Protein AF-0000000075741660 (afdb_homodimer)

Secondary structure (DSSP, 8-state):
--TTS-EE-HHHHHHHHTSTTS-HHHHHHHHHHHHHTT--HHHHHHTTPPEETHHHHHH-TT--HHHHHHHHHHHHTT--TTTTGGGHHHHHH--BHHHHHHGGGGGGGT-SSEEEEEEEETTEEEEEEEE-SS-HHHHHHHHHHHHHHHHHHHHHHBSS----EEE-SSPPPGGGTT---TTTTTTEE-S-SS-EEEEEHHHHTPBBTT--HHHHHHHHHHHHHHHHHHHHHS-HHHHHHHHHHH-TT---HHHHHHHTTS-HHHHHHHHHHTT--HHHHHHHHHHHHHHHHHT-TTS-HHHHHHHTT-S-HHHHHHHHHHHHSS-HHHHHHS--/--TTS-EE-HHHHHHHHTSTTS-HHHHHHHHHHHHHTT--HHHHHHTTPPEETHHHHHH-TT--HHHHHHHHHHHHTT--TTTTGGGHHHHHH--BHHHHHHGGGGGGGT-SSEEEEEEEETTEEEEEEEE-SS-HHHHHHHHHHHHHHHHHHHHHHBSS----EEE-SSPPPGGGTT---TTTTTTEE-S-SS-EEEEEHHHHTPBBTT--HHHHHHHHHHHHHHHHHHHHHS-HHHHHHHHHHH-TT---HHHHHHHTTS-HHHHHHHHHHTT--HHHHHHHHHHHHHHHHHT-TTS-HHHHHHHTT-S-HHHHHHHHHHHHSS-HHHHHHS--

Foldseek 3Di:
DDLPAFFFWLQLVVLLLPDPLDDPQLSVQLQVVQVVVPHHSVRCNVVRGGDHLVSVCRSPVPQDQQNLLSSLVSSLVRQDLPRQPLVSQLLQQPFALLSNVCSLVLVVVRGPQKHWDWDADPFGIKIFIFGDDPDPSSRSNVLSNVVLNSLVSCVVWFPDNFQKAWEAQADHRPVCPPDDDPSHVVRYYYNALGTIIDHGPVRGGGTTDNHDPVSNVVSVVVSVVVVVVVLVVDALLSVLLVVCVVPQQDDDCQVSCVVVVHHSVVSQVRQVVVVHGSVRSSLVSLLSQLLRVLLPPVDDLQNSCVSNNHPDSVVVQVSNCVVRVDGSVVNSPRDD/DDLPAFFFWLQLVVLLLPDPLDDPQLSVQLQVVQVVVPHHSVRCNVVRGGDHLVSVCRSCVPQDQQNLLSSLVSSLVRQDLPRQPLVSQLLQQPWALLSNVCSLVLVVVRGPQKHWDWDADPFGIKIFIFGDDPDPSSRSNVLSNVVLNSLVSCVVWFPDNFQKAWEAQADHRPVCPPDDDPSHVVRYYYNALGTIIDHGPVRGGGTTDNHDPVSNVVSVVVSVVVVVVVLVVDALLSVLLVVCVVPQQDDDCQVSCVVVPHGSVVSQVSQVVVVHGSVRSSLVSLLSQLLRVLLPPVDDLQNSCVSNNHPDSVVVQVSNCVVRVDGSVRNSPRDD

Radius of gyration: 29.92 Å; Cα contacts (8 Å, |Δi|>4): 1035; chains: 2; bounding box: 58×89×72 Å

InterPro domains:
  IPR009057 Homedomain-like superfamily [SSF46689] (288-332)
  IPR018060 AraC-like, DNA binding HTH domain [PF12833] (257-332)
  IPR018060 AraC-like, DNA binding HTH domain [PS01124] (238-334)
  IPR018060 AraC-like, DNA binding HTH domain [SM00342] (250-332)
  IPR020449 Transcription regulator HTH, AraC- type, HTH domain [PR00032] (301-316)
  IPR020449 Transcription regulator HTH, AraC- type, HTH domain [PR00032] (316-332)
  IPR032687 HTH-type transcriptional regulator AraC-type, N-terminal [PF12625] (69-205)

Sequence (672 aa):
MNPNDAGVPPLAFVQMLESPAFDPDAVARLRNIMAREGTDEATLIQRDIQAPLRWFREAYPGLDIDQATLLGFALAEQAQLTSFGPLSVPLVSAGSVAEIVELLTYLPLITTAVKAQFHPDDQGLTVGLWGHTSDRALDCLAVTYAGLALLRLLDMLVRAAPTLTLHLSWPAPAALKDREDDLTAGRLFFDAPMSFLHVPADTLNEVCRFSDPVAYRLAIVDLQRTLDQRSETTSFSEKVRRLLQKEPGRRSKHWFAHELSMSTSTLKRRLSEEETTFRELRQAFLRERAMLQLLDRSLSVSEIATDLGYSDLANFSHAFKRWTGRSPSEFRLSPHMNPNDAGVPPLAFVQMLESPAFDPDAVARLRNIMAREGTDEATLIQRDIQAPLRWFREAYPGLDIDQATLLGFALAEQAQLTSFGPLSVPLVSAGSVAEIVELLTYLPLITTAVKAQFHPDDQGLTVGLWGHTSDRALDCLAVTYAGLALLRLLDMLVRAAPTLTLHLSWPAPAALKDREDDLTAGRLFFDAPMSFLHVPADTLNEVCRFSDPVAYRLAIVDLQRTLDQRSETTSFSEKVRRLLQKEPGRRSKHWFAHELSMSTSTLKRRLSEEETTFRELRQAFLRERAMLQLLDRSLSVSEIATDLGYSDLANFSHAFKRWTGRSPSEFRLSPH

Solvent-accessible surface area (backbone atoms only — not comparable to full-atom values): 35593 Å² total; per-residue (Å²): 127,68,88,80,47,35,21,38,34,28,58,37,49,49,47,37,64,75,35,84,58,46,54,71,67,42,46,49,43,43,52,49,50,31,50,76,62,72,47,48,71,65,54,27,47,76,67,65,37,54,45,45,52,64,53,53,47,68,46,35,78,82,55,36,53,51,54,20,37,52,48,12,52,42,47,19,72,61,60,50,74,72,28,51,61,86,50,18,61,31,52,57,15,18,50,22,44,46,54,45,60,53,53,51,75,52,34,70,82,55,23,55,29,45,46,65,46,81,48,78,55,94,63,21,38,36,35,38,46,40,44,52,58,100,39,71,27,57,17,39,18,44,38,41,20,54,53,44,26,48,54,50,53,47,53,73,38,23,82,65,80,66,76,46,36,40,31,33,49,49,75,72,42,76,80,52,75,76,55,87,43,83,87,43,61,94,22,61,45,53,50,16,89,51,30,31,37,41,37,37,48,74,43,35,66,37,58,29,75,51,53,28,69,61,61,22,53,54,41,48,54,51,49,52,52,50,53,56,53,45,48,69,68,42,54,68,58,55,45,52,50,52,49,40,68,75,39,55,50,63,80,52,62,60,57,55,16,52,74,69,72,45,48,55,68,55,51,51,50,55,24,44,75,68,72,43,46,71,66,57,54,50,49,53,50,50,49,54,50,49,56,56,51,49,70,39,79,87,53,51,72,58,56,51,24,48,59,58,51,38,93,42,58,65,62,39,39,54,49,43,21,69,74,71,72,39,42,64,66,58,53,52,65,44,71,115,125,68,88,80,47,34,21,38,33,29,56,37,49,49,47,37,64,75,36,84,56,46,54,69,69,43,44,52,42,43,52,51,50,30,51,75,63,73,45,47,71,65,53,26,47,74,67,65,36,55,46,44,52,63,54,55,48,68,47,34,79,82,57,36,54,51,53,20,37,52,48,12,51,42,47,18,73,59,61,51,73,72,29,52,61,88,51,19,61,32,53,58,15,19,50,22,44,46,55,44,60,53,53,50,78,52,35,70,81,55,24,55,27,46,47,65,46,81,49,77,54,93,65,21,38,37,35,38,46,40,43,53,56,100,39,72,26,57,17,41,18,44,39,40,20,54,55,45,25,49,53,48,52,46,53,73,37,25,82,64,78,66,76,46,36,40,31,33,49,49,74,72,41,76,80,52,76,76,56,87,41,83,86,42,61,94,22,61,44,51,50,16,90,52,30,30,36,40,36,36,48,73,44,34,66,36,57,28,75,51,53,29,68,61,60,21,53,53,43,48,52,50,50,52,50,50,52,55,52,45,49,70,68,44,55,68,59,56,45,51,52,50,51,40,68,76,39,54,50,64,79,51,61,61,56,55,16,53,75,68,71,45,47,55,68,54,50,52,52,54,25,44,74,69,73,43,47,70,65,56,53,49,49,53,51,50,50,55,50,49,55,56,52,50,71,38,80,87,54,50,72,59,55,52,24,48,60,58,52,37,91,43,56,66,62,37,38,52,49,42,21,70,74,71,72,38,43,64,68,56,53,52,67,44,71,115

Structure (mmCIF, N/CA/C/O backbone):
data_AF-0000000075741660-model_v1
#
loop_
_entity.id
_entity.type
_entity.pdbx_description
1 polymer 'Transcriptional regulatory protein (Probably AraC/XylS-family)'
#
loop_
_atom_site.group_PDB
_atom_site.id
_atom_site.type_symbol
_atom_site.label_atom_id
_atom_site.label_alt_id
_atom_site.label_comp_id
_atom_site.label_asym_id
_atom_site.label_entity_id
_atom_site.label_seq_id
_atom_site.pdbx_PDB_ins_code
_atom_site.Cartn_x
_atom_site.Cartn_y
_atom_site.Cartn_z
_atom_site.occupancy
_atom_site.B_iso_or_equiv
_atom_site.auth_seq_id
_atom_site.auth_comp_id
_atom_site.auth_asym_id
_atom_site.auth_atom_id
_atom_site.pdbx_PDB_model_num
ATOM 1 N N . MET A 1 1 ? -14.375 22.422 -11.477 1 65.81 1 MET A N 1
ATOM 2 C CA . MET A 1 1 ? -13.641 22.125 -10.25 1 65.81 1 MET A CA 1
ATOM 3 C C . MET A 1 1 ? -12.219 22.672 -10.32 1 65.81 1 MET A C 1
ATOM 5 O O . MET A 1 1 ? -11.562 22.562 -11.359 1 65.81 1 MET A O 1
ATOM 9 N N . ASN A 1 2 ? -11.914 23.484 -9.305 1 67.25 2 ASN A N 1
ATOM 10 C CA . ASN A 1 2 ? -10.547 23.984 -9.172 1 67.25 2 ASN A CA 1
ATOM 11 C C . ASN A 1 2 ? -9.641 22.953 -8.516 1 67.25 2 ASN A C 1
ATOM 13 O O . ASN A 1 2 ? -9.836 22.594 -7.355 1 67.25 2 ASN A O 1
ATOM 17 N N . PRO A 1 3 ? -8.703 22.438 -9.242 1 58.12 3 PRO A N 1
ATOM 18 C CA . PRO A 1 3 ? -7.84 21.391 -8.711 1 58.12 3 PRO A CA 1
ATOM 19 C C . PRO A 1 3 ? -6.977 21.859 -7.543 1 58.12 3 PRO A C 1
ATOM 21 O O . PRO A 1 3 ? -6.441 21.047 -6.789 1 58.12 3 PRO A O 1
ATOM 24 N N . ASN A 1 4 ? -7.016 23.125 -7.293 1 64.56 4 ASN A N 1
ATOM 25 C CA . ASN A 1 4 ? -6.156 23.672 -6.25 1 64.56 4 ASN A CA 1
ATOM 26 C C . ASN A 1 4 ? -6.914 23.859 -4.938 1 64.56 4 ASN A C 1
ATOM 28 O O . ASN A 1 4 ? -6.332 24.266 -3.928 1 64.56 4 ASN A O 1
ATOM 32 N N . ASP A 1 5 ? -8.117 23.5 -5.004 1 76.94 5 ASP A N 1
ATOM 33 C CA . ASP A 1 5 ? -8.906 23.594 -3.779 1 76.94 5 ASP A CA 1
ATOM 34 C C . ASP A 1 5 ? -8.43 22.578 -2.74 1 76.94 5 ASP A C 1
ATOM 36 O O . ASP A 1 5 ? -8.102 21.438 -3.08 1 76.94 5 ASP A O 1
ATOM 40 N N . ALA A 1 6 ? -8.352 23.125 -1.538 1 81 6 ALA A N 1
ATOM 41 C CA . ALA A 1 6 ? -8.055 22.203 -0.439 1 81 6 ALA A CA 1
ATOM 42 C C . ALA A 1 6 ? -9.094 21.094 -0.348 1 81 6 ALA A C 1
ATOM 44 O O . ALA A 1 6 ? -10.297 21.359 -0.458 1 81 6 ALA A O 1
ATOM 45 N N . GLY A 1 7 ? -8.57 19.969 -0.335 1 90.25 7 GLY A N 1
ATOM 46 C CA . GLY A 1 7 ? -9.555 18.906 -0.363 1 90.25 7 GLY A CA 1
ATOM 47 C C . GLY A 1 7 ? -9.055 17.625 0.288 1 90.25 7 GLY A C 1
ATOM 48 O O . GLY A 1 7 ? -8.086 17.641 1.048 1 90.25 7 GLY A O 1
ATOM 49 N N . VAL A 1 8 ? -9.898 16.641 0.209 1 92.25 8 VAL A N 1
ATOM 50 C CA . VAL A 1 8 ? -9.688 15.289 0.734 1 92.25 8 VAL A CA 1
ATOM 51 C C . VAL A 1 8 ? -9.25 14.359 -0.394 1 92.25 8 VAL A C 1
ATOM 53 O O . VAL A 1 8 ? -9.781 14.438 -1.508 1 92.25 8 VAL A O 1
ATOM 56 N N . PRO A 1 9 ? -8.211 13.531 -0.088 1 94.31 9 PRO A N 1
ATOM 57 C CA . PRO A 1 9 ? -7.863 12.547 -1.114 1 94.31 9 PRO A CA 1
ATOM 58 C C . PRO A 1 9 ? -9.078 11.797 -1.652 1 94.31 9 PRO A C 1
ATOM 60 O O . PRO A 1 9 ? -9.984 11.453 -0.887 1 94.31 9 PRO A O 1
ATOM 63 N N . PRO A 1 10 ? -9.125 11.57 -2.984 1 94.75 10 PRO A N 1
ATOM 64 C CA . PRO A 1 10 ? -10.328 11.023 -3.615 1 94.75 10 PRO A CA 1
ATOM 65 C C . PRO A 1 10 ? -10.734 9.672 -3.043 1 94.75 10 PRO A C 1
ATOM 67 O O . PRO A 1 10 ? -11.922 9.438 -2.783 1 94.75 10 PRO A O 1
ATOM 70 N N . LEU A 1 11 ? -9.789 8.773 -2.836 1 95.19 11 LEU A N 1
ATOM 71 C CA . LEU A 1 11 ? -10.141 7.465 -2.307 1 95.19 11 LEU A CA 1
ATOM 72 C C . LEU A 1 11 ? -10.688 7.578 -0.889 1 95.19 11 LEU A C 1
ATOM 74 O O . LEU A 1 11 ? -11.672 6.918 -0.544 1 95.19 11 LEU A O 1
ATOM 78 N N . ALA A 1 12 ? -10.055 8.398 -0.034 1 95.88 12 ALA A N 1
ATOM 79 C CA . ALA A 1 12 ? -10.562 8.617 1.318 1 95.88 12 ALA A CA 1
ATOM 80 C C . ALA A 1 12 ? -11.992 9.148 1.29 1 95.88 12 ALA A C 1
ATOM 82 O O . ALA A 1 12 ? -12.836 8.719 2.082 1 95.88 12 ALA A O 1
ATOM 83 N N . PHE A 1 13 ? -12.242 10.102 0.397 1 96.81 13 PHE A N 1
ATOM 84 C CA . PHE A 1 13 ? -13.57 10.688 0.265 1 96.81 13 PHE A CA 1
ATOM 85 C C . PHE A 1 13 ? -14.602 9.625 -0.096 1 96.81 13 PHE A C 1
ATOM 87 O O . PHE A 1 13 ? -15.672 9.555 0.517 1 96.81 13 PHE A O 1
ATOM 94 N N . VAL A 1 14 ? -14.273 8.75 -1.055 1 96.12 14 VAL A N 1
ATOM 95 C CA . VAL A 1 14 ? -15.203 7.715 -1.504 1 96.12 14 VAL A CA 1
ATOM 96 C C . VAL A 1 14 ? -15.398 6.684 -0.395 1 96.12 14 VAL A C 1
ATOM 98 O O . VAL A 1 14 ? -16.516 6.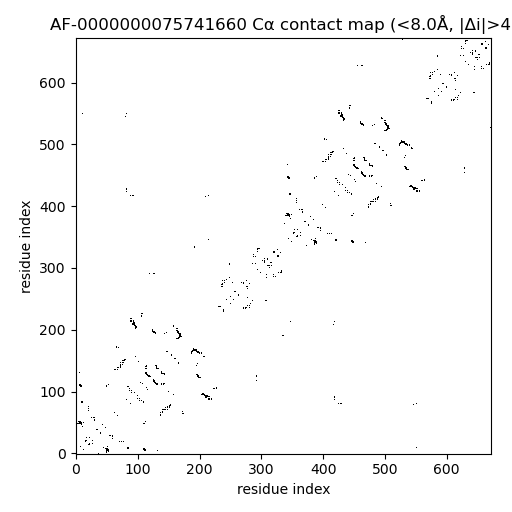184 -0.198 1 96.12 14 VAL A O 1
ATOM 101 N N . GLN A 1 15 ? -14.336 6.336 0.31 1 95.5 15 GLN A N 1
ATOM 102 C CA . GLN A 1 15 ? -14.438 5.445 1.461 1 95.5 15 GLN A CA 1
ATOM 103 C C . GLN A 1 15 ? -15.398 6 2.506 1 95.5 15 GLN A C 1
ATOM 105 O O . GLN A 1 15 ? -16.219 5.262 3.062 1 95.5 15 GLN A O 1
ATOM 110 N N . MET A 1 16 ? -15.305 7.309 2.75 1 95.19 16 MET A N 1
ATOM 111 C CA . MET A 1 16 ? -16.203 7.973 3.691 1 95.19 16 MET A CA 1
ATOM 112 C C . MET A 1 16 ? -17.641 7.93 3.191 1 95.19 16 MET A C 1
ATOM 114 O O . MET A 1 16 ? -18.562 7.688 3.969 1 95.19 16 MET A O 1
ATOM 118 N N . LEU A 1 17 ? -17.797 8.172 1.916 1 95.19 17 LEU A N 1
ATOM 119 C CA . LEU A 1 17 ? -19.125 8.18 1.315 1 95.19 17 LEU A CA 1
ATOM 120 C C . LEU A 1 17 ? -19.797 6.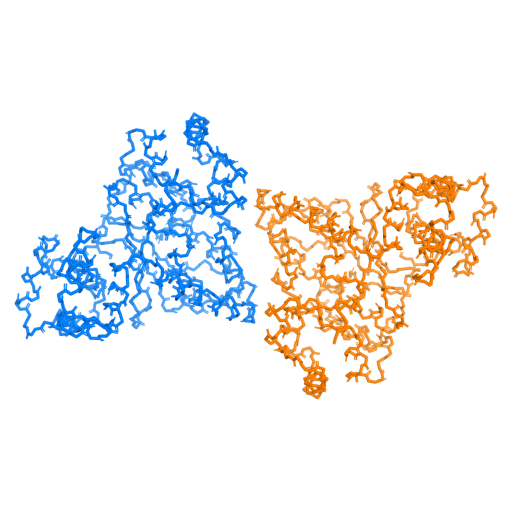824 1.473 1 95.19 17 LEU A C 1
ATOM 122 O O . LEU A 1 17 ? -21.031 6.75 1.621 1 95.19 17 LEU A O 1
ATOM 126 N N . GLU A 1 18 ? -19.047 5.789 1.413 1 93.38 18 GLU A N 1
ATOM 127 C CA . GLU A 1 18 ? -19.594 4.438 1.485 1 93.38 18 GLU A CA 1
ATOM 128 C C . GLU A 1 18 ? -19.641 3.932 2.924 1 93.38 18 GLU A C 1
ATOM 130 O O . GLU A 1 18 ? -19.969 2.771 3.172 1 93.38 18 GLU A O 1
ATOM 135 N N . SER A 1 19 ? -19.312 4.746 3.83 1 92.44 19 SER A N 1
ATOM 136 C CA . SER A 1 19 ? -19.297 4.379 5.242 1 92.44 19 SER A CA 1
ATOM 137 C C . SER A 1 19 ? -20.484 4.973 5.984 1 92.44 19 SER A C 1
ATOM 139 O O . SER A 1 19 ? -21.203 5.82 5.445 1 92.44 19 SER A O 1
ATOM 141 N N . PRO A 1 20 ? -20.672 4.555 7.234 1 91.06 20 PRO A N 1
ATOM 142 C CA . PRO A 1 20 ? -21.766 5.121 8.023 1 91.06 20 PRO A CA 1
ATOM 143 C C . PRO A 1 20 ? -21.422 6.48 8.625 1 91.06 20 PRO A C 1
ATOM 145 O O . PRO A 1 20 ? -22.188 7.02 9.422 1 91.06 20 PRO A O 1
ATOM 148 N N . ALA A 1 21 ? -20.297 7.02 8.266 1 91.12 21 ALA A N 1
ATOM 149 C CA . ALA A 1 21 ? -19.891 8.297 8.836 1 91.12 21 ALA A CA 1
ATOM 150 C C . ALA A 1 21 ? -20.812 9.422 8.383 1 91.12 21 ALA A C 1
ATOM 152 O O . ALA A 1 21 ? -21.031 10.391 9.117 1 91.12 21 ALA A O 1
ATOM 153 N N . PHE A 1 22 ? -21.312 9.312 7.145 1 93.38 22 PHE A N 1
ATOM 154 C CA . PHE A 1 22 ? -22.281 10.273 6.629 1 93.38 22 PHE A CA 1
ATOM 155 C C . PHE A 1 22 ? -23.703 9.734 6.762 1 93.38 22 PHE A C 1
ATOM 157 O O . PHE A 1 22 ? -23.938 8.539 6.555 1 93.38 22 PHE A O 1
ATOM 164 N N . ASP A 1 23 ? -24.594 10.562 7.199 1 92.06 23 ASP A N 1
ATOM 165 C CA . ASP A 1 23 ? -26 10.172 7.098 1 92.06 23 ASP A CA 1
ATOM 166 C C . ASP A 1 23 ? -26.453 10.117 5.637 1 92.06 23 ASP A C 1
ATOM 168 O O . ASP A 1 23 ? -25.875 10.781 4.777 1 92.06 23 ASP A O 1
ATOM 172 N N . PRO A 1 24 ? -27.469 9.375 5.371 1 94.12 24 PRO A N 1
ATOM 173 C CA . PRO A 1 24 ? -27.906 9.172 3.988 1 94.12 24 PRO A CA 1
ATOM 174 C C . PRO A 1 24 ? -28.25 10.484 3.279 1 94.12 24 PRO A C 1
ATOM 176 O O . PRO A 1 24 ? -28 10.625 2.08 1 94.12 24 PRO A O 1
ATOM 179 N N . ASP A 1 25 ? -28.812 11.375 3.979 1 95.31 25 ASP A N 1
ATOM 180 C CA . ASP A 1 25 ? -29.156 12.664 3.375 1 95.31 25 ASP A CA 1
ATOM 181 C C . ASP A 1 25 ? -27.906 13.43 2.959 1 95.31 25 ASP A C 1
ATOM 183 O O . ASP A 1 25 ? -27.875 14.055 1.898 1 95.31 25 ASP A O 1
ATOM 187 N N . ALA A 1 26 ? -26.922 13.422 3.783 1 95.62 26 ALA A N 1
ATOM 188 C CA . ALA A 1 26 ? -25.656 14.078 3.465 1 95.62 26 ALA A CA 1
ATOM 189 C C . ALA A 1 26 ? -25.016 13.445 2.238 1 95.62 26 ALA A C 1
ATOM 191 O O . ALA A 1 26 ? -24.453 14.148 1.396 1 95.62 26 ALA A O 1
ATOM 192 N N . VAL A 1 27 ? -25.078 12.109 2.137 1 96.62 27 VAL A N 1
ATOM 193 C CA . VAL A 1 27 ? -24.531 11.398 0.987 1 96.62 27 VAL A CA 1
ATOM 194 C C . VAL A 1 27 ? -25.234 11.859 -0.288 1 96.62 27 VAL A C 1
ATOM 196 O O . VAL A 1 27 ? -24.578 12.109 -1.306 1 96.62 27 VAL A O 1
ATOM 199 N N . ALA A 1 28 ? -26.516 11.969 -0.156 1 96.75 28 ALA A N 1
ATOM 200 C CA . ALA A 1 28 ? -27.312 12.422 -1.302 1 96.75 28 ALA A CA 1
ATOM 201 C C . ALA A 1 28 ? -26.922 13.844 -1.703 1 96.75 28 ALA A C 1
ATOM 203 O O . ALA A 1 28 ? -26.797 14.148 -2.891 1 96.75 28 ALA A O 1
ATOM 204 N N . ARG A 1 29 ? -26.734 14.742 -0.765 1 97.31 29 ARG A N 1
ATOM 205 C CA . ARG A 1 29 ? -26.344 16.125 -1.04 1 97.31 29 ARG A CA 1
ATOM 206 C C . ARG A 1 29 ? -24.969 16.172 -1.694 1 97.31 29 ARG A C 1
ATOM 208 O O . ARG A 1 29 ? -24.766 16.938 -2.645 1 97.31 29 ARG A O 1
ATOM 215 N N . LEU A 1 30 ? -24.047 15.391 -1.191 1 97.19 30 LEU A N 1
ATOM 216 C CA . LEU A 1 30 ? -22.703 15.367 -1.741 1 97.19 30 LEU A CA 1
ATOM 217 C C . LEU A 1 30 ? -22.703 14.859 -3.18 1 97.19 30 LEU A C 1
ATOM 219 O O . LEU A 1 30 ? -22.031 15.43 -4.047 1 97.19 30 LEU A O 1
ATOM 223 N N . ARG A 1 31 ? -23.453 13.82 -3.439 1 96.81 31 ARG A N 1
ATOM 224 C CA . ARG A 1 31 ? -23.547 13.281 -4.789 1 96.81 31 ARG A CA 1
ATOM 225 C C . ARG A 1 31 ? -24.203 14.273 -5.738 1 96.81 31 ARG A C 1
ATOM 227 O O . ARG A 1 31 ? -23.844 14.359 -6.914 1 96.81 31 ARG A O 1
ATOM 234 N N . ASN A 1 32 ? -25.203 15 -5.191 1 97.25 32 ASN A N 1
ATOM 235 C CA . ASN A 1 32 ? -25.812 16.062 -5.98 1 97.25 32 ASN A CA 1
ATOM 236 C C . ASN A 1 32 ? -24.812 17.156 -6.328 1 97.25 32 ASN A C 1
ATOM 238 O O . ASN A 1 32 ? -24.812 17.672 -7.445 1 97.25 32 ASN A O 1
ATOM 242 N N . ILE A 1 33 ? -24 17.531 -5.414 1 96.88 33 ILE A N 1
ATOM 243 C CA . ILE A 1 33 ? -22.953 18.531 -5.645 1 96.88 33 ILE A CA 1
ATOM 244 C C . ILE A 1 33 ? -21.984 18.031 -6.719 1 96.88 33 ILE A C 1
ATOM 246 O O . ILE A 1 33 ? -21.641 18.781 -7.637 1 96.88 33 ILE A O 1
ATOM 250 N N . MET A 1 34 ? -21.578 16.797 -6.621 1 96.06 34 MET A N 1
ATOM 251 C CA . MET A 1 34 ? -20.672 16.203 -7.602 1 96.06 34 MET A CA 1
ATOM 252 C C . MET A 1 34 ? -21.281 16.25 -9 1 96.06 34 MET A C 1
ATOM 254 O O . MET A 1 34 ? -20.609 16.641 -9.961 1 96.06 34 MET A O 1
ATOM 258 N N . ALA A 1 35 ? -22.531 15.914 -9.047 1 96 35 ALA A N 1
ATOM 259 C CA . ALA A 1 35 ? -23.234 15.922 -10.336 1 96 35 ALA A CA 1
ATOM 260 C C . ALA A 1 35 ? -23.25 17.328 -10.93 1 96 35 ALA A C 1
ATOM 262 O O . ALA A 1 35 ? -23.031 17.5 -12.133 1 96 35 ALA A O 1
ATOM 263 N N . ARG A 1 36 ? -23.547 18.25 -10.109 1 95.81 36 ARG A N 1
ATOM 264 C CA . ARG A 1 36 ? -23.609 19.641 -10.547 1 95.81 36 ARG A CA 1
ATOM 265 C C . ARG A 1 36 ? -22.25 20.109 -11.062 1 95.81 36 ARG A C 1
ATOM 267 O O . ARG A 1 36 ? -22.172 20.906 -12.008 1 95.81 36 ARG A O 1
ATOM 274 N N . GLU A 1 37 ? -21.234 19.625 -10.484 1 94.44 37 GLU A N 1
ATOM 275 C CA . GLU A 1 37 ? -19.891 20.031 -10.867 1 94.44 37 GLU A CA 1
ATOM 276 C C . GLU A 1 37 ? -19.328 19.141 -11.969 1 94.44 37 GLU A C 1
ATOM 278 O O . GLU A 1 37 ? -18.172 19.266 -12.344 1 94.44 37 GLU A O 1
ATOM 283 N N . GLY A 1 38 ? -20.109 18.141 -12.406 1 94 38 GLY A N 1
ATOM 284 C CA . GLY A 1 38 ? -19.766 17.312 -13.547 1 94 38 GLY A CA 1
ATOM 285 C C . GLY A 1 38 ? -18.781 16.203 -13.219 1 94 38 GLY A C 1
ATOM 286 O O . GLY A 1 38 ? -17.906 15.875 -14.023 1 94 38 GLY A O 1
ATOM 287 N N . THR A 1 39 ? -18.797 15.734 -12.016 1 94.69 39 THR A N 1
ATOM 288 C CA . THR A 1 39 ? -17.891 14.656 -11.609 1 94.69 39 THR A CA 1
ATOM 289 C C . THR A 1 39 ? -18.656 13.586 -10.828 1 94.69 39 THR A C 1
ATOM 291 O O . THR A 1 39 ? -19.859 13.703 -10.625 1 94.69 39 THR A O 1
ATOM 294 N N . ASP A 1 40 ? -18.078 12.492 -10.578 1 94.81 40 ASP A N 1
ATOM 295 C CA . ASP A 1 40 ? -18.578 11.414 -9.75 1 94.81 40 ASP A CA 1
ATOM 296 C C . ASP A 1 40 ? -17.453 10.688 -9.023 1 94.81 40 ASP A C 1
ATOM 298 O O . ASP A 1 40 ? -16.297 11.094 -9.117 1 94.81 40 ASP A O 1
ATOM 302 N N . GLU A 1 41 ? -17.797 9.711 -8.242 1 94.31 41 GLU A N 1
ATOM 303 C CA . GLU A 1 41 ? -16.812 9 -7.418 1 94.31 41 GLU A CA 1
ATOM 304 C C . GLU A 1 41 ? -15.734 8.359 -8.281 1 94.31 41 GLU A C 1
ATOM 306 O O . GLU A 1 41 ? -14.547 8.484 -7.988 1 94.31 41 GLU A O 1
ATOM 311 N N . ALA A 1 42 ? -16.109 7.77 -9.312 1 91.06 42 ALA A N 1
ATOM 312 C CA . ALA A 1 42 ? -15.188 7.07 -10.203 1 91.06 42 ALA A CA 1
ATOM 313 C C . ALA A 1 42 ? -14.219 8.047 -10.859 1 91.06 42 ALA A C 1
ATOM 315 O O . ALA A 1 42 ? -13.016 7.777 -10.961 1 91.06 42 ALA A O 1
ATOM 316 N N . THR A 1 43 ? -14.766 9.125 -11.312 1 92.5 43 THR A N 1
ATOM 317 C CA . THR A 1 43 ? -13.953 10.141 -11.977 1 92.5 43 THR A CA 1
ATOM 318 C C . THR A 1 43 ? -12.938 10.75 -11.016 1 92.5 43 THR A C 1
ATOM 320 O O . THR A 1 43 ? -11.789 10.984 -11.391 1 92.5 43 THR A O 1
ATOM 323 N N . LEU A 1 44 ? -13.367 11.023 -9.766 1 93 44 LEU A N 1
ATOM 324 C CA . LEU A 1 44 ? -12.469 11.57 -8.758 1 93 44 LEU A CA 1
ATOM 325 C C . LEU A 1 44 ? -11.258 10.664 -8.555 1 93 44 LEU A C 1
ATOM 327 O O . LEU A 1 44 ? -10.125 11.133 -8.508 1 93 44 LEU A O 1
ATOM 331 N N . ILE A 1 45 ? -11.492 9.422 -8.5 1 92.19 45 ILE A N 1
ATOM 332 C CA . ILE A 1 45 ? -10.445 8.438 -8.234 1 92.19 45 ILE A CA 1
ATOM 333 C C . ILE A 1 45 ? -9.555 8.289 -9.461 1 92.19 45 ILE A C 1
ATOM 335 O O . ILE A 1 45 ? -8.328 8.344 -9.359 1 92.19 45 ILE A O 1
ATOM 339 N N . GLN A 1 46 ? -10.188 8.125 -10.625 1 88.19 46 GLN A N 1
ATOM 340 C CA . GLN A 1 46 ? -9.453 7.898 -11.867 1 88.19 46 GLN A CA 1
ATOM 341 C C . GLN A 1 46 ? -8.523 9.062 -12.172 1 88.19 46 GLN A C 1
ATOM 343 O O . GLN A 1 46 ? -7.402 8.859 -12.648 1 88.19 46 GLN A O 1
ATOM 348 N N . ARG A 1 47 ? -8.977 10.227 -11.883 1 89.38 47 ARG A N 1
ATOM 349 C CA . ARG A 1 47 ? -8.195 11.414 -12.203 1 89.38 47 ARG A CA 1
ATOM 350 C C . ARG A 1 47 ? -7.387 11.883 -11 1 89.38 47 ARG A C 1
ATOM 352 O O . ARG A 1 47 ? -6.633 12.852 -11.094 1 89.38 47 ARG A O 1
ATOM 359 N N . ASP A 1 48 ? -7.559 11.195 -9.906 1 89.69 48 ASP A N 1
ATOM 360 C CA . ASP A 1 48 ? -6.863 11.531 -8.672 1 89.69 48 ASP A CA 1
ATOM 361 C C . ASP A 1 48 ? -7.082 12.992 -8.297 1 89.69 48 ASP A C 1
ATOM 363 O O . ASP A 1 48 ? -6.117 13.727 -8.055 1 89.69 48 ASP A O 1
ATOM 367 N N . ILE A 1 49 ? -8.297 13.414 -8.289 1 90.12 49 ILE A N 1
ATOM 368 C CA . ILE A 1 49 ? -8.68 14.773 -7.934 1 90.12 49 ILE A CA 1
ATOM 369 C C . ILE A 1 49 ? -9.234 14.797 -6.512 1 90.12 49 ILE A C 1
ATOM 371 O O . ILE A 1 49 ? -10.086 13.984 -6.152 1 90.12 49 ILE A O 1
ATOM 375 N N . GLN A 1 50 ? -8.758 15.742 -5.758 1 92.25 50 GLN A N 1
ATOM 376 C CA . GLN A 1 50 ? -9.227 15.867 -4.379 1 92.25 50 GLN A CA 1
ATOM 377 C C . GLN A 1 50 ? -10.68 16.344 -4.332 1 92.25 50 GLN A C 1
ATOM 379 O O . GLN A 1 50 ? -11.102 17.125 -5.184 1 92.25 50 GLN A O 1
ATOM 384 N N . ALA A 1 51 ? -11.43 15.852 -3.391 1 94.62 51 ALA A N 1
ATOM 385 C CA . ALA A 1 51 ? -12.75 16.406 -3.096 1 94.62 51 ALA A CA 1
ATOM 386 C C . ALA A 1 51 ? -12.641 17.688 -2.283 1 94.62 51 ALA A C 1
ATOM 388 O O . ALA A 1 51 ? -12.141 17.672 -1.156 1 94.62 51 ALA A O 1
ATOM 389 N N . PRO A 1 52 ? -13.102 18.766 -2.805 1 93.88 52 PRO A N 1
ATOM 390 C CA . PRO A 1 52 ? -12.945 20.047 -2.1 1 93.88 52 PRO A CA 1
ATOM 391 C C . PRO A 1 52 ? -13.672 20.062 -0.756 1 93.88 52 PRO A C 1
ATOM 393 O O . PRO A 1 52 ? -14.789 19.562 -0.648 1 93.88 52 PRO A O 1
ATOM 396 N N . LEU A 1 53 ? -13.07 20.656 0.254 1 94.06 53 LEU A N 1
ATOM 397 C CA . LEU A 1 53 ? -13.68 20.75 1.575 1 94.06 53 LEU A CA 1
ATOM 398 C C . LEU A 1 53 ? -14.945 21.609 1.527 1 94.06 53 LEU A C 1
ATOM 400 O O . LEU A 1 53 ? -15.844 21.438 2.355 1 94.06 53 LEU A O 1
ATOM 404 N N . ARG A 1 54 ? -15.008 22.5 0.591 1 92.94 54 ARG A N 1
ATOM 405 C CA . ARG A 1 54 ? -16.203 23.328 0.466 1 92.94 54 ARG A CA 1
ATOM 406 C C . ARG A 1 54 ? -17.438 22.484 0.243 1 92.94 54 ARG A C 1
ATOM 408 O O . ARG A 1 54 ? -18.562 22.906 0.547 1 92.94 54 ARG A O 1
ATOM 415 N N . TRP A 1 55 ? -17.312 21.25 -0.393 1 95.31 55 TRP A N 1
ATOM 416 C CA . TRP A 1 55 ? -18.453 20.344 -0.556 1 95.31 55 TRP A CA 1
ATOM 417 C C . TRP A 1 55 ? -19.078 20 0.793 1 95.31 55 TRP A C 1
ATOM 419 O O . TRP A 1 55 ? -20.297 19.844 0.895 1 95.31 55 TRP A O 1
ATOM 429 N N . PHE A 1 56 ? -18.219 19.922 1.799 1 95.12 56 PHE A N 1
ATOM 430 C CA . PHE A 1 56 ? -18.703 19.609 3.137 1 95.12 56 PHE A CA 1
ATOM 431 C C . PHE A 1 56 ? -19.484 20.781 3.705 1 95.12 56 PHE A C 1
ATOM 433 O O . PHE A 1 56 ? -20.516 20.594 4.359 1 95.12 56 PHE A O 1
ATOM 440 N N . ARG A 1 57 ? -19.016 21.922 3.463 1 94.12 57 ARG A N 1
ATOM 441 C CA . ARG A 1 57 ? -19.734 23.125 3.871 1 94.12 57 ARG A CA 1
ATOM 442 C C . ARG A 1 57 ? -21.109 23.188 3.219 1 94.12 57 ARG A C 1
ATOM 444 O O . ARG A 1 57 ? -22.109 23.5 3.881 1 94.12 57 ARG A O 1
ATOM 451 N N . GLU A 1 58 ? -21.109 22.906 1.95 1 94.44 58 GLU A N 1
ATOM 452 C CA . GLU A 1 58 ? -22.375 22.953 1.203 1 94.44 58 GLU A CA 1
ATOM 453 C C . GLU A 1 58 ? -23.312 21.828 1.637 1 94.44 58 GLU A C 1
ATOM 455 O O . GLU A 1 58 ? -24.531 22.016 1.682 1 94.44 58 GLU A O 1
ATOM 460 N N . ALA A 1 59 ? -22.812 20.672 1.919 1 96 59 ALA A N 1
ATOM 461 C CA . ALA A 1 59 ? -23.625 19.516 2.305 1 96 59 ALA A CA 1
ATOM 462 C C . ALA A 1 59 ? -24.141 19.672 3.73 1 96 59 ALA A C 1
ATOM 464 O O . ALA A 1 59 ? -25.141 19.047 4.098 1 96 59 ALA A O 1
ATOM 465 N N . TYR A 1 60 ? -23.438 20.484 4.566 1 95 60 TYR A N 1
ATOM 466 C CA . TYR A 1 60 ? -23.828 20.781 5.941 1 95 60 TYR A CA 1
ATOM 467 C C . TYR A 1 60 ? -23.953 22.281 6.164 1 95 60 TYR A C 1
ATOM 469 O O . TYR A 1 60 ? -23.094 22.891 6.824 1 95 60 TYR A O 1
ATOM 477 N N . PRO A 1 61 ? -25 22.891 5.797 1 89.44 61 PRO A N 1
ATOM 478 C CA . PRO A 1 61 ? -25.125 24.344 5.887 1 89.44 61 PRO A CA 1
ATOM 479 C C . PRO A 1 61 ? -25 24.859 7.316 1 89.44 61 PRO A C 1
ATOM 481 O O . PRO A 1 61 ? -24.547 25.984 7.531 1 89.44 61 PRO A O 1
ATOM 484 N N . GLY A 1 62 ? -25.328 24.125 8.312 1 91.19 62 GLY A N 1
ATOM 485 C CA . GLY A 1 62 ? -25.219 24.562 9.695 1 91.19 62 GLY A CA 1
ATOM 486 C C . GLY A 1 62 ? -23.969 24.062 10.375 1 91.19 62 GLY A C 1
ATOM 487 O O . GLY A 1 62 ? -23.906 23.969 11.609 1 91.19 62 GLY A O 1
ATOM 488 N N . LEU A 1 63 ? -22.953 23.828 9.539 1 94.88 63 LEU A N 1
ATOM 489 C CA . LEU A 1 63 ? -21.734 23.266 10.094 1 94.88 63 LEU A CA 1
ATOM 490 C C . LEU A 1 63 ? -21.016 24.281 10.984 1 94.88 63 LEU A C 1
ATOM 492 O O . LEU A 1 63 ? -20.438 25.234 10.484 1 94.88 63 LEU A O 1
ATOM 496 N N . ASP A 1 64 ? -21.094 24.078 12.219 1 96.25 64 ASP A N 1
ATOM 497 C CA . ASP A 1 64 ? -20.328 24.891 13.172 1 96.25 64 ASP A CA 1
ATOM 498 C C . ASP A 1 64 ? -19.141 24.094 13.719 1 96.25 64 ASP A C 1
ATOM 500 O O . ASP A 1 64 ? -18.828 23.016 13.234 1 96.25 64 ASP A O 1
ATOM 504 N N . ILE A 1 65 ? -18.5 24.609 14.617 1 96.25 65 ILE A N 1
ATOM 505 C CA . ILE A 1 65 ? -17.266 24.031 15.133 1 96.25 65 ILE A CA 1
ATOM 506 C C . ILE A 1 65 ? -17.562 22.688 15.789 1 96.25 65 ILE A C 1
ATOM 508 O O . ILE A 1 65 ? -16.828 21.703 15.57 1 96.25 65 ILE A O 1
ATOM 512 N N . ASP A 1 66 ? -18.625 22.656 16.547 1 95.5 66 ASP A N 1
ATOM 513 C CA . ASP A 1 66 ? -19 21.422 17.234 1 95.5 66 ASP A CA 1
ATOM 514 C C . ASP A 1 66 ? -19.312 20.312 16.234 1 95.5 66 ASP A C 1
ATOM 516 O O . ASP A 1 66 ? -18.766 19.219 16.328 1 95.5 66 ASP A O 1
ATOM 520 N N . GLN A 1 67 ? -20.156 20.672 15.312 1 95.12 67 GLN A N 1
ATOM 521 C CA . GLN A 1 67 ? -20.531 19.688 14.305 1 95.12 67 GLN A CA 1
ATOM 522 C C . GLN A 1 67 ? -19.344 19.281 13.453 1 95.12 67 GLN A C 1
ATOM 524 O O . GLN A 1 67 ? -19.219 18.125 13.055 1 95.12 67 GLN A O 1
ATOM 529 N N . ALA A 1 68 ? -18.531 20.234 13.109 1 96.81 68 ALA A N 1
ATOM 530 C CA . ALA A 1 68 ? -17.328 19.969 12.328 1 96.81 68 ALA A CA 1
ATOM 531 C C . ALA A 1 68 ? -16.406 19 13.062 1 96.81 68 ALA A C 1
ATOM 533 O O . ALA A 1 68 ? -15.836 18.078 12.453 1 96.81 68 ALA A O 1
ATOM 534 N N . THR A 1 69 ? -16.281 19.234 14.359 1 96.25 69 THR A N 1
ATOM 535 C CA . THR A 1 69 ? -15.445 18.359 15.18 1 96.25 69 THR A CA 1
ATOM 536 C C . THR A 1 69 ? -16.016 16.938 15.211 1 96.25 69 THR A C 1
ATOM 538 O O . THR A 1 69 ? -15.273 15.969 15.016 1 96.25 69 THR A O 1
ATOM 541 N N . LEU A 1 70 ? -17.281 16.828 15.414 1 94.25 70 LEU A N 1
ATOM 542 C CA . LEU A 1 70 ? -17.938 15.523 15.461 1 94.25 70 LEU A CA 1
ATOM 543 C C . LEU A 1 70 ? -17.812 14.812 14.117 1 94.25 70 LEU A C 1
ATOM 545 O O . LEU A 1 70 ? -17.609 13.602 14.062 1 94.25 70 LEU A O 1
ATOM 549 N N . LEU A 1 71 ? -18.016 15.562 13.078 1 95.38 71 LEU A N 1
ATOM 550 C CA . LEU A 1 71 ? -17.844 14.992 11.742 1 95.38 71 LEU A CA 1
ATOM 551 C C . LEU A 1 71 ? -16.422 14.523 11.523 1 95.38 71 LEU A C 1
ATOM 553 O O . LEU A 1 71 ? -16.188 13.453 10.945 1 95.38 71 LEU A O 1
ATOM 557 N N . GLY A 1 72 ? -15.43 15.367 11.922 1 95.62 72 GLY A N 1
ATOM 558 C CA . GLY A 1 72 ? -14.039 14.945 11.852 1 95.62 72 GLY A CA 1
ATOM 559 C C . GLY A 1 72 ? -13.781 13.625 12.555 1 95.62 72 GLY A C 1
ATOM 560 O O . GLY A 1 72 ? -13.047 12.781 12.039 1 95.62 72 GLY A O 1
ATOM 561 N N . PHE A 1 73 ? -14.43 13.414 13.703 1 93.81 73 PHE A N 1
ATOM 562 C CA . PHE A 1 73 ? -14.352 12.172 14.453 1 93.81 73 PHE A CA 1
ATOM 563 C C . PHE A 1 73 ? -14.891 11 13.641 1 93.81 73 PHE A C 1
ATOM 565 O O . PHE A 1 73 ? -14.227 9.977 13.492 1 93.81 73 PHE A O 1
ATOM 572 N N . ALA A 1 74 ? -16.031 11.164 13.203 1 94.19 74 ALA A N 1
ATOM 573 C CA . ALA A 1 74 ? -16.703 10.102 12.469 1 94.19 74 ALA A CA 1
ATOM 574 C C . ALA A 1 74 ? -15.938 9.719 11.211 1 94.19 74 ALA A C 1
ATOM 576 O O . ALA A 1 74 ? -15.82 8.531 10.891 1 94.19 74 ALA A O 1
ATOM 577 N N . LEU A 1 75 ? -15.438 10.688 10.516 1 95.94 75 LEU A N 1
ATOM 578 C CA . LEU A 1 75 ? -14.695 10.438 9.281 1 95.94 75 LEU A CA 1
ATOM 579 C C . LEU A 1 75 ? -13.367 9.766 9.578 1 95.94 75 LEU A C 1
ATOM 581 O O . LEU A 1 75 ? -12.93 8.891 8.828 1 95.94 75 LEU A O 1
ATOM 585 N N . ALA A 1 76 ? -12.719 10.18 10.664 1 95.75 76 ALA A N 1
ATOM 586 C CA . ALA A 1 76 ? -11.414 9.617 11.023 1 95.75 76 ALA A CA 1
ATOM 587 C C . ALA A 1 76 ? -11.531 8.125 11.328 1 95.75 76 ALA A C 1
ATOM 589 O O . ALA A 1 76 ? -10.586 7.367 11.109 1 95.75 76 ALA A O 1
ATOM 590 N N . GLU A 1 77 ? -12.664 7.688 11.773 1 92.88 77 GLU A N 1
ATOM 591 C CA . GLU A 1 77 ? -12.898 6.281 12.07 1 92.88 77 GLU A CA 1
ATOM 592 C C . GLU A 1 77 ? -12.891 5.438 10.805 1 92.88 77 GLU A C 1
ATOM 594 O O . GLU A 1 77 ? -12.773 4.211 10.867 1 92.88 77 GLU A O 1
ATOM 599 N N . GLN A 1 78 ? -12.961 6.102 9.719 1 94.12 78 GLN A N 1
ATOM 600 C CA . GLN A 1 78 ? -13.047 5.391 8.445 1 94.12 78 GLN A CA 1
ATOM 601 C C . GLN A 1 78 ? -11.703 5.398 7.723 1 94.12 78 GLN A C 1
ATOM 603 O O . GLN A 1 78 ? -11.562 4.805 6.652 1 94.12 78 GLN A O 1
ATOM 608 N N . ALA A 1 79 ? -10.742 6.031 8.328 1 95.19 79 ALA A N 1
ATOM 609 C CA . ALA A 1 79 ? -9.422 6.082 7.699 1 95.19 79 ALA A CA 1
ATOM 610 C C . ALA A 1 79 ? -8.812 4.688 7.582 1 95.19 79 ALA A C 1
ATOM 612 O O . ALA A 1 79 ? -8.883 3.893 8.523 1 95.19 79 ALA A O 1
ATOM 613 N N . GLN A 1 80 ? -8.312 4.398 6.441 1 95.75 80 GLN A N 1
ATOM 614 C CA . GLN A 1 80 ? -7.68 3.117 6.148 1 95.75 80 GLN A CA 1
ATOM 615 C C . GLN A 1 80 ? -6.219 3.305 5.754 1 95.75 80 GLN A C 1
ATOM 617 O O . GLN A 1 80 ? -5.797 4.418 5.426 1 95.75 80 GLN A O 1
ATOM 622 N N . LEU A 1 81 ? -5.484 2.213 5.773 1 95.69 81 LEU A N 1
ATOM 623 C CA . LEU A 1 81 ? -4.07 2.256 5.414 1 95.69 81 LEU A CA 1
ATOM 624 C C . LEU A 1 81 ? -3.896 2.648 3.949 1 95.69 81 LEU A C 1
ATOM 626 O O . LEU A 1 81 ? -2.838 3.148 3.559 1 95.69 81 LEU A O 1
ATOM 630 N N . THR A 1 82 ? -4.926 2.506 3.164 1 94.19 82 THR A N 1
ATOM 631 C CA . THR A 1 82 ? -4.859 2.725 1.724 1 94.19 82 THR A CA 1
ATOM 632 C C . THR A 1 82 ? -5.465 4.074 1.351 1 94.19 82 THR A C 1
ATOM 634 O O . THR A 1 82 ? -5.504 4.441 0.174 1 94.19 82 THR A O 1
ATOM 637 N N . SER A 1 83 ? -5.871 4.875 2.244 1 95.69 83 SER A N 1
ATOM 638 C CA . SER A 1 83 ? -6.707 6.043 2.002 1 95.69 83 SER A CA 1
ATOM 639 C C . SER A 1 83 ? -5.887 7.207 1.449 1 95.69 83 SER A C 1
ATOM 641 O O . SER A 1 83 ? -6.438 8.133 0.853 1 95.69 83 SER A O 1
ATOM 643 N N . PHE A 1 84 ? -4.605 7.184 1.526 1 94.75 84 PHE A N 1
ATOM 644 C CA . PHE A 1 84 ? -3.889 8.445 1.414 1 94.75 84 PHE A CA 1
ATOM 645 C C . PHE A 1 84 ? -2.912 8.414 0.245 1 94.75 84 PHE A C 1
ATOM 647 O O . PHE A 1 84 ? -1.81 8.961 0.333 1 94.75 84 PHE A O 1
ATOM 654 N N . GLY A 1 85 ? -3.293 7.719 -0.769 1 90.94 85 GLY A N 1
ATOM 655 C CA . GLY A 1 85 ? -2.568 7.758 -2.029 1 90.94 85 GLY A CA 1
ATOM 656 C C . GLY A 1 85 ? -1.099 7.406 -1.883 1 90.94 85 GLY A C 1
ATOM 657 O O . GLY A 1 85 ? -0.756 6.348 -1.352 1 90.94 85 GLY A O 1
ATOM 658 N N . PRO A 1 86 ? -0.237 8.383 -2.297 1 92.69 86 PRO A N 1
ATOM 659 C CA . PRO A 1 86 ? 1.2 8.102 -2.301 1 92.69 86 PRO A CA 1
ATOM 660 C C . PRO A 1 86 ? 1.759 7.863 -0.898 1 92.69 86 PRO A C 1
ATOM 662 O O . PRO A 1 86 ? 2.875 7.359 -0.752 1 92.69 86 PRO A O 1
ATOM 665 N N . LEU A 1 87 ? 1.063 8.227 0.132 1 95.94 87 LEU A N 1
ATOM 666 C CA . LEU A 1 87 ? 1.563 8.062 1.493 1 95.94 87 LEU A CA 1
ATOM 667 C C . LEU A 1 87 ? 1.257 6.668 2.023 1 95.94 87 LEU A C 1
ATOM 669 O O . LEU A 1 87 ? 1.777 6.27 3.066 1 95.94 87 LEU A O 1
ATOM 673 N N . SER A 1 88 ? 0.492 5.914 1.344 1 93.5 88 SER A N 1
ATOM 674 C CA . SER A 1 88 ? 0.015 4.637 1.859 1 93.5 88 SER A CA 1
ATOM 675 C C . SER A 1 88 ? 1.145 3.615 1.935 1 93.5 88 SER A C 1
ATOM 677 O O . SER A 1 88 ? 1.279 2.904 2.932 1 93.5 88 SER A O 1
ATOM 679 N N . VAL A 1 89 ? 1.986 3.584 0.871 1 92.12 89 VAL A N 1
ATOM 680 C CA . VAL A 1 89 ? 3.078 2.617 0.857 1 92.12 89 VAL A CA 1
ATOM 681 C C . VAL A 1 89 ? 4.055 2.922 1.991 1 92.12 89 VAL A C 1
ATOM 683 O O . VAL A 1 89 ? 4.367 2.047 2.803 1 92.12 89 VAL A O 1
ATOM 686 N N . PRO A 1 90 ? 4.531 4.156 2.084 1 95.94 90 PRO A N 1
ATOM 687 C CA . PRO A 1 90 ? 5.43 4.426 3.211 1 95.94 90 PRO A CA 1
ATOM 688 C C . PRO A 1 90 ? 4.734 4.301 4.562 1 95.94 90 PRO A C 1
ATOM 690 O O . PRO A 1 90 ? 5.367 3.936 5.559 1 95.94 90 PRO A O 1
ATOM 693 N N . LEU A 1 91 ? 3.457 4.543 4.633 1 96.88 91 LEU A N 1
ATOM 694 C CA . LEU A 1 91 ? 2.705 4.332 5.863 1 96.88 91 LEU A CA 1
ATOM 695 C C . LEU A 1 91 ? 2.777 2.871 6.301 1 96.88 91 LEU A C 1
ATOM 697 O O . LEU A 1 91 ? 3.133 2.58 7.445 1 96.88 91 LEU A O 1
ATOM 701 N N . VAL A 1 92 ? 2.549 1.919 5.445 1 95.75 92 VAL A N 1
ATOM 702 C CA . VAL A 1 92 ? 2.514 0.492 5.746 1 95.75 92 VAL A CA 1
ATOM 703 C C . VAL A 1 92 ? 3.932 -0.021 5.984 1 95.75 92 VAL A C 1
ATOM 705 O O . VAL A 1 92 ? 4.145 -0.915 6.809 1 95.75 92 VAL A O 1
ATOM 708 N N . SER A 1 93 ? 4.895 0.558 5.34 1 96.31 93 SER A N 1
ATOM 709 C CA . SER A 1 93 ? 6.262 0.051 5.371 1 96.31 93 SER A CA 1
ATOM 710 C C . SER A 1 93 ? 7.07 0.705 6.488 1 96.31 93 SER A C 1
ATOM 712 O O . SER A 1 93 ? 8.211 0.319 6.742 1 96.31 93 SER A O 1
ATOM 714 N N . ALA A 1 94 ? 6.5 1.705 7.172 1 97.06 94 ALA A N 1
ATOM 715 C CA . ALA A 1 94 ? 7.227 2.436 8.203 1 97.06 94 ALA A CA 1
ATOM 716 C C . ALA A 1 94 ? 7.699 1.497 9.312 1 97.06 94 ALA A C 1
ATOM 718 O O . ALA A 1 94 ? 6.98 0.579 9.703 1 97.06 94 ALA A O 1
ATOM 719 N N . GLY A 1 95 ? 8.93 1.792 9.812 1 96.31 95 GLY A N 1
ATOM 720 C CA . GLY A 1 95 ? 9.523 0.923 10.812 1 96.31 95 GLY A CA 1
ATOM 721 C C . GLY A 1 95 ? 9.273 1.394 12.234 1 96.31 95 GLY A C 1
ATOM 722 O O . GLY A 1 95 ? 9.438 0.627 13.188 1 96.31 95 GLY A O 1
ATOM 723 N N . SER A 1 96 ? 8.852 2.643 12.375 1 95.81 96 SER A N 1
ATOM 724 C CA . SER A 1 96 ? 8.641 3.217 13.695 1 95.81 96 SER A CA 1
ATOM 725 C C . SER A 1 96 ? 7.547 4.281 13.664 1 95.81 96 SER A C 1
ATOM 727 O O . SER A 1 96 ? 7.145 4.734 12.594 1 95.81 96 SER A O 1
ATOM 729 N N . VAL A 1 97 ? 7.109 4.641 14.867 1 96.56 97 VAL A N 1
ATOM 730 C CA . VAL A 1 97 ? 6.137 5.723 14.992 1 96.56 97 VAL A CA 1
ATOM 731 C C . VAL A 1 97 ? 6.723 7.016 14.43 1 96.56 97 VAL A C 1
ATOM 733 O O . VAL A 1 97 ? 6.027 7.773 13.758 1 96.56 97 VAL A O 1
ATOM 736 N N . ALA A 1 98 ? 8.008 7.262 14.703 1 96.44 98 ALA A N 1
ATOM 737 C CA . ALA A 1 98 ? 8.688 8.453 14.188 1 96.44 98 ALA A CA 1
ATOM 738 C C . ALA A 1 98 ? 8.578 8.531 12.672 1 96.44 98 ALA A C 1
ATOM 740 O O . ALA A 1 98 ? 8.305 9.594 12.109 1 96.44 98 ALA A O 1
ATOM 741 N N . GLU A 1 99 ? 8.781 7.398 12.016 1 97.12 99 GLU A N 1
ATOM 742 C CA . GLU A 1 99 ? 8.719 7.344 10.562 1 97.12 99 GLU A CA 1
ATOM 743 C C . GLU A 1 99 ? 7.301 7.629 10.062 1 97.12 99 GLU A C 1
ATOM 745 O O . GLU A 1 99 ? 7.121 8.258 9.016 1 97.12 99 GLU A O 1
ATOM 750 N N . ILE A 1 100 ? 6.281 7.137 10.789 1 97.5 100 ILE A N 1
ATOM 751 C CA . ILE A 1 100 ? 4.898 7.387 10.406 1 97.5 100 ILE A CA 1
ATOM 752 C C . ILE A 1 100 ? 4.582 8.867 10.555 1 97.5 100 ILE A C 1
ATOM 754 O O . ILE A 1 100 ? 4.031 9.492 9.641 1 97.5 100 ILE A O 1
ATOM 758 N N . VAL A 1 101 ? 4.945 9.477 11.68 1 97.31 101 VAL A N 1
ATOM 759 C CA . VAL A 1 101 ? 4.652 10.875 11.953 1 97.31 101 VAL A CA 1
ATOM 760 C C . VAL A 1 101 ? 5.379 11.766 10.953 1 97.31 101 VAL A C 1
ATOM 762 O O . VAL A 1 101 ? 4.859 12.805 10.539 1 97.31 101 VAL A O 1
ATOM 765 N N . GLU A 1 102 ? 6.516 11.383 10.516 1 96 102 GLU A N 1
ATOM 766 C CA . GLU A 1 102 ? 7.301 12.133 9.547 1 96 102 GLU A CA 1
ATOM 767 C C . GLU A 1 102 ? 6.555 12.273 8.219 1 96 102 GLU A C 1
ATOM 769 O O . GLU A 1 102 ? 6.805 13.211 7.457 1 96 102 GLU A O 1
ATOM 774 N N . LEU A 1 103 ? 5.684 11.367 7.965 1 97.5 103 LEU A N 1
ATOM 775 C CA . LEU A 1 103 ? 4.938 11.406 6.715 1 97.5 103 LEU A CA 1
ATOM 776 C C . LEU A 1 103 ? 4.051 12.648 6.645 1 97.5 103 LEU A C 1
ATOM 778 O O . LEU A 1 103 ? 3.611 13.047 5.562 1 97.5 103 LEU A O 1
ATOM 782 N N . LEU A 1 104 ? 3.781 13.312 7.797 1 96.75 104 LEU A N 1
ATOM 783 C CA . LEU A 1 104 ? 3.02 14.562 7.809 1 96.75 104 LEU A CA 1
ATOM 784 C C . LEU A 1 104 ? 3.754 15.656 7.039 1 96.75 104 LEU A C 1
ATOM 786 O O . LEU A 1 104 ? 3.141 16.625 6.609 1 96.75 104 LEU A O 1
ATOM 790 N N . THR A 1 105 ? 5.051 15.531 6.828 1 93.06 105 THR A N 1
ATOM 791 C CA . THR A 1 105 ? 5.848 16.453 6.02 1 93.06 105 THR A CA 1
ATOM 792 C C . THR A 1 105 ? 5.34 16.484 4.582 1 93.06 105 THR A C 1
ATOM 794 O O . THR A 1 105 ? 5.473 17.5 3.893 1 93.06 105 THR A O 1
ATOM 797 N N . TYR A 1 106 ? 4.688 15.445 4.172 1 94.88 106 TYR A N 1
ATOM 798 C CA . TYR A 1 106 ? 4.309 15.297 2.77 1 94.88 106 TYR A CA 1
ATOM 799 C C . TYR A 1 106 ? 2.811 15.492 2.586 1 94.88 106 TYR A C 1
ATOM 801 O O . TYR A 1 106 ? 2.262 15.18 1.527 1 94.88 106 TYR A O 1
ATOM 809 N N . LEU A 1 107 ? 2.096 16.016 3.545 1 93.06 107 LEU A N 1
ATOM 810 C CA . LEU A 1 107 ? 0.665 16.297 3.484 1 93.06 107 LEU A CA 1
ATOM 811 C C . LEU A 1 107 ? 0.323 17.125 2.252 1 93.06 107 LEU A C 1
ATOM 813 O O . LEU A 1 107 ? -0.69 16.875 1.595 1 93.06 107 LEU A O 1
ATOM 817 N N . PRO A 1 108 ? 1.139 18.094 1.83 1 88.88 108 PRO A N 1
ATOM 818 C CA . PRO A 1 108 ? 0.788 18.938 0.687 1 88.88 108 PRO A CA 1
ATOM 819 C C . PRO A 1 108 ? 0.59 18.141 -0.6 1 88.88 108 PRO A C 1
ATOM 821 O O . PRO A 1 108 ? -0.006 18.641 -1.557 1 88.88 108 PRO A O 1
ATOM 824 N N . LEU A 1 109 ? 1.128 16.906 -0.642 1 91.38 109 LEU A N 1
ATOM 825 C CA . LEU A 1 109 ? 1.003 16.078 -1.838 1 91.38 109 LEU A CA 1
ATOM 826 C C . LEU A 1 109 ? -0.386 15.461 -1.925 1 91.38 109 LEU A C 1
ATOM 828 O O . LEU A 1 109 ? -0.795 14.992 -2.99 1 91.38 109 LEU A O 1
ATOM 832 N N . ILE A 1 110 ? -1.091 15.453 -0.741 1 93 110 ILE A N 1
ATOM 833 C CA . ILE A 1 110 ? -2.381 14.773 -0.779 1 93 110 ILE A CA 1
ATOM 834 C C . ILE A 1 110 ? -3.482 15.734 -0.341 1 93 110 ILE A C 1
ATOM 836 O O . ILE A 1 110 ? -4.668 15.484 -0.579 1 93 110 ILE A O 1
ATOM 840 N N . THR A 1 111 ? -3.09 16.828 0.334 1 90.56 111 THR A N 1
ATOM 841 C CA . THR A 1 111 ? -4.062 17.828 0.751 1 90.56 111 THR A CA 1
ATOM 842 C C . THR A 1 111 ? -3.369 19.141 1.09 1 90.56 111 THR A C 1
ATOM 844 O O . THR A 1 111 ? -2.248 19.156 1.602 1 90.56 111 THR A O 1
ATOM 847 N N . THR A 1 112 ? -4.066 20.203 0.854 1 85.19 112 THR A N 1
ATOM 848 C CA . THR A 1 112 ? -3.58 21.516 1.27 1 85.19 112 THR A CA 1
ATOM 849 C C . THR A 1 112 ? -4.469 22.094 2.363 1 85.19 112 THR A C 1
ATOM 851 O O . THR A 1 112 ? -4.316 23.266 2.74 1 85.19 112 THR A O 1
ATOM 854 N N . ALA A 1 113 ? -5.324 21.281 2.854 1 90.62 113 ALA A N 1
ATOM 855 C CA . ALA A 1 113 ? -6.297 21.75 3.836 1 90.62 113 ALA A CA 1
ATOM 856 C C . ALA A 1 113 ? -5.672 21.844 5.223 1 90.62 113 ALA A C 1
ATOM 858 O O . ALA A 1 113 ? -6.164 22.578 6.082 1 90.62 113 ALA A 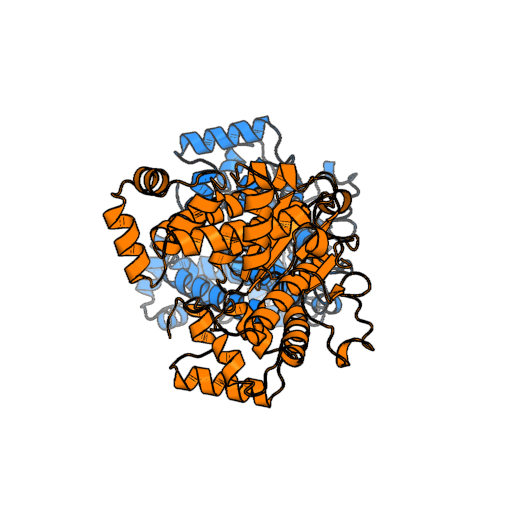O 1
ATOM 859 N N . VAL A 1 114 ? -4.602 21.125 5.402 1 93.44 114 VAL A N 1
ATOM 860 C CA . VAL A 1 114 ? -3.943 21.109 6.707 1 93.44 114 VAL A CA 1
ATOM 861 C C . VAL A 1 114 ? -2.436 21.266 6.527 1 93.44 114 VAL A C 1
ATOM 863 O O . VAL A 1 114 ? -1.847 20.672 5.621 1 93.44 114 VAL A O 1
ATOM 866 N N . LYS A 1 115 ? -1.9 22.031 7.328 1 90.12 115 LYS A N 1
ATOM 867 C CA . LYS A 1 115 ? -0.451 22.188 7.402 1 90.12 115 LYS A CA 1
ATOM 868 C C . LYS A 1 115 ? 0.102 21.625 8.703 1 90.12 115 LYS A C 1
ATOM 870 O O . LYS A 1 115 ? -0.526 21.734 9.758 1 90.12 115 LYS A O 1
ATOM 875 N N . ALA A 1 116 ? 1.271 21.047 8.562 1 93.38 116 ALA A N 1
ATOM 876 C CA . ALA A 1 116 ? 1.952 20.5 9.734 1 93.38 116 ALA A CA 1
ATOM 877 C C . ALA A 1 116 ? 3.34 21.109 9.898 1 93.38 116 ALA A C 1
ATOM 879 O O . ALA A 1 116 ? 4.039 21.359 8.914 1 93.38 116 ALA A O 1
ATOM 880 N N . GLN A 1 117 ? 3.684 21.422 11.102 1 92.69 117 GLN A N 1
ATOM 881 C CA . GLN A 1 117 ? 5.023 21.875 11.445 1 92.69 117 GLN A CA 1
ATOM 882 C C . GLN A 1 117 ? 5.594 21.078 12.617 1 92.69 117 GLN A C 1
ATOM 884 O O . GLN A 1 117 ? 4.883 20.781 13.578 1 92.69 117 GLN A O 1
ATOM 889 N N . PHE A 1 118 ? 6.879 20.828 12.5 1 93.75 118 PHE A N 1
ATOM 890 C CA . PHE A 1 118 ? 7.516 19.938 13.461 1 93.75 118 PHE A CA 1
ATOM 891 C C . PHE A 1 118 ? 8.406 20.719 14.414 1 93.75 118 PHE A C 1
ATOM 893 O O . PHE A 1 118 ? 9.102 21.656 14.008 1 93.75 118 PHE A O 1
ATOM 900 N N . HIS A 1 119 ? 8.328 20.359 15.68 1 93.25 119 HIS A N 1
ATOM 901 C CA . HIS A 1 119 ? 9.227 20.875 16.703 1 93.25 119 HIS A CA 1
ATOM 902 C C . HIS A 1 119 ? 9.75 19.766 17.594 1 93.25 119 HIS A C 1
ATOM 904 O O . HIS A 1 119 ? 9.156 19.469 18.641 1 93.25 119 HIS A O 1
ATOM 910 N N . PRO A 1 120 ? 10.898 19.234 17.25 1 92.75 120 PRO A N 1
ATOM 911 C CA . PRO A 1 120 ? 11.523 18.219 18.109 1 92.75 120 PRO A CA 1
ATOM 912 C C . PRO A 1 120 ? 12.141 18.812 19.359 1 92.75 120 PRO A C 1
ATOM 914 O O . PRO A 1 120 ? 12.695 19.922 19.328 1 92.75 120 PRO A O 1
ATOM 917 N N . ASP A 1 121 ? 12 18.141 20.453 1 86.81 121 ASP A N 1
ATOM 918 C CA . ASP A 1 121 ? 12.664 18.516 21.703 1 86.81 121 ASP A CA 1
ATOM 919 C C . ASP A 1 121 ? 13.109 17.281 22.484 1 86.81 121 ASP A C 1
ATOM 921 O O . ASP A 1 121 ? 13.078 16.172 21.953 1 86.81 121 ASP A O 1
ATOM 925 N N . ASP A 1 122 ? 13.617 17.469 23.641 1 85.31 122 ASP A N 1
ATOM 926 C CA . ASP A 1 122 ? 14.172 16.375 24.438 1 85.31 122 ASP A CA 1
ATOM 927 C C . ASP A 1 122 ? 13.07 15.43 24.906 1 85.31 122 ASP A C 1
ATOM 929 O O . ASP A 1 122 ? 13.344 14.266 25.203 1 85.31 122 ASP A O 1
ATOM 933 N N . GLN A 1 123 ? 11.914 15.938 24.938 1 87.56 123 GLN A N 1
ATOM 934 C CA . GLN A 1 123 ? 10.812 15.141 25.469 1 87.56 123 GLN A CA 1
ATOM 935 C C . GLN A 1 123 ? 10.086 14.406 24.344 1 87.56 123 GLN A C 1
ATOM 937 O O . GLN A 1 123 ? 9.25 13.539 24.609 1 87.56 123 GLN A O 1
ATOM 942 N N . GLY A 1 124 ? 10.445 14.703 23.219 1 93.12 124 GLY A N 1
ATOM 943 C CA . GLY A 1 124 ? 9.805 14.039 22.094 1 93.12 124 GLY A CA 1
ATOM 944 C C . GLY A 1 124 ? 9.602 14.953 20.891 1 93.12 124 GLY A C 1
ATOM 945 O O . GLY A 1 124 ? 10.531 15.633 20.469 1 93.12 124 GLY A O 1
ATOM 946 N N . LEU A 1 125 ? 8.422 14.82 20.312 1 95.31 125 LEU A N 1
ATOM 947 C CA . LEU A 1 125 ? 8.102 15.578 19.109 1 95.31 125 LEU A CA 1
ATOM 948 C C . LEU A 1 125 ? 6.711 16.203 19.219 1 95.31 125 LEU A C 1
ATOM 950 O O . LEU A 1 125 ? 5.758 15.539 19.625 1 95.31 125 LEU A O 1
ATOM 954 N N . THR A 1 126 ? 6.66 17.469 19 1 95.19 126 THR A N 1
ATOM 955 C CA . THR A 1 126 ? 5.391 18.188 18.891 1 95.19 126 THR A CA 1
ATOM 956 C C . THR A 1 126 ? 5.129 18.594 17.438 1 95.19 126 THR A C 1
ATOM 958 O O . THR A 1 126 ? 6 19.172 16.781 1 95.19 126 THR A O 1
ATOM 961 N N . VAL A 1 127 ? 3.98 18.219 16.922 1 96.44 127 VAL A N 1
ATOM 962 C CA . VAL A 1 127 ? 3.59 18.578 15.57 1 96.44 127 VAL A CA 1
ATOM 963 C C . VAL A 1 127 ? 2.383 19.516 15.617 1 96.44 127 VAL A C 1
ATOM 965 O O . VAL A 1 127 ? 1.287 19.109 16 1 96.44 127 VAL A O 1
ATOM 968 N N . GLY A 1 128 ? 2.617 20.75 15.25 1 96 128 GLY A N 1
ATOM 969 C CA . GLY A 1 128 ? 1.501 21.672 15.125 1 96 128 GLY A CA 1
ATOM 970 C C . GLY A 1 128 ? 0.645 21.422 13.898 1 96 128 GLY A C 1
ATOM 971 O O . GLY A 1 128 ? 1.164 21.078 12.836 1 96 128 GLY A O 1
ATOM 972 N N . LEU A 1 129 ? -0.658 21.5 14.031 1 95.94 129 LEU A N 1
ATOM 973 C CA . LEU A 1 129 ? -1.614 21.328 12.945 1 95.94 129 LEU A CA 1
ATOM 974 C C . LEU A 1 129 ? -2.471 22.578 12.766 1 95.94 129 LEU A C 1
ATOM 976 O O . LEU A 1 129 ? -3.057 23.078 13.727 1 95.94 129 LEU A O 1
ATOM 980 N N . TRP A 1 130 ? -2.551 23.047 11.539 1 92.06 130 TRP A N 1
ATOM 981 C CA . TRP A 1 130 ? -3.369 24.219 11.219 1 92.06 130 TRP A CA 1
ATOM 982 C C . TRP A 1 130 ? -4.254 23.953 10.008 1 92.06 130 TRP A C 1
ATOM 984 O O . TRP A 1 130 ? -3.785 23.438 8.992 1 92.06 130 TRP A O 1
ATOM 994 N N . GLY A 1 131 ? -5.484 24.266 10.211 1 91.31 131 GLY A N 1
ATOM 995 C CA . GLY A 1 131 ? -6.344 24.266 9.031 1 91.31 131 GLY A CA 1
ATOM 996 C C . GLY A 1 131 ? -6.059 25.422 8.094 1 91.31 131 GLY A C 1
ATOM 997 O O . GLY A 1 131 ? -5.734 26.531 8.539 1 91.31 131 GLY A O 1
ATOM 998 N N . HIS A 1 132 ? -6.121 25.172 6.867 1 82.56 132 HIS A N 1
ATOM 999 C CA . HIS A 1 132 ? -5.82 26.188 5.855 1 82.56 132 HIS A CA 1
ATOM 1000 C C . HIS A 1 132 ? -6.969 26.328 4.863 1 82.56 132 HIS A C 1
ATOM 1002 O O . HIS A 1 132 ? -6.781 26.109 3.66 1 82.56 132 HIS A O 1
ATOM 1008 N N . THR A 1 133 ? -8.016 26.594 5.484 1 84 133 THR A N 1
ATOM 1009 C CA . THR A 1 133 ? -9.172 26.953 4.68 1 84 133 THR A CA 1
ATOM 1010 C C . THR A 1 133 ? -9.688 28.344 5.055 1 84 133 THR A C 1
ATOM 1012 O O . THR A 1 133 ? -9.133 29 5.938 1 84 133 THR A O 1
ATOM 1015 N N . SER A 1 134 ? -10.492 29.031 4.375 1 81.38 134 SER A N 1
ATOM 1016 C CA . SER A 1 134 ? -11.07 30.328 4.699 1 81.38 134 SER A CA 1
ATOM 1017 C C . SER A 1 134 ? -12.297 30.172 5.598 1 81.38 134 SER A C 1
ATOM 1019 O O . SER A 1 134 ? -12.984 31.156 5.883 1 81.38 134 SER A O 1
ATOM 1021 N N . ASP A 1 135 ? -12.531 28.984 6.133 1 91.38 135 ASP A N 1
ATOM 1022 C CA . ASP A 1 135 ? -13.695 28.656 6.949 1 91.38 135 ASP A CA 1
ATOM 1023 C C . ASP A 1 135 ? -13.281 27.969 8.25 1 91.38 135 ASP A C 1
ATOM 1025 O O . ASP A 1 135 ? -12.719 26.875 8.219 1 91.38 135 ASP A O 1
ATOM 1029 N N . ARG A 1 136 ? -13.602 28.609 9.367 1 93.88 136 ARG A N 1
ATOM 1030 C CA . ARG A 1 136 ? -13.156 28.125 10.672 1 93.88 136 ARG A CA 1
ATOM 1031 C C . ARG A 1 136 ? -13.695 26.734 10.961 1 93.88 136 ARG A C 1
ATOM 1033 O O . ARG A 1 136 ? -12.984 25.891 11.516 1 93.88 136 ARG A O 1
ATOM 1040 N N . ALA A 1 137 ? -14.93 26.516 10.656 1 96.06 137 ALA A N 1
ATOM 1041 C CA . ALA A 1 137 ? -15.516 25.203 10.891 1 96.06 137 ALA A CA 1
ATOM 1042 C C . ALA A 1 137 ? -14.805 24.125 10.07 1 96.06 137 ALA A C 1
ATOM 1044 O O . ALA A 1 137 ? -14.523 23.031 10.57 1 96.06 137 ALA A O 1
ATOM 1045 N N . LEU A 1 138 ? -14.516 24.422 8.828 1 96.06 138 LEU A N 1
ATOM 1046 C CA . LEU A 1 138 ? -13.805 23.469 7.969 1 96.06 138 LEU A CA 1
ATOM 1047 C C . LEU A 1 138 ? -12.391 23.234 8.477 1 96.06 138 LEU A C 1
ATOM 1049 O O . LEU A 1 138 ? -11.867 22.125 8.375 1 96.06 138 LEU A O 1
ATOM 1053 N N . ASP A 1 139 ? -11.781 24.266 8.945 1 96.12 139 ASP A N 1
ATOM 1054 C CA . ASP A 1 139 ? -10.461 24.094 9.547 1 96.12 139 ASP A CA 1
ATOM 1055 C C . ASP A 1 139 ? -10.508 23.109 10.711 1 96.12 139 ASP A C 1
ATOM 1057 O O . ASP A 1 139 ? -9.648 22.234 10.828 1 96.12 139 ASP A O 1
ATOM 1061 N N . CYS A 1 140 ? -11.508 23.312 11.57 1 97.31 140 CYS A N 1
ATOM 1062 C CA . CYS A 1 140 ? -11.672 22.422 12.719 1 97.31 140 CYS A CA 1
ATOM 1063 C C . CYS A 1 140 ? -11.914 20.984 12.258 1 97.31 140 CYS A C 1
ATOM 1065 O O . CYS A 1 140 ? -11.367 20.047 12.836 1 97.31 140 CYS A O 1
ATOM 1067 N N . LEU A 1 141 ? -12.68 20.844 11.219 1 97.25 141 LEU A N 1
ATOM 1068 C CA . LEU A 1 141 ? -12.945 19.516 10.648 1 97.25 141 LEU A CA 1
ATOM 1069 C C . LEU A 1 141 ? -11.656 18.875 10.148 1 97.25 141 LEU A C 1
ATOM 1071 O O . LEU A 1 141 ? -11.352 17.734 10.492 1 97.25 141 LEU A O 1
ATOM 1075 N N . ALA A 1 142 ? -10.914 19.625 9.367 1 97.25 142 ALA A N 1
ATOM 1076 C CA . ALA A 1 142 ? -9.695 19.109 8.734 1 97.25 142 ALA A CA 1
ATOM 1077 C C . ALA A 1 142 ? -8.656 18.734 9.781 1 97.25 142 ALA A C 1
ATOM 1079 O O . ALA A 1 142 ? -8.039 17.656 9.688 1 97.25 142 ALA A O 1
ATOM 1080 N N . VAL A 1 143 ? -8.477 19.531 10.758 1 97.62 143 VAL A N 1
ATOM 1081 C CA . VAL A 1 143 ? -7.48 19.297 11.797 1 97.62 143 VAL A CA 1
ATOM 1082 C C . VAL A 1 143 ? -7.895 18.094 12.641 1 97.62 143 VAL A C 1
ATOM 1084 O O . VAL A 1 143 ? -7.066 17.234 12.953 1 97.62 143 VAL A O 1
ATOM 1087 N N . THR A 1 144 ? -9.156 18.078 13.055 1 97.31 144 THR A N 1
ATOM 1088 C CA . THR A 1 144 ? -9.664 16.938 13.828 1 97.31 144 THR A CA 1
ATOM 1089 C C . THR A 1 144 ? -9.477 15.633 13.062 1 97.31 144 THR A C 1
ATOM 1091 O O . THR A 1 144 ? -8.961 14.656 13.609 1 97.31 144 THR A O 1
ATOM 1094 N N . TYR A 1 145 ? -9.883 15.664 11.828 1 97.06 145 TYR A N 1
ATOM 1095 C CA . TYR A 1 145 ? -9.734 14.477 10.992 1 97.06 145 TYR A CA 1
ATOM 1096 C C . TYR A 1 145 ? -8.273 14.055 10.906 1 97.06 145 TYR A C 1
ATOM 1098 O O . TYR A 1 145 ? -7.945 12.883 11.109 1 97.06 145 TYR A O 1
ATOM 1106 N N . ALA A 1 146 ? -7.391 14.969 10.547 1 97.38 146 ALA A N 1
ATOM 1107 C CA . ALA A 1 146 ? -5.977 14.664 10.344 1 97.38 146 ALA A CA 1
ATOM 1108 C C . ALA A 1 146 ? -5.363 14.047 11.602 1 97.38 146 ALA A C 1
ATOM 1110 O O . ALA A 1 146 ? -4.688 13.016 11.531 1 97.38 146 ALA A O 1
ATOM 1111 N N . GLY A 1 147 ? -5.613 14.688 12.727 1 97.19 147 GLY A N 1
ATOM 1112 C CA . GLY A 1 147 ? -5.078 14.188 13.984 1 97.19 147 GLY A CA 1
ATOM 1113 C C . GLY A 1 147 ? -5.609 12.812 14.352 1 97.19 147 GLY A C 1
ATOM 1114 O O . GLY A 1 147 ? -4.832 11.914 14.672 1 97.19 147 GLY A O 1
ATOM 1115 N N . LEU A 1 148 ? -6.918 12.648 14.281 1 96 148 LEU A N 1
ATOM 1116 C CA . LEU A 1 148 ? -7.539 11.398 14.703 1 96 148 LEU A CA 1
ATOM 1117 C C . LEU A 1 148 ? -7.254 10.281 13.711 1 96 148 LEU A C 1
ATOM 1119 O O . LEU A 1 148 ? -7.117 9.117 14.094 1 96 148 LEU A O 1
ATOM 1123 N N . ALA A 1 149 ? -7.246 10.633 12.43 1 96.56 149 ALA A N 1
ATOM 1124 C CA . ALA A 1 149 ? -6.863 9.633 11.438 1 96.56 149 ALA A CA 1
ATOM 1125 C C . ALA A 1 149 ? -5.465 9.086 11.719 1 96.56 149 ALA A C 1
ATOM 1127 O O . ALA A 1 149 ? -5.23 7.879 11.625 1 96.56 149 ALA A O 1
ATOM 1128 N N . LEU A 1 150 ? -4.547 9.945 12.047 1 96.38 150 LEU A N 1
ATOM 1129 C CA . LEU A 1 150 ? -3.197 9.508 12.383 1 96.38 150 LEU A CA 1
ATOM 1130 C C . LEU A 1 150 ? -3.207 8.578 13.594 1 96.38 150 LEU A C 1
ATOM 1132 O O . LEU A 1 150 ? -2.529 7.551 13.594 1 96.38 150 LEU A O 1
ATOM 1136 N N . LEU A 1 151 ? -3.955 8.938 14.641 1 94.31 151 LEU A N 1
ATOM 1137 C CA . LEU A 1 151 ? -4.055 8.086 15.82 1 94.31 151 LEU A CA 1
ATOM 1138 C C . LEU A 1 151 ? -4.574 6.699 15.445 1 94.31 151 LEU A C 1
ATOM 1140 O O . LEU A 1 151 ? -4.043 5.688 15.906 1 94.31 151 LEU A O 1
ATOM 1144 N N . ARG A 1 152 ? -5.555 6.66 14.664 1 94.19 152 ARG A N 1
ATOM 1145 C CA . ARG A 1 152 ? -6.137 5.395 14.234 1 94.19 152 ARG A CA 1
ATOM 1146 C C . ARG A 1 152 ? -5.117 4.551 13.477 1 94.19 152 ARG A C 1
ATOM 1148 O O . ARG A 1 152 ? -4.984 3.352 13.727 1 94.19 152 ARG A O 1
ATOM 1155 N N . LEU A 1 153 ? -4.457 5.16 12.531 1 95.56 153 LEU A N 1
ATOM 1156 C CA . LEU A 1 153 ? -3.473 4.457 11.719 1 95.56 153 LEU A CA 1
ATOM 1157 C C . LEU A 1 153 ? -2.332 3.932 12.586 1 95.56 153 LEU A C 1
ATOM 1159 O O . LEU A 1 153 ? -1.85 2.816 12.375 1 95.56 153 LEU A O 1
ATOM 1163 N N . LEU A 1 154 ? -1.92 4.688 13.531 1 94.94 154 LEU A N 1
ATOM 1164 C CA . LEU A 1 154 ? -0.886 4.246 14.461 1 94.94 154 LEU A CA 1
ATOM 1165 C C . LEU A 1 154 ? -1.357 3.033 15.258 1 94.94 154 LEU A C 1
ATOM 1167 O O . LEU A 1 154 ? -0.594 2.086 15.469 1 94.94 154 LEU A O 1
ATOM 1171 N N . ASP A 1 155 ? -2.578 3.043 15.656 1 92.62 155 ASP A N 1
ATOM 1172 C CA . ASP A 1 155 ? -3.121 1.912 16.406 1 92.62 155 ASP A CA 1
ATOM 1173 C C . ASP A 1 155 ? -3.143 0.647 15.555 1 92.62 155 ASP A C 1
ATOM 1175 O O . ASP A 1 155 ? -3.016 -0.463 16.078 1 92.62 155 ASP A O 1
ATOM 1179 N N . MET A 1 156 ? -3.328 0.836 14.281 1 91.88 156 MET A N 1
ATOM 1180 C CA . MET A 1 156 ? -3.336 -0.295 13.352 1 91.88 156 MET A CA 1
ATOM 1181 C C . MET A 1 156 ? -1.931 -0.86 13.172 1 91.88 156 MET A C 1
ATOM 1183 O O . MET A 1 156 ? -1.761 -2.068 13 1 91.88 156 MET A O 1
ATOM 1187 N N . LEU A 1 157 ? -0.924 -0.01 13.266 1 94 157 LEU A N 1
ATOM 1188 C CA . LEU A 1 157 ? 0.393 -0.386 12.766 1 94 157 LEU A CA 1
ATOM 1189 C C . LEU A 1 157 ? 1.359 -0.641 13.914 1 94 157 LEU A C 1
ATOM 1191 O O . LEU A 1 157 ? 2.453 -1.174 13.711 1 94 157 LEU A O 1
ATOM 1195 N N . VAL A 1 158 ? 0.974 -0.171 15.047 1 91.44 158 VAL A N 1
ATOM 1196 C CA . VAL A 1 158 ? 1.854 -0.342 16.203 1 91.44 158 VAL A CA 1
ATOM 1197 C C . VAL A 1 158 ? 1.229 -1.327 17.188 1 91.44 158 VAL A C 1
ATOM 1199 O O . VAL A 1 158 ? 0.022 -1.289 17.422 1 91.44 158 VAL A O 1
ATOM 1202 N N . ARG A 1 159 ? 1.932 -2.277 17.641 1 77.12 159 ARG A N 1
ATOM 1203 C CA . ARG A 1 159 ? 1.44 -3.348 18.5 1 77.12 159 ARG A CA 1
ATOM 1204 C C . ARG A 1 159 ? 0.958 -2.795 19.844 1 77.12 159 ARG A C 1
ATOM 1206 O O . ARG A 1 159 ? -0.155 -3.096 20.281 1 77.12 159 ARG A O 1
ATOM 1213 N N . ALA A 1 160 ? 1.858 -1.997 20.453 1 73.94 160 ALA A N 1
ATOM 1214 C CA . ALA A 1 160 ? 1.484 -1.404 21.734 1 73.94 160 ALA A CA 1
ATOM 1215 C C . ALA A 1 160 ? 0.81 -0.05 21.547 1 73.94 160 ALA A C 1
ATOM 1217 O O . ALA A 1 160 ? 1.165 0.7 20.625 1 73.94 160 ALA A O 1
ATOM 1218 N N . ALA A 1 161 ? -0.324 0.176 22.125 1 68 161 ALA A N 1
ATOM 1219 C CA . ALA A 1 161 ? -1.004 1.464 22.016 1 68 161 ALA A CA 1
ATOM 1220 C C . ALA A 1 161 ? -0.063 2.613 22.359 1 68 161 ALA A C 1
ATOM 1222 O O . ALA A 1 161 ? 0.267 2.818 23.531 1 68 161 ALA A O 1
ATOM 1223 N N . PRO A 1 162 ? 0.316 3.252 21.328 1 71.94 162 PRO A N 1
ATOM 1224 C CA . PRO A 1 162 ? 1.272 4.332 21.578 1 71.94 162 PRO A CA 1
ATOM 1225 C C . PRO A 1 162 ? 0.679 5.457 22.422 1 71.94 162 PRO A C 1
ATOM 1227 O O . PRO A 1 162 ? -0.506 5.773 22.297 1 71.94 162 PRO A O 1
ATOM 1230 N N . THR A 1 163 ? 1.442 6.043 23.266 1 84.75 163 THR A N 1
ATOM 1231 C CA . THR A 1 163 ? 1.067 7.094 24.203 1 84.75 163 THR A CA 1
ATOM 1232 C C . THR A 1 163 ? 1.137 8.461 23.547 1 84.75 163 THR A C 1
ATOM 1234 O O . THR A 1 163 ? 1.725 9.398 24.094 1 84.75 163 THR A O 1
ATOM 1237 N N . LEU A 1 164 ? 0.646 8.68 22.469 1 91.44 164 LEU A N 1
ATOM 1238 C CA . LEU A 1 164 ? 0.627 10.008 21.859 1 91.44 164 LEU A CA 1
ATOM 1239 C C . LEU A 1 164 ? -0.703 10.703 22.125 1 91.44 164 LEU A C 1
ATOM 1241 O O . LEU A 1 164 ? -1.717 10.047 22.375 1 91.44 164 LEU A O 1
ATOM 1245 N N . THR A 1 165 ? -0.68 12.07 22.188 1 93.75 165 THR A N 1
ATOM 1246 C CA . THR A 1 165 ? -1.876 12.836 22.516 1 93.75 165 THR A CA 1
ATOM 1247 C C . THR A 1 165 ? -2.18 13.859 21.422 1 93.75 165 THR A C 1
ATOM 1249 O O . THR A 1 165 ? -1.267 14.367 20.766 1 93.75 165 THR A O 1
ATOM 1252 N N . LEU A 1 166 ? -3.438 14.078 21.188 1 96.19 166 LEU A N 1
ATOM 1253 C CA . LEU A 1 166 ? -3.943 15.117 20.297 1 96.19 166 LEU A CA 1
ATOM 1254 C C . LEU A 1 166 ? -4.605 16.234 21.078 1 96.19 166 LEU A C 1
ATOM 1256 O O . LEU A 1 166 ? -5.484 15.984 21.906 1 96.19 166 LEU A O 1
ATOM 1260 N N . HIS A 1 167 ? -4.148 17.438 20.891 1 95.75 167 HIS A N 1
ATOM 1261 C CA . HIS A 1 167 ? -4.695 18.625 21.516 1 95.75 167 HIS A CA 1
ATOM 1262 C C . HIS A 1 167 ? -5.379 19.531 20.5 1 95.75 167 HIS A C 1
ATOM 1264 O O . HIS A 1 167 ? -4.773 19.906 19.5 1 95.75 167 HIS A O 1
ATOM 1270 N N . LEU A 1 168 ? -6.613 19.844 20.719 1 96.19 168 LEU A N 1
ATOM 1271 C CA . LEU A 1 168 ? -7.363 20.719 19.828 1 96.19 168 LEU A CA 1
ATOM 1272 C C . LEU A 1 168 ? -7.594 22.078 20.484 1 96.19 168 LEU A C 1
ATOM 1274 O O . LEU A 1 168 ? -7.824 22.172 21.688 1 96.19 168 LEU A O 1
ATOM 1278 N N . SER A 1 169 ? -7.594 23.156 19.734 1 94.44 169 SER A N 1
ATOM 1279 C CA . SER A 1 169 ? -7.523 24.516 20.25 1 94.44 169 SER A CA 1
ATOM 1280 C C . SER A 1 169 ? -8.922 25.094 20.484 1 94.44 169 SER A C 1
ATOM 1282 O O . SER A 1 169 ? -9.07 26.297 20.703 1 94.44 169 SER A O 1
ATOM 1284 N N . TRP A 1 170 ? -9.969 24.344 20.375 1 95.12 170 TRP A N 1
ATOM 1285 C CA . TRP A 1 170 ? -11.344 24.781 20.609 1 95.12 170 TRP A CA 1
ATOM 1286 C C . TRP A 1 170 ? -12.039 23.875 21.625 1 95.12 170 TRP A C 1
ATOM 1288 O O . TRP A 1 170 ? -11.516 22.812 21.984 1 95.12 170 TRP A O 1
ATOM 1298 N N . PRO A 1 171 ? -13.164 24.266 22.172 1 94.38 171 PRO A N 1
ATOM 1299 C CA . PRO A 1 171 ? -13.82 23.5 23.234 1 94.38 171 PRO A CA 1
ATOM 1300 C C . PRO A 1 171 ? -14.391 22.172 22.75 1 94.38 171 PRO A C 1
ATOM 1302 O O . PRO A 1 171 ? -14.773 22.047 21.594 1 94.38 171 PRO A O 1
ATOM 1305 N N . ALA A 1 172 ? -14.516 21.312 23.672 1 93.56 172 ALA A N 1
ATOM 1306 C CA . ALA A 1 172 ? -15.094 20 23.391 1 93.56 172 ALA A CA 1
ATOM 1307 C C . ALA A 1 172 ? -16.578 20.109 23.094 1 93.56 172 ALA A C 1
ATOM 1309 O O . ALA A 1 172 ? -17.312 20.797 23.812 1 93.56 172 ALA A O 1
ATOM 1310 N N . PRO A 1 173 ? -16.953 19.422 22.031 1 93.81 173 PRO A N 1
ATOM 1311 C CA . PRO A 1 173 ? -18.406 19.359 21.828 1 93.81 173 PRO A CA 1
ATOM 1312 C C . PRO A 1 173 ? -19.125 18.641 22.969 1 93.81 173 PRO A C 1
ATOM 1314 O O . PRO A 1 173 ? -18.609 17.656 23.5 1 93.81 173 PRO A O 1
ATOM 1317 N N . ALA A 1 174 ? -20.281 19.047 23.266 1 87.75 174 ALA A N 1
ATOM 1318 C CA . ALA A 1 174 ? -21.062 18.469 24.359 1 87.75 174 ALA A CA 1
ATOM 1319 C C . ALA A 1 174 ? -21.344 16.984 24.109 1 87.75 174 ALA A C 1
ATOM 1321 O O . ALA A 1 174 ? -21.375 16.188 25.047 1 87.75 174 ALA A O 1
ATOM 1322 N N . ALA A 1 175 ? -21.484 16.672 22.938 1 85.88 175 ALA A N 1
ATOM 1323 C CA . ALA A 1 175 ? -21.844 15.305 22.562 1 85.88 175 ALA A CA 1
ATOM 1324 C C . ALA A 1 175 ? -20.688 14.336 22.828 1 85.88 175 ALA A C 1
ATOM 1326 O O . ALA A 1 175 ? -20.891 13.125 22.906 1 85.88 175 ALA A O 1
ATOM 1327 N N . LEU A 1 176 ? -19.5 14.797 22.922 1 84.12 176 LEU A N 1
ATOM 1328 C CA . LEU A 1 176 ? -18.344 13.938 23.141 1 84.12 176 LEU A CA 1
ATOM 1329 C C . LEU A 1 176 ? -18.141 13.672 24.625 1 84.12 176 LEU A C 1
ATOM 1331 O O . LEU A 1 176 ? -17.391 12.766 25 1 84.12 176 LEU A O 1
ATOM 1335 N N . LYS A 1 177 ? -18.609 14.383 25.516 1 71.44 177 LYS A N 1
ATOM 1336 C CA . LYS A 1 177 ? -18.406 14.242 26.953 1 71.44 177 LYS A CA 1
ATOM 1337 C C . LYS A 1 177 ? -18.797 12.844 27.438 1 71.44 177 LYS A C 1
ATOM 1339 O O . LYS A 1 177 ? -18.188 12.297 28.359 1 71.44 177 LYS A O 1
ATOM 1344 N N . ASP A 1 178 ? -19.703 12.312 26.797 1 65.62 178 ASP A N 1
ATOM 1345 C CA . ASP A 1 178 ? -20.203 11.031 27.281 1 65.62 178 ASP A CA 1
ATOM 1346 C C . ASP A 1 178 ? -19.672 9.875 26.438 1 65.62 178 ASP A C 1
ATOM 1348 O O . ASP A 1 178 ? -19.969 8.711 26.703 1 65.62 178 ASP A O 1
ATOM 1352 N N . ARG A 1 179 ? -18.906 10.242 25.484 1 65.94 179 ARG A N 1
ATOM 1353 C CA . ARG A 1 179 ? -18.484 9.188 24.562 1 65.94 179 ARG A CA 1
ATOM 1354 C C . ARG A 1 179 ? -17.156 8.586 25 1 65.94 179 ARG A C 1
ATOM 1356 O O . ARG A 1 179 ? -16.203 9.305 25.281 1 65.94 179 ARG A O 1
ATOM 1363 N N . GLU A 1 180 ? -17.25 7.387 25.625 1 64.19 180 GLU A N 1
ATOM 1364 C CA . GLU A 1 180 ? -16.031 6.637 25.844 1 64.19 180 GLU A CA 1
ATOM 1365 C C . GLU A 1 180 ? -15.555 5.938 24.578 1 64.19 180 GLU A C 1
ATOM 1367 O O . GLU A 1 180 ? -16.312 5.16 23.984 1 64.19 180 GLU A O 1
ATOM 1372 N N . ASP A 1 181 ? -14.602 6.551 23.891 1 70.88 181 ASP A N 1
ATOM 1373 C CA . ASP A 1 181 ? -14.07 5.977 22.656 1 70.88 181 ASP A CA 1
ATOM 1374 C C . ASP A 1 181 ? -12.625 5.512 22.844 1 70.88 181 ASP A C 1
ATOM 1376 O O . ASP A 1 181 ? -11.797 6.254 23.375 1 70.88 181 ASP A O 1
ATOM 1380 N N . ASP A 1 182 ? -12.438 4.332 22.531 1 70 182 ASP A N 1
ATOM 1381 C CA . ASP A 1 182 ? -11.133 3.701 22.719 1 70 182 ASP A CA 1
ATOM 1382 C C . ASP A 1 182 ? -10.039 4.488 22 1 70 182 ASP A C 1
ATOM 1384 O O . ASP A 1 182 ? -8.914 4.598 22.5 1 70 182 ASP A O 1
ATOM 1388 N N . LEU A 1 183 ? -10.383 5.051 20.922 1 75 183 LEU A N 1
ATOM 1389 C CA . LEU A 1 183 ? -9.367 5.754 20.141 1 75 183 LEU A CA 1
ATOM 1390 C C . LEU A 1 183 ? -8.891 7 20.875 1 75 183 LEU A C 1
ATOM 1392 O O . LEU A 1 183 ? -7.699 7.328 20.844 1 75 183 LEU A O 1
ATOM 1396 N N . THR A 1 184 ? -9.742 7.609 21.594 1 79.75 184 THR A N 1
ATOM 1397 C CA . THR A 1 184 ? -9.422 8.938 22.109 1 79.75 184 THR A CA 1
ATOM 1398 C C . THR A 1 184 ? -9.258 8.898 23.625 1 79.75 184 THR A C 1
ATOM 1400 O O . THR A 1 184 ? -8.805 9.875 24.234 1 79.75 184 THR A O 1
ATOM 1403 N N . ALA A 1 185 ? -9.531 7.809 24.141 1 79.81 185 ALA A N 1
ATOM 1404 C CA . ALA A 1 185 ? -9.484 7.75 25.609 1 79.81 185 ALA A CA 1
ATOM 1405 C C . ALA A 1 185 ? -8.094 8.094 26.125 1 79.81 185 ALA A C 1
ATOM 1407 O O . ALA A 1 185 ? -7.121 7.398 25.812 1 79.81 185 ALA A O 1
ATOM 1408 N N . GLY A 1 186 ? -8.109 9.234 26.781 1 84.31 186 GLY A N 1
ATOM 1409 C CA . GLY A 1 186 ? -6.879 9.664 27.422 1 84.31 186 GLY A CA 1
ATOM 1410 C C . GLY A 1 186 ? -5.883 10.281 26.453 1 84.31 186 GLY A C 1
ATOM 1411 O O . GLY A 1 186 ? -4.75 10.586 26.844 1 84.31 186 GLY A O 1
ATOM 1412 N N . ARG A 1 187 ? -6.316 10.406 25.25 1 91.31 187 ARG A N 1
ATOM 1413 C CA . ARG A 1 187 ? -5.344 10.867 24.266 1 91.31 187 ARG A CA 1
ATOM 1414 C C . ARG A 1 187 ? -5.812 12.156 23.609 1 91.31 187 ARG A C 1
ATOM 1416 O O . ARG A 1 187 ? -5.059 12.781 22.859 1 91.31 187 ARG A O 1
ATOM 1423 N N . LEU A 1 188 ? -7.035 12.539 23.844 1 93.5 188 LEU A N 1
ATOM 1424 C CA . LEU A 1 188 ? -7.602 13.703 23.172 1 93.5 188 LEU A CA 1
ATOM 1425 C C . LEU A 1 188 ? -7.934 14.797 24.172 1 93.5 188 LEU A C 1
ATOM 1427 O O . LEU A 1 188 ? -8.656 14.562 25.156 1 93.5 188 LEU A O 1
ATOM 1431 N N . PHE A 1 189 ? -7.426 15.984 23.953 1 93.12 189 PHE A N 1
ATOM 1432 C CA . PHE A 1 189 ? -7.645 17.141 24.828 1 93.12 189 PHE A CA 1
ATOM 1433 C C . PHE A 1 189 ? -8.141 18.328 24.031 1 93.12 189 PHE A C 1
ATOM 1435 O O . PHE A 1 189 ? -7.805 18.484 22.844 1 93.12 189 PHE A O 1
ATOM 1442 N N . PHE A 1 190 ? -8.906 19.203 24.688 1 94.06 190 PHE A N 1
ATOM 1443 C CA . PHE A 1 190 ? -9.469 20.391 24.047 1 94.06 190 PHE A CA 1
ATOM 1444 C C . PHE A 1 190 ? -9 21.656 24.75 1 94.06 190 PHE A C 1
ATOM 1446 O O . PHE A 1 190 ? -8.188 21.594 25.688 1 94.06 190 PHE A O 1
ATOM 1453 N N . ASP A 1 191 ? -9.297 22.75 24.188 1 93 191 ASP A N 1
ATOM 1454 C CA . ASP A 1 191 ? -9.023 24.078 24.75 1 93 191 ASP A CA 1
ATOM 1455 C C . ASP A 1 191 ? -7.52 24.312 24.859 1 93 191 ASP A C 1
ATOM 1457 O O . ASP A 1 191 ? -7.059 24.953 25.828 1 93 191 ASP A O 1
ATOM 1461 N N . ALA A 1 192 ? -6.805 23.75 23.969 1 92.5 192 ALA A N 1
ATOM 1462 C CA . ALA A 1 192 ? -5.371 24.016 23.906 1 92.5 192 ALA A CA 1
ATOM 1463 C C . ALA A 1 192 ? -5.098 25.359 23.234 1 92.5 192 ALA A C 1
ATOM 1465 O O . ALA A 1 192 ? -5.953 25.906 22.531 1 92.5 192 ALA A O 1
ATOM 1466 N N . PRO A 1 193 ? -3.945 25.938 23.562 1 88.88 193 PRO A N 1
ATOM 1467 C CA . PRO A 1 193 ? -3.639 27.234 22.938 1 88.88 193 PRO A CA 1
ATOM 1468 C C . PRO A 1 193 ? -3.512 27.141 21.422 1 88.88 193 PRO A C 1
ATOM 1470 O O . PRO A 1 193 ? -3.719 28.125 20.719 1 88.88 193 PRO A O 1
ATOM 1473 N N . MET A 1 194 ? -3.158 26 20.938 1 92.12 194 MET A N 1
ATOM 1474 C CA . MET A 1 194 ? -3.145 25.641 19.531 1 92.12 194 MET A CA 1
ATOM 1475 C C . MET A 1 194 ? -3.387 24.156 19.344 1 92.12 194 MET A C 1
ATOM 1477 O O . MET A 1 194 ? -3.338 23.391 20.312 1 92.12 194 MET A O 1
ATOM 1481 N N . SER A 1 195 ? -3.719 23.766 18.125 1 95.88 195 SER A N 1
ATOM 1482 C CA . SER A 1 195 ? -3.881 22.328 17.859 1 95.88 195 SER A CA 1
ATOM 1483 C C . SER A 1 195 ? -2.545 21.672 17.531 1 95.88 195 SER A C 1
ATOM 1485 O O . SER A 1 195 ? -1.794 22.172 16.688 1 95.88 195 SER A O 1
ATOM 1487 N N . PHE A 1 196 ? -2.277 20.562 18.234 1 96.06 196 PHE A N 1
ATOM 1488 C CA . PHE A 1 196 ? -0.999 19.906 18 1 96.06 196 PHE A CA 1
ATOM 1489 C C . PHE A 1 196 ? -1.051 18.453 18.438 1 96.06 196 PHE A C 1
ATOM 1491 O O . PHE A 1 196 ? -1.953 18.062 19.188 1 96.06 196 PHE A O 1
ATOM 1498 N N . LEU A 1 197 ? -0.129 17.703 17.875 1 95.94 197 LEU A N 1
ATOM 1499 C CA . LEU A 1 197 ? 0.169 16.344 18.312 1 95.94 197 LEU A CA 1
ATOM 1500 C C . LEU A 1 197 ? 1.43 16.312 19.172 1 95.94 197 LEU A C 1
ATOM 1502 O O . LEU A 1 197 ? 2.412 16.984 18.859 1 95.94 197 LEU A O 1
ATOM 1506 N N . HIS A 1 198 ? 1.312 15.602 20.266 1 95.31 198 HIS A N 1
ATOM 1507 C CA . HIS A 1 198 ? 2.498 15.367 21.078 1 95.31 198 HIS A CA 1
ATOM 1508 C C . HIS A 1 198 ? 2.85 13.883 21.125 1 95.31 198 HIS A C 1
ATOM 1510 O O . HIS A 1 198 ? 2.033 13.062 21.531 1 95.31 198 HIS A O 1
ATOM 1516 N N . VAL A 1 199 ? 4.09 13.602 20.719 1 95.69 199 VAL A N 1
ATOM 1517 C CA . VAL A 1 199 ? 4.59 12.234 20.703 1 95.69 199 VAL A CA 1
ATOM 1518 C C . VAL A 1 199 ? 5.801 12.117 21.625 1 95.69 199 VAL A C 1
ATOM 1520 O O . VAL A 1 199 ? 6.879 12.625 21.312 1 95.69 199 VAL A O 1
ATOM 1523 N N . PRO A 1 200 ? 5.637 11.453 22.734 1 94.62 200 PRO A N 1
ATOM 1524 C CA . PRO A 1 200 ? 6.777 11.281 23.641 1 94.62 200 PRO A CA 1
ATOM 1525 C C . PRO A 1 200 ? 7.945 10.547 22.984 1 94.62 200 PRO A C 1
ATOM 1527 O O . PRO A 1 200 ? 7.738 9.742 22.062 1 94.62 200 PRO A O 1
ATOM 1530 N N . ALA A 1 201 ? 9.102 10.766 23.531 1 93.44 201 ALA A N 1
ATOM 1531 C CA . ALA A 1 201 ? 10.328 10.211 22.969 1 93.44 201 ALA A CA 1
ATOM 1532 C C . ALA A 1 201 ? 10.273 8.688 22.922 1 93.44 201 ALA A C 1
ATOM 1534 O O . ALA A 1 201 ? 10.703 8.078 21.938 1 93.44 201 ALA A O 1
ATOM 1535 N N . ASP A 1 202 ? 9.797 8.102 23.906 1 92.06 202 ASP A N 1
ATOM 1536 C CA . ASP A 1 202 ? 9.719 6.645 23.984 1 92.06 202 ASP A CA 1
ATOM 1537 C C . ASP A 1 202 ? 8.766 6.094 22.922 1 92.06 202 ASP A C 1
ATOM 1539 O O . ASP A 1 202 ? 8.992 5.012 22.375 1 92.06 202 ASP A O 1
ATOM 1543 N N . THR A 1 203 ? 7.75 6.789 22.656 1 94.12 203 THR A N 1
ATOM 1544 C CA . THR A 1 203 ? 6.758 6.371 21.672 1 94.12 203 THR A CA 1
ATOM 1545 C C . THR A 1 203 ? 7.316 6.488 20.266 1 94.12 203 THR A C 1
ATOM 1547 O O . THR A 1 203 ? 6.984 5.68 19.391 1 94.12 203 THR A O 1
ATOM 1550 N N . LEU A 1 204 ? 8.164 7.438 20.047 1 94.62 204 LEU A N 1
ATOM 1551 C CA . LEU A 1 204 ? 8.734 7.672 18.719 1 94.62 204 LEU A CA 1
ATOM 1552 C C . LEU A 1 204 ? 9.508 6.453 18.234 1 94.62 204 LEU A C 1
ATOM 1554 O O . LEU A 1 204 ? 9.531 6.164 17.031 1 94.62 204 LEU A O 1
ATOM 1558 N N . ASN A 1 205 ? 10.016 5.707 19.109 1 91.75 205 ASN A N 1
ATOM 1559 C CA . ASN A 1 205 ? 10.898 4.602 18.75 1 91.75 205 ASN A CA 1
ATOM 1560 C C . ASN A 1 205 ? 10.148 3.275 18.719 1 91.75 205 ASN A C 1
ATOM 1562 O O . ASN A 1 205 ? 10.727 2.234 18.406 1 91.75 205 ASN A O 1
ATOM 1566 N N . GLU A 1 206 ? 8.914 3.352 19.047 1 93.88 206 GLU A N 1
ATOM 1567 C CA . GLU A 1 206 ? 8.133 2.117 18.984 1 93.88 206 GLU A CA 1
ATOM 1568 C C . GLU A 1 206 ? 8.141 1.531 17.578 1 93.88 206 GLU A C 1
ATOM 1570 O O . GLU A 1 206 ? 8.016 2.264 16.594 1 93.88 206 GLU A O 1
ATOM 1575 N N . VAL A 1 207 ? 8.266 0.169 17.531 1 93.19 207 VAL A N 1
ATOM 1576 C CA . VAL A 1 207 ? 8.422 -0.52 16.25 1 93.19 207 VAL A CA 1
ATOM 1577 C C . VAL A 1 207 ? 7.051 -0.795 15.641 1 93.19 207 VAL A C 1
ATOM 1579 O O . VAL A 1 207 ? 6.105 -1.144 16.344 1 93.19 207 VAL A O 1
ATOM 1582 N N . CYS A 1 208 ? 6.969 -0.661 14.305 1 94.25 208 CYS A N 1
ATOM 1583 C CA . CYS A 1 208 ? 5.738 -0.942 13.57 1 94.25 208 CYS A CA 1
ATOM 1584 C C . CYS A 1 208 ? 5.668 -2.41 13.172 1 94.25 208 CYS A C 1
ATOM 1586 O O . CYS A 1 208 ? 6.699 -3.084 13.078 1 94.25 208 CYS A O 1
ATOM 1588 N N . ARG A 1 209 ? 4.535 -2.887 12.859 1 89.5 209 ARG A N 1
ATOM 1589 C CA . ARG A 1 209 ? 4.227 -4.297 12.656 1 89.5 209 ARG A CA 1
ATOM 1590 C C . ARG A 1 209 ? 4.871 -4.812 11.375 1 89.5 209 ARG A C 1
ATOM 1592 O O . ARG A 1 209 ? 5.273 -5.977 11.297 1 89.5 209 ARG A O 1
ATOM 1599 N N . PHE A 1 210 ? 4.941 -4.008 10.359 1 92.88 210 PHE A N 1
ATOM 1600 C CA . PHE A 1 210 ? 5.316 -4.488 9.039 1 92.88 210 PHE A CA 1
ATOM 1601 C C . PHE A 1 210 ? 6.496 -3.699 8.484 1 92.88 210 PHE A C 1
ATOM 1603 O O . PHE A 1 210 ? 6.52 -3.348 7.305 1 92.88 210 PHE A O 1
ATOM 1610 N N . SER A 1 211 ? 7.438 -3.471 9.297 1 93.75 211 SER A N 1
ATOM 1611 C CA . SER A 1 211 ? 8.602 -2.67 8.938 1 93.75 211 SER A CA 1
ATOM 1612 C C . SER A 1 211 ? 9.258 -3.197 7.664 1 93.75 211 SER A C 1
ATOM 1614 O O . SER A 1 211 ? 9.633 -4.367 7.59 1 93.75 211 SER A O 1
ATOM 1616 N N . ASP A 1 212 ? 9.297 -2.375 6.66 1 95.25 212 ASP A N 1
ATOM 1617 C CA . ASP A 1 212 ? 10 -2.596 5.402 1 95.25 212 ASP A CA 1
ATOM 1618 C C . ASP A 1 212 ? 10.883 -1.398 5.051 1 95.25 212 ASP A C 1
ATOM 1620 O O . ASP A 1 212 ? 10.469 -0.524 4.285 1 95.25 212 ASP A O 1
ATOM 1624 N N . PRO A 1 213 ? 12.109 -1.422 5.508 1 94.81 213 PRO A N 1
ATOM 1625 C CA . PRO A 1 213 ? 12.984 -0.257 5.34 1 94.81 213 PRO A CA 1
ATOM 1626 C C . PRO A 1 213 ? 13.258 0.073 3.875 1 94.81 213 PRO A C 1
ATOM 1628 O O . PRO A 1 213 ? 13.414 1.244 3.521 1 94.81 213 PRO A O 1
ATOM 1631 N N . VAL A 1 214 ? 13.32 -0.916 3.008 1 94.81 214 VAL A N 1
ATOM 1632 C CA . VAL A 1 214 ? 13.609 -0.682 1.597 1 94.81 214 VAL A CA 1
ATOM 1633 C C . VAL A 1 214 ? 12.453 0.072 0.948 1 94.81 214 VAL A C 1
ATOM 1635 O O . VAL A 1 214 ? 12.656 1.116 0.324 1 94.81 214 VAL A O 1
ATOM 1638 N N . ALA A 1 215 ? 11.297 -0.474 1.146 1 95.62 215 ALA A N 1
ATOM 1639 C CA . ALA A 1 215 ? 10.117 0.168 0.564 1 95.62 215 ALA A CA 1
ATOM 1640 C C . ALA A 1 215 ? 9.938 1.58 1.113 1 95.62 215 ALA A C 1
ATOM 1642 O O . ALA A 1 215 ? 9.609 2.506 0.368 1 95.62 215 ALA A O 1
ATOM 1643 N N . TYR A 1 216 ? 10.125 1.751 2.412 1 97.19 216 TYR A N 1
ATOM 1644 C CA . TYR A 1 216 ? 9.961 3.059 3.035 1 97.19 216 TYR A CA 1
ATOM 1645 C C . TYR A 1 216 ? 10.93 4.07 2.439 1 97.19 216 TYR A C 1
ATOM 1647 O O . TYR A 1 216 ? 10.523 5.164 2.029 1 97.19 216 TYR A O 1
ATOM 1655 N N . ARG A 1 217 ? 12.188 3.721 2.371 1 95.81 217 ARG A N 1
ATOM 1656 C CA . ARG A 1 217 ? 13.227 4.621 1.874 1 95.81 217 ARG A CA 1
ATOM 1657 C C . ARG A 1 217 ? 12.945 5.031 0.432 1 95.81 217 ARG A C 1
ATOM 1659 O O . ARG A 1 217 ? 13.07 6.207 0.082 1 95.81 217 ARG A O 1
ATOM 1666 N N . LEU A 1 218 ? 12.586 4.105 -0.342 1 93.88 218 LEU A N 1
ATOM 1667 C CA . LEU A 1 218 ? 12.32 4.395 -1.746 1 93.88 218 LEU A CA 1
ATOM 1668 C C . LEU A 1 218 ? 11.094 5.297 -1.891 1 93.88 218 LEU A C 1
ATOM 1670 O O . LEU A 1 218 ? 11.094 6.215 -2.711 1 93.88 218 LEU A O 1
ATOM 1674 N N . ALA A 1 219 ? 10.094 4.988 -1.116 1 94.88 219 ALA A N 1
ATOM 1675 C CA . ALA A 1 219 ? 8.883 5.809 -1.149 1 94.88 219 ALA A CA 1
ATOM 1676 C C . ALA A 1 219 ? 9.188 7.242 -0.724 1 94.88 219 ALA A C 1
ATOM 1678 O O . ALA A 1 219 ? 8.672 8.195 -1.319 1 94.88 219 ALA A O 1
ATOM 1679 N N . ILE A 1 220 ? 9.992 7.438 0.271 1 96.75 220 ILE A N 1
ATOM 1680 C CA . ILE A 1 220 ? 10.344 8.758 0.785 1 96.75 220 ILE A CA 1
ATOM 1681 C C . ILE A 1 220 ? 11.109 9.539 -0.279 1 96.75 220 ILE A C 1
ATOM 1683 O O . ILE A 1 220 ? 10.867 10.727 -0.48 1 96.75 220 ILE A O 1
ATOM 1687 N N . VAL A 1 221 ? 12.023 8.875 -0.934 1 94.62 221 VAL A N 1
ATOM 1688 C CA . VAL A 1 221 ? 12.773 9.508 -2.01 1 94.62 221 VAL A CA 1
ATOM 1689 C C . VAL A 1 221 ? 11.812 10.031 -3.078 1 94.62 221 VAL A C 1
ATOM 1691 O O . VAL A 1 221 ? 11.953 11.164 -3.549 1 94.62 221 VAL A O 1
ATOM 1694 N N . ASP A 1 222 ? 10.891 9.219 -3.424 1 93.38 222 ASP A N 1
ATOM 1695 C CA . ASP A 1 222 ? 9.914 9.602 -4.434 1 93.38 222 ASP A CA 1
ATOM 1696 C C . ASP A 1 222 ? 9.039 10.758 -3.941 1 93.38 222 ASP A C 1
ATOM 1698 O O . ASP A 1 222 ? 8.75 11.688 -4.695 1 93.38 222 ASP A O 1
ATOM 1702 N N . LEU A 1 223 ? 8.578 10.664 -2.682 1 95.5 223 LEU A N 1
ATOM 1703 C CA . LEU A 1 223 ? 7.762 11.727 -2.098 1 95.5 223 LEU A CA 1
ATOM 1704 C C . LEU A 1 223 ? 8.523 13.047 -2.076 1 95.5 223 LEU A C 1
ATOM 1706 O O . LEU A 1 223 ? 7.973 14.094 -2.424 1 95.5 223 LEU A O 1
ATOM 1710 N N . GLN A 1 224 ? 9.75 12.977 -1.667 1 93.75 224 GLN A N 1
ATOM 1711 C CA . GLN A 1 224 ? 10.578 14.172 -1.605 1 93.75 224 GLN A CA 1
ATOM 1712 C C . GLN A 1 224 ? 10.758 14.789 -2.99 1 93.75 224 GLN A C 1
ATOM 1714 O O . GLN A 1 224 ? 10.641 16 -3.152 1 93.75 224 GLN A O 1
ATOM 1719 N N . ARG A 1 225 ? 11 13.938 -3.947 1 91.62 225 ARG A N 1
ATOM 1720 C CA . ARG A 1 225 ? 11.148 14.398 -5.324 1 91.62 225 ARG A CA 1
ATOM 1721 C C . ARG A 1 225 ? 9.875 15.078 -5.812 1 91.62 225 ARG A C 1
ATOM 1723 O O . ARG A 1 225 ? 9.93 16.156 -6.406 1 91.62 225 ARG A O 1
ATOM 1730 N N . THR A 1 226 ? 8.773 14.438 -5.594 1 92.25 226 THR A N 1
ATOM 1731 C CA . THR A 1 226 ? 7.488 14.977 -6.023 1 92.25 226 THR A CA 1
ATOM 1732 C C . THR A 1 226 ? 7.188 16.297 -5.312 1 92.25 226 THR A C 1
ATOM 1734 O O . THR A 1 226 ? 6.668 17.234 -5.922 1 92.25 226 THR A O 1
ATOM 1737 N N . LEU A 1 227 ? 7.461 16.328 -4.012 1 88.62 227 LEU A N 1
ATOM 1738 C CA . LEU A 1 227 ? 7.246 17.547 -3.232 1 88.62 227 LEU A CA 1
ATOM 1739 C C . LEU A 1 227 ? 8.094 18.703 -3.766 1 88.62 227 LEU A C 1
ATOM 1741 O O . LEU A 1 227 ? 7.617 19.828 -3.883 1 88.62 227 LEU A O 1
ATOM 1745 N N . ASP A 1 228 ? 9.297 18.391 -4.141 1 85.25 228 ASP A N 1
ATOM 1746 C CA . ASP A 1 228 ? 10.203 19.391 -4.691 1 85.25 228 ASP A CA 1
ATOM 1747 C C . ASP A 1 228 ? 9.719 19.891 -6.051 1 85.25 228 ASP A C 1
ATOM 1749 O O . ASP A 1 228 ? 9.812 21.078 -6.352 1 85.25 228 ASP A O 1
ATOM 1753 N N . GLN A 1 229 ? 9.211 19 -6.844 1 84.06 229 GLN A N 1
ATOM 1754 C CA . GLN A 1 229 ? 8.703 19.359 -8.164 1 84.06 229 GLN A CA 1
ATOM 1755 C C . GLN A 1 229 ? 7.441 20.219 -8.055 1 84.06 229 GLN A C 1
ATOM 1757 O O . GLN A 1 229 ? 7.25 21.156 -8.82 1 84.06 229 GLN A O 1
ATOM 1762 N N . ARG A 1 230 ? 6.582 19.781 -7.219 1 79.44 230 ARG A N 1
ATOM 1763 C CA . ARG A 1 230 ? 5.363 20.547 -6.992 1 79.44 230 ARG A CA 1
ATOM 1764 C C . ARG A 1 230 ? 5.688 21.969 -6.547 1 79.44 230 ARG A C 1
ATOM 1766 O O . ARG A 1 230 ? 5.004 22.922 -6.934 1 79.44 230 ARG A O 1
ATOM 1773 N N . SER A 1 231 ? 6.59 22.078 -5.707 1 68.19 231 SER A N 1
ATOM 1774 C CA . SER A 1 231 ? 7.016 23.391 -5.219 1 68.19 231 SER A CA 1
ATOM 1775 C C . SER A 1 231 ? 7.441 24.297 -6.371 1 68.19 231 SER A C 1
ATOM 1777 O O . SER A 1 231 ? 7.293 25.516 -6.297 1 68.19 231 SER A O 1
ATOM 1779 N N . GLU A 1 232 ? 7.879 23.656 -7.332 1 63.81 232 GLU A N 1
ATOM 1780 C CA . GLU A 1 232 ? 8.305 24.422 -8.5 1 63.81 232 GLU A CA 1
ATOM 1781 C C . GLU A 1 232 ? 7.102 24.953 -9.273 1 63.81 232 GLU A C 1
ATOM 1783 O O . GLU A 1 232 ? 7.195 25.984 -9.945 1 63.81 232 GLU A O 1
ATOM 1788 N N . THR A 1 233 ? 6.062 24.234 -9.031 1 60 233 THR A N 1
ATOM 1789 C CA . THR A 1 233 ? 4.898 24.594 -9.828 1 60 233 THR A CA 1
ATOM 1790 C C . THR A 1 233 ? 3.848 25.281 -8.969 1 60 233 THR A C 1
ATOM 1792 O O . THR A 1 233 ? 2.844 25.781 -9.477 1 60 233 THR A O 1
ATOM 1795 N N . THR A 1 234 ? 4.137 25.172 -7.738 1 68.19 234 THR A N 1
ATOM 1796 C CA . THR A 1 234 ? 3.172 25.797 -6.836 1 68.19 234 THR A CA 1
ATOM 1797 C C . THR A 1 234 ? 3.254 27.312 -6.922 1 68.19 234 THR A C 1
ATOM 1799 O O . THR A 1 234 ? 4.062 27.859 -7.68 1 68.19 234 THR A O 1
ATOM 1802 N N . SER A 1 235 ? 2.371 27.906 -6.133 1 74.31 235 SER A N 1
ATOM 1803 C CA . SER A 1 235 ? 2.303 29.359 -6.098 1 74.31 235 SER A CA 1
ATOM 1804 C C . SER A 1 235 ? 3.6 29.969 -5.566 1 74.31 235 SER A C 1
ATOM 1806 O O . SER A 1 235 ? 4.379 29.281 -4.902 1 74.31 235 SER A O 1
ATOM 1808 N N . PHE A 1 236 ? 3.906 31.078 -6.047 1 81.56 236 PHE A N 1
ATOM 1809 C CA . PHE A 1 236 ? 5.098 31.797 -5.613 1 81.56 236 PHE A CA 1
ATOM 1810 C C . PHE A 1 236 ? 5.09 32 -4.105 1 81.56 236 PHE A C 1
ATOM 1812 O O . PHE A 1 236 ? 6.133 31.906 -3.455 1 81.56 236 PHE A O 1
ATOM 1819 N N . SER A 1 237 ? 3.896 32.156 -3.564 1 85.88 237 SER A N 1
ATOM 1820 C CA . SER A 1 237 ? 3.768 32.312 -2.121 1 85.88 237 SER A CA 1
ATOM 1821 C C . SER A 1 237 ? 4.199 31.062 -1.378 1 85.88 237 SER A C 1
ATOM 1823 O O . SER A 1 237 ? 4.828 31.141 -0.32 1 85.88 237 SER A O 1
ATOM 1825 N N . GLU A 1 238 ? 3.896 29.922 -1.937 1 81.06 238 GLU A N 1
ATOM 1826 C CA . GLU A 1 238 ? 4.297 28.672 -1.31 1 81.06 238 GLU A CA 1
ATOM 1827 C C . GLU A 1 238 ? 5.809 28.484 -1.349 1 81.06 238 GLU A C 1
ATOM 1829 O O . GLU A 1 238 ? 6.398 27.938 -0.417 1 81.06 238 GLU A O 1
ATOM 1834 N N . LYS A 1 239 ? 6.383 28.906 -2.391 1 82.88 239 LYS A N 1
ATOM 1835 C CA . LYS A 1 239 ? 7.84 28.844 -2.498 1 82.88 239 LYS A CA 1
ATOM 1836 C C . LYS A 1 239 ? 8.5 29.703 -1.419 1 82.88 239 LYS A C 1
ATOM 1838 O O . LYS A 1 239 ? 9.477 29.281 -0.801 1 82.88 239 LYS A O 1
ATOM 1843 N N . VAL A 1 240 ? 7.949 30.875 -1.259 1 86.5 240 VAL A N 1
ATOM 1844 C CA . VAL A 1 240 ? 8.469 31.781 -0.242 1 86.5 240 VAL A CA 1
ATOM 1845 C C . VAL A 1 240 ? 8.281 31.156 1.144 1 86.5 240 VAL A C 1
ATOM 1847 O O . VAL A 1 240 ? 9.188 31.203 1.979 1 86.5 240 VAL A O 1
ATOM 1850 N N . ARG A 1 241 ? 7.148 30.562 1.361 1 83.44 241 ARG A N 1
ATOM 1851 C CA . ARG A 1 241 ? 6.863 29.922 2.645 1 83.44 241 ARG A CA 1
ATOM 1852 C C . ARG A 1 241 ? 7.863 28.828 2.947 1 83.44 241 ARG A C 1
ATOM 1854 O O . ARG A 1 241 ? 8.312 28.672 4.086 1 83.44 241 ARG A O 1
ATOM 1861 N N . ARG A 1 242 ? 8.172 28.094 2.021 1 81.69 242 ARG A N 1
ATOM 1862 C CA . ARG A 1 242 ? 9.125 27 2.195 1 81.69 242 ARG A CA 1
ATOM 1863 C C . ARG A 1 242 ? 10.508 27.531 2.547 1 81.69 242 ARG A C 1
ATOM 1865 O O . ARG A 1 242 ? 11.227 26.938 3.354 1 81.69 242 ARG A O 1
ATOM 1872 N N . LEU A 1 243 ? 10.836 28.547 1.83 1 83.06 243 LEU A N 1
ATOM 1873 C CA . LEU A 1 243 ? 12.133 29.156 2.104 1 83.06 243 LEU A CA 1
ATOM 1874 C C . LEU A 1 243 ? 12.172 29.734 3.514 1 83.06 243 LEU A C 1
ATOM 1876 O O . LEU A 1 243 ? 13.211 29.688 4.176 1 83.06 243 LEU A O 1
ATOM 1880 N N . LEU A 1 244 ? 11.086 30.266 3.939 1 85.31 244 LEU A N 1
ATOM 1881 C CA . LEU A 1 244 ? 10.977 30.797 5.297 1 85.31 244 LEU A CA 1
ATOM 1882 C C . LEU A 1 244 ? 11.18 29.688 6.324 1 85.31 244 LEU A C 1
ATOM 1884 O O . LEU A 1 244 ? 11.812 29.891 7.359 1 85.31 244 LEU A O 1
ATOM 1888 N N . GLN A 1 245 ? 10.695 28.578 5.973 1 79.19 245 GLN A N 1
ATOM 1889 C CA . GLN A 1 245 ? 10.805 27.422 6.863 1 79.19 245 GLN A CA 1
ATOM 1890 C C . GLN A 1 245 ? 12.258 26.953 6.977 1 79.19 245 GLN A C 1
ATOM 1892 O O . GLN A 1 245 ? 12.688 26.5 8.039 1 79.19 245 GLN A O 1
ATOM 1897 N N . LYS A 1 246 ? 12.875 27.078 5.906 1 78.81 246 LYS A N 1
ATOM 1898 C CA . LYS A 1 246 ? 14.266 26.641 5.871 1 78.81 246 LYS A CA 1
ATOM 1899 C C . LYS A 1 246 ? 15.164 27.625 6.609 1 78.81 246 LYS A C 1
ATOM 1901 O O . LYS A 1 246 ? 16.172 27.234 7.211 1 78.81 246 LYS A O 1
ATOM 1906 N N . GLU A 1 247 ? 14.758 28.891 6.523 1 80.44 247 GLU A N 1
ATOM 1907 C CA . GLU A 1 247 ? 15.555 29.953 7.121 1 80.44 247 GLU A CA 1
ATOM 1908 C C . GLU A 1 247 ? 14.695 30.891 7.965 1 80.44 247 GLU A C 1
ATOM 1910 O O . GLU A 1 247 ? 14.562 32.062 7.656 1 80.44 247 GLU A O 1
ATOM 1915 N N . PRO A 1 248 ? 14.305 30.422 9.062 1 73.75 248 PRO A N 1
ATOM 1916 C CA . PRO A 1 248 ? 13.367 31.219 9.852 1 73.75 248 PRO A CA 1
ATOM 1917 C C . PRO A 1 248 ? 14 32.5 10.414 1 73.75 248 PRO A C 1
ATOM 1919 O O . PRO A 1 248 ? 13.289 33.469 10.68 1 73.75 248 PRO A O 1
ATOM 1922 N N . GLY A 1 249 ? 15.289 32.531 10.539 1 74.06 249 GLY A N 1
ATOM 1923 C CA . GLY A 1 249 ? 15.953 33.688 11.156 1 74.06 249 GLY A CA 1
ATOM 1924 C C . GLY A 1 249 ? 16.25 34.781 10.172 1 74.06 249 GLY A C 1
ATOM 1925 O O . GLY A 1 249 ? 16.609 35.906 10.578 1 74.06 249 GLY A O 1
ATOM 1926 N N . ARG A 1 250 ? 15.961 34.531 9.016 1 75.31 250 ARG A N 1
ATOM 1927 C CA . ARG A 1 250 ? 16.266 35.562 8.008 1 75.31 250 ARG A CA 1
ATOM 1928 C C . ARG A 1 250 ? 15.117 36.531 7.84 1 75.31 250 ARG A C 1
ATOM 1930 O O . ARG A 1 250 ? 13.953 36.125 7.75 1 75.31 250 ARG A O 1
ATOM 1937 N N . ARG A 1 251 ? 15.398 37.844 7.918 1 70.56 251 ARG A N 1
ATOM 1938 C CA . ARG A 1 251 ? 14.352 38.844 7.926 1 70.56 251 ARG A CA 1
ATOM 1939 C C . ARG A 1 251 ? 14.32 39.625 6.609 1 70.56 251 ARG A C 1
ATOM 1941 O O . ARG A 1 251 ? 13.289 40.188 6.234 1 70.56 251 ARG A O 1
ATOM 1948 N N . SER A 1 252 ? 15.32 39.531 5.965 1 78.5 252 SER A N 1
ATOM 1949 C CA . SER A 1 252 ? 15.477 40.5 4.871 1 78.5 252 SER A CA 1
ATOM 1950 C C . SER A 1 252 ? 14.82 39.969 3.594 1 78.5 252 SER A C 1
ATOM 1952 O O . SER A 1 252 ? 15.133 38.875 3.119 1 78.5 252 SER A O 1
ATOM 1954 N N . LYS A 1 253 ? 13.883 40.812 3.08 1 84.62 253 LYS A N 1
ATOM 1955 C CA . LYS A 1 253 ? 13.281 40.562 1.776 1 84.62 253 LYS A CA 1
ATOM 1956 C C . LYS A 1 253 ? 14.352 40.406 0.698 1 84.62 253 LYS A C 1
ATOM 1958 O O . LYS A 1 253 ? 14.188 39.656 -0.249 1 84.62 253 LYS A O 1
ATOM 1963 N N . HIS A 1 254 ? 15.391 41.156 0.958 1 86.81 254 HIS A N 1
ATOM 1964 C CA . HIS A 1 254 ? 16.484 41.125 -0.009 1 86.81 254 HIS A CA 1
ATOM 1965 C C . HIS A 1 254 ? 17.141 39.75 -0.072 1 86.81 254 HIS A C 1
ATOM 1967 O O . HIS A 1 254 ? 17.484 39.281 -1.155 1 86.81 254 HIS A O 1
ATOM 1973 N N . TRP A 1 255 ? 17.312 39.219 1.012 1 87.5 255 TRP A N 1
ATOM 1974 C CA . TRP A 1 255 ? 17.922 37.906 1.065 1 87.5 255 TRP A CA 1
ATOM 1975 C C . TRP A 1 255 ? 17.062 36.875 0.335 1 87.5 255 TRP A C 1
ATOM 1977 O O . TRP A 1 255 ? 17.578 36.062 -0.444 1 87.5 255 TRP A O 1
ATOM 1987 N N . PHE A 1 256 ? 15.781 36.906 0.574 1 88.5 256 PHE A N 1
ATOM 1988 C CA . PHE A 1 256 ? 14.859 35.969 -0.036 1 88.5 256 PHE A CA 1
ATOM 1989 C C . PHE A 1 256 ? 14.805 36.156 -1.547 1 88.5 256 PHE A C 1
ATOM 1991 O O . PHE A 1 256 ? 14.75 35.156 -2.301 1 88.5 256 PHE A O 1
ATOM 1998 N N . ALA A 1 257 ? 14.805 37.375 -1.986 1 90.19 257 ALA A N 1
ATOM 1999 C CA . ALA A 1 257 ? 14.82 37.688 -3.416 1 90.19 257 ALA A CA 1
ATOM 2000 C C . ALA A 1 257 ? 16.062 37.094 -4.082 1 90.19 257 ALA A C 1
ATOM 2002 O O . ALA A 1 257 ? 15.984 36.5 -5.164 1 90.19 257 ALA A O 1
ATOM 2003 N N . HIS A 1 258 ? 17.141 37.281 -3.393 1 89.56 258 HIS A N 1
ATOM 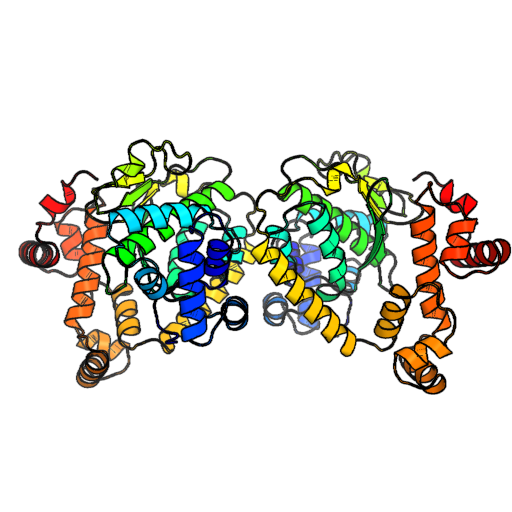2004 C CA . HIS A 1 258 ? 18.406 36.75 -3.898 1 89.56 258 HIS A CA 1
ATOM 2005 C C . HIS A 1 258 ? 18.375 35.219 -3.994 1 89.56 258 HIS A C 1
ATOM 2007 O O . HIS A 1 258 ? 18.812 34.656 -4.996 1 89.56 258 HIS A O 1
ATOM 2013 N N . GLU A 1 259 ? 17.875 34.625 -2.963 1 87.69 259 GLU A N 1
ATOM 2014 C CA . GLU A 1 259 ? 17.812 33.156 -2.918 1 87.69 259 GLU A CA 1
ATOM 2015 C C . GLU A 1 259 ? 16.906 32.625 -4.02 1 87.69 259 GLU A C 1
ATOM 2017 O O . GLU A 1 259 ? 17.141 31.516 -4.527 1 87.69 259 GLU A O 1
ATOM 2022 N N . LEU A 1 260 ? 15.93 33.344 -4.414 1 87.25 260 LEU A N 1
ATOM 2023 C CA . LEU A 1 260 ? 14.977 32.938 -5.438 1 87.25 260 LEU A CA 1
ATOM 2024 C C . LEU A 1 260 ? 15.375 33.469 -6.805 1 87.25 260 LEU A C 1
ATOM 2026 O O . LEU A 1 260 ? 14.609 33.375 -7.766 1 87.25 260 LEU A O 1
ATOM 2030 N N . SER A 1 261 ? 16.594 34.156 -6.848 1 90.75 261 SER A N 1
ATOM 2031 C CA . SER A 1 261 ? 17.188 34.688 -8.07 1 90.75 261 SER A CA 1
ATOM 2032 C C . SER A 1 261 ? 16.266 35.688 -8.75 1 90.75 261 SER A C 1
ATOM 2034 O O . SER A 1 261 ? 16.031 35.594 -9.953 1 90.75 261 SER A O 1
ATOM 2036 N N . MET A 1 262 ? 15.789 36.531 -7.953 1 92.12 262 MET A N 1
ATOM 2037 C CA . MET A 1 262 ? 14.922 37.594 -8.477 1 92.12 262 MET A CA 1
ATOM 2038 C C . MET A 1 262 ? 15.148 38.906 -7.73 1 92.12 262 MET A C 1
ATOM 2040 O O . MET A 1 262 ? 15.859 38.938 -6.723 1 92.12 262 MET A O 1
ATOM 2044 N N . SER A 1 263 ? 14.625 40 -8.266 1 92.56 263 SER A N 1
ATOM 2045 C CA . SER A 1 263 ? 14.727 41.281 -7.594 1 92.56 263 SER A CA 1
ATOM 2046 C C . SER A 1 263 ? 13.672 41.406 -6.5 1 92.56 263 SER A C 1
ATOM 2048 O O . SER A 1 263 ? 12.664 40.688 -6.512 1 92.56 263 SER A O 1
ATOM 2050 N N . THR A 1 264 ? 13.891 42.312 -5.582 1 92.81 264 THR A N 1
ATOM 2051 C CA . THR A 1 264 ? 12.922 42.562 -4.527 1 92.81 264 THR A CA 1
ATOM 2052 C C . THR A 1 264 ? 11.609 43.094 -5.117 1 92.81 264 THR A C 1
ATOM 2054 O O . THR A 1 264 ? 10.531 42.812 -4.586 1 92.81 264 THR A O 1
ATOM 2057 N N . SER A 1 265 ? 11.781 43.844 -6.18 1 93.38 265 SER A N 1
ATOM 2058 C CA . SER A 1 265 ? 10.594 44.344 -6.855 1 93.38 265 SER A CA 1
ATOM 2059 C C . SER A 1 265 ? 9.781 43.219 -7.473 1 93.38 265 SER A C 1
ATOM 2061 O O . SER A 1 265 ? 8.555 43.219 -7.406 1 93.38 265 SER A O 1
ATOM 2063 N N . THR A 1 266 ? 10.453 42.344 -8.055 1 93.25 266 THR A N 1
ATOM 2064 C CA . THR A 1 266 ? 9.797 41.188 -8.656 1 93.25 266 THR A CA 1
ATOM 2065 C C . THR A 1 266 ? 9.141 40.312 -7.582 1 93.25 266 THR A C 1
ATOM 2067 O O . THR A 1 266 ? 8.023 39.812 -7.77 1 93.25 266 THR A O 1
ATOM 2070 N N . LEU A 1 267 ? 9.789 40.094 -6.488 1 93.31 267 LEU A N 1
ATOM 2071 C CA . LEU A 1 267 ? 9.242 39.344 -5.363 1 93.31 267 LEU A CA 1
ATOM 2072 C C . LEU A 1 267 ? 7.934 39.938 -4.883 1 93.31 267 LEU A C 1
ATOM 2074 O O . LEU A 1 267 ? 6.941 39.25 -4.707 1 93.31 267 LEU A O 1
ATOM 2078 N N . LYS A 1 268 ? 7.961 41.25 -4.703 1 93.31 268 LYS A N 1
ATOM 2079 C CA . LYS A 1 268 ? 6.773 41.969 -4.242 1 93.31 268 LYS A CA 1
ATOM 2080 C C . LYS A 1 268 ? 5.629 41.844 -5.242 1 93.31 268 LYS A C 1
ATOM 2082 O O . LYS A 1 268 ? 4.48 41.625 -4.855 1 93.31 268 LYS A O 1
ATOM 2087 N N . ARG A 1 269 ? 5.949 41.969 -6.473 1 93.19 269 ARG A N 1
ATOM 2088 C CA . ARG A 1 269 ? 4.945 41.906 -7.531 1 93.19 269 ARG A CA 1
ATOM 2089 C C . ARG A 1 269 ? 4.293 40.531 -7.594 1 93.19 269 ARG A C 1
ATOM 2091 O O . ARG A 1 269 ? 3.068 40.438 -7.668 1 93.19 269 ARG A O 1
ATOM 2098 N N . ARG A 1 270 ? 5.066 39.562 -7.559 1 91.62 270 ARG A N 1
ATOM 2099 C CA . ARG A 1 270 ? 4.57 38.188 -7.664 1 91.62 270 ARG A CA 1
ATOM 2100 C C . ARG A 1 270 ? 3.695 37.812 -6.465 1 91.62 270 ARG A C 1
ATOM 2102 O O . ARG A 1 270 ? 2.684 37.125 -6.613 1 91.62 270 ARG A O 1
ATOM 2109 N N . LEU A 1 271 ? 4.098 38.156 -5.332 1 92.31 271 LEU A N 1
ATOM 2110 C CA . LEU A 1 271 ? 3.297 37.906 -4.137 1 92.31 271 LEU A CA 1
ATOM 2111 C C . LEU A 1 271 ? 1.991 38.688 -4.18 1 92.31 271 LEU A C 1
ATOM 2113 O O . LEU A 1 271 ? 0.945 38.188 -3.762 1 92.31 271 LEU A O 1
ATOM 2117 N N . SER A 1 272 ? 2.068 39.906 -4.707 1 92.12 272 SER A N 1
ATOM 2118 C CA . SER A 1 272 ? 0.871 40.719 -4.844 1 92.12 272 SER A CA 1
ATOM 2119 C C . SER A 1 272 ? -0.133 40.062 -5.797 1 92.12 272 SER A C 1
ATOM 2121 O O . SER A 1 272 ? -1.344 40.188 -5.59 1 92.12 272 SER A O 1
ATOM 2123 N N . GLU A 1 273 ? 0.366 39.469 -6.77 1 91.19 273 GLU A N 1
ATOM 2124 C CA . GLU A 1 273 ? -0.476 38.781 -7.73 1 91.19 273 GLU A CA 1
ATOM 2125 C C . GLU A 1 273 ? -1.246 37.656 -7.066 1 91.19 273 GLU A C 1
ATOM 2127 O O . GLU A 1 273 ? -2.322 37.25 -7.531 1 91.19 273 GLU A O 1
ATOM 2132 N N . GLU A 1 274 ? -0.634 37.188 -6.031 1 87.94 274 GLU A N 1
ATOM 2133 C CA . GLU A 1 274 ? -1.291 36.125 -5.281 1 87.94 274 GLU A CA 1
ATOM 2134 C C . GLU A 1 274 ? -2.021 36.688 -4.059 1 87.94 274 GLU A C 1
ATOM 2136 O O . GLU A 1 274 ? -2.346 35.938 -3.133 1 87.94 274 GLU A O 1
ATOM 2141 N N . GLU A 1 275 ? -2.109 37.938 -4.062 1 89.75 275 GLU A N 1
ATOM 2142 C CA . GLU A 1 275 ? -2.881 38.656 -3.064 1 89.75 275 GLU A CA 1
ATOM 2143 C C . GLU A 1 275 ? -2.283 38.5 -1.671 1 89.75 275 GLU A C 1
ATOM 2145 O O . GLU A 1 275 ? -3.014 38.281 -0.697 1 89.75 275 GLU A O 1
ATOM 2150 N N . THR A 1 276 ? -1.01 38.469 -1.601 1 91.38 276 THR A N 1
ATOM 2151 C CA . THR A 1 276 ? -0.29 38.406 -0.333 1 91.38 276 THR A CA 1
ATOM 2152 C C . THR A 1 276 ? 1.004 39.219 -0.409 1 91.38 276 THR A C 1
ATOM 2154 O O . THR A 1 276 ? 1.303 39.812 -1.439 1 91.38 276 THR A O 1
ATOM 2157 N N . THR A 1 277 ? 1.673 39.406 0.738 1 92.19 277 THR A N 1
ATOM 2158 C CA . THR A 1 277 ? 2.943 40.125 0.815 1 92.19 277 THR A CA 1
ATOM 2159 C C . THR A 1 277 ? 3.98 39.312 1.57 1 92.19 277 THR A C 1
ATOM 2161 O O . THR A 1 277 ? 3.633 38.344 2.266 1 92.19 277 THR A O 1
ATOM 2164 N N . PHE A 1 278 ? 5.199 39.688 1.33 1 90.62 278 PHE A N 1
ATOM 2165 C CA . PHE A 1 278 ? 6.273 39.031 2.057 1 90.62 278 PHE A CA 1
ATOM 2166 C C . PHE A 1 278 ? 6.078 39.156 3.562 1 90.62 278 PHE A C 1
ATOM 2168 O O . PHE A 1 278 ? 6.285 38.219 4.312 1 90.62 278 PHE A O 1
ATOM 2175 N N . ARG A 1 279 ? 5.66 40.281 3.99 1 88.75 279 ARG A N 1
ATOM 2176 C CA . ARG A 1 279 ? 5.438 40.562 5.406 1 88.75 279 ARG A CA 1
ATOM 2177 C C . ARG A 1 279 ? 4.367 39.656 5.98 1 88.75 279 ARG A C 1
ATOM 2179 O O . ARG A 1 279 ? 4.539 39.094 7.066 1 88.75 279 ARG A O 1
ATOM 2186 N N . GLU A 1 280 ? 3.344 39.5 5.25 1 89.56 280 GLU A N 1
ATOM 2187 C CA . GLU A 1 280 ? 2.244 38.656 5.707 1 89.56 280 GLU A CA 1
ATOM 2188 C C . GLU A 1 280 ? 2.682 37.188 5.832 1 89.56 280 GLU A C 1
ATOM 2190 O O . GLU A 1 280 ? 2.35 36.531 6.809 1 89.56 280 GLU A O 1
ATOM 2195 N N . LEU A 1 281 ? 3.4 36.781 4.84 1 89.38 281 LEU A N 1
ATOM 2196 C CA . LEU A 1 281 ? 3.877 35.375 4.84 1 89.38 281 LEU A CA 1
ATOM 2197 C C . LEU A 1 281 ? 4.852 35.156 5.984 1 89.38 281 LEU A C 1
ATOM 2199 O O . LEU A 1 281 ? 4.777 34.125 6.672 1 89.38 281 LEU A O 1
ATOM 2203 N N . ARG A 1 282 ? 5.711 36.062 6.168 1 89.12 282 ARG A N 1
ATOM 2204 C CA . ARG A 1 282 ? 6.703 35.938 7.23 1 89.12 282 ARG A CA 1
ATOM 2205 C C . ARG A 1 282 ? 6.043 35.969 8.609 1 89.12 282 ARG A C 1
ATOM 2207 O O . ARG A 1 282 ? 6.387 35.188 9.484 1 89.12 282 ARG A O 1
ATOM 2214 N N . GLN A 1 283 ? 5.113 36.875 8.781 1 87.94 283 GLN A N 1
ATOM 2215 C CA . GLN A 1 283 ? 4.426 37 10.07 1 87.94 283 GLN A CA 1
ATOM 2216 C C . GLN A 1 283 ? 3.658 35.719 10.391 1 87.94 283 GLN A C 1
ATOM 2218 O O . GLN A 1 283 ? 3.65 35.25 11.539 1 87.94 283 GLN A O 1
ATOM 2223 N N . ALA A 1 284 ? 3.014 35.25 9.383 1 87.81 284 ALA A N 1
ATOM 2224 C CA . ALA A 1 284 ? 2.273 34 9.586 1 87.81 284 ALA A CA 1
ATOM 2225 C C . ALA A 1 284 ? 3.207 32.875 9.992 1 87.81 284 ALA A C 1
ATOM 2227 O O . ALA A 1 284 ? 2.893 32.094 10.898 1 87.81 284 ALA A O 1
ATOM 2228 N N . PHE A 1 285 ? 4.285 32.781 9.32 1 88.12 285 PHE A N 1
ATOM 2229 C CA . PHE A 1 285 ? 5.273 31.766 9.625 1 88.12 285 PHE A CA 1
ATOM 2230 C C . PHE A 1 285 ? 5.82 31.938 11.039 1 88.12 285 PHE A C 1
ATOM 2232 O O . PHE A 1 285 ? 5.914 30.969 11.797 1 88.12 285 PHE A O 1
ATOM 2239 N N . LEU A 1 286 ? 6.223 33.125 11.398 1 89.25 286 LEU A N 1
ATOM 2240 C CA . LEU A 1 286 ? 6.805 33.406 12.703 1 89.25 286 LEU A CA 1
ATOM 2241 C C . LEU A 1 286 ? 5.801 33.125 13.82 1 89.25 286 LEU A C 1
ATOM 2243 O O . LEU A 1 286 ? 6.164 32.594 14.875 1 89.25 286 LEU A O 1
ATOM 2247 N N . ARG A 1 287 ? 4.602 33.5 13.562 1 90.56 287 ARG A N 1
ATOM 2248 C CA . ARG A 1 287 ? 3.547 33.25 14.547 1 90.56 287 ARG A CA 1
ATOM 2249 C C . ARG A 1 287 ? 3.412 31.766 14.836 1 90.56 287 ARG A C 1
ATOM 2251 O O . ARG A 1 287 ? 3.441 31.344 16 1 90.56 287 ARG A O 1
ATOM 2258 N N . GLU A 1 288 ? 3.318 30.984 13.805 1 90.31 288 GLU A N 1
ATOM 2259 C CA . GLU A 1 288 ? 3.135 29.547 13.945 1 90.31 288 GLU A CA 1
ATOM 2260 C C . GLU A 1 288 ? 4.336 28.906 14.625 1 90.31 288 GLU A C 1
ATOM 2262 O O . GLU A 1 288 ? 4.176 28.062 15.516 1 90.31 288 GLU A O 1
ATOM 2267 N N . ARG A 1 289 ? 5.469 29.312 14.25 1 91.25 289 ARG A N 1
ATOM 2268 C CA . ARG A 1 289 ? 6.691 28.781 14.844 1 91.25 289 ARG A CA 1
ATOM 2269 C C . ARG A 1 289 ? 6.809 29.172 16.312 1 91.25 289 ARG A C 1
ATOM 2271 O O . ARG A 1 289 ? 7.203 28.359 17.141 1 91.25 289 ARG A O 1
ATOM 2278 N N . ALA A 1 290 ? 6.527 30.391 16.578 1 91.56 290 ALA A N 1
ATOM 2279 C CA . ALA A 1 290 ? 6.578 30.875 17.953 1 91.56 290 ALA A CA 1
ATOM 2280 C C . ALA A 1 290 ? 5.625 30.094 18.844 1 91.56 290 ALA A C 1
ATOM 2282 O O . ALA A 1 290 ? 5.992 29.688 19.953 1 91.56 290 ALA A O 1
ATOM 2283 N N . MET A 1 291 ? 4.473 29.922 18.344 1 91.94 291 MET A N 1
ATOM 2284 C CA . MET A 1 291 ? 3.473 29.188 19.109 1 91.94 291 MET A CA 1
ATOM 2285 C C . MET A 1 291 ? 3.955 27.781 19.406 1 91.94 291 MET A C 1
ATOM 2287 O O . MET A 1 291 ? 3.826 27.297 20.547 1 91.94 291 MET A O 1
ATOM 2291 N N . LEU A 1 292 ? 4.504 27.172 18.484 1 91.25 292 LEU A N 1
ATOM 2292 C CA . LEU A 1 292 ? 4.988 25.797 18.656 1 91.25 292 LEU A CA 1
ATOM 2293 C C . LEU A 1 292 ? 6.145 25.75 19.641 1 91.25 292 LEU A C 1
ATOM 2295 O O . LEU A 1 292 ? 6.188 24.859 20.5 1 91.25 292 LEU A O 1
ATOM 2299 N N . GLN A 1 293 ? 7.062 26.672 19.516 1 91.25 293 GLN A N 1
ATOM 2300 C CA . GLN A 1 293 ? 8.219 26.719 20.391 1 91.25 293 GLN A CA 1
ATOM 2301 C C . GLN A 1 293 ? 7.809 27 21.844 1 91.25 293 GLN A C 1
ATOM 2303 O O . GLN A 1 293 ? 8.422 26.5 22.781 1 91.25 293 GLN A O 1
ATOM 2308 N N . LEU A 1 294 ? 6.73 27.734 21.984 1 91.31 294 LEU A N 1
ATOM 2309 C CA . LEU A 1 294 ? 6.277 28.125 23.312 1 91.31 294 LEU A CA 1
ATOM 2310 C C . LEU A 1 294 ? 5.656 26.953 24.047 1 91.31 294 LEU A C 1
ATOM 2312 O O . LEU A 1 294 ? 5.496 26.984 25.266 1 91.31 294 LEU A O 1
ATOM 2316 N N . LEU A 1 295 ? 5.266 25.953 23.297 1 89.06 295 LEU A N 1
ATOM 2317 C CA . LEU A 1 295 ? 4.773 24.734 23.938 1 89.06 295 LEU A CA 1
ATOM 2318 C C . LEU A 1 295 ? 5.906 23.969 24.609 1 89.06 295 LEU A C 1
ATOM 2320 O O . LEU A 1 295 ? 5.66 23.141 25.5 1 89.06 295 LEU A O 1
ATOM 2324 N N . ASP A 1 296 ? 7.117 24.219 24.156 1 88.56 296 ASP A N 1
ATOM 2325 C CA . ASP A 1 296 ? 8.312 23.609 24.734 1 88.56 296 ASP A CA 1
ATOM 2326 C C . ASP A 1 296 ? 8.766 24.359 25.984 1 88.56 296 ASP A C 1
ATOM 2328 O O . ASP A 1 296 ? 9.359 25.438 25.875 1 88.56 296 ASP A O 1
ATOM 2332 N N . ARG A 1 297 ? 8.641 23.781 27.109 1 86.25 297 ARG A N 1
ATOM 2333 C CA . ARG A 1 297 ? 8.914 24.453 28.375 1 86.25 297 ARG A CA 1
ATOM 2334 C C . ARG A 1 297 ? 10.414 24.547 28.641 1 86.25 297 ARG A C 1
ATOM 2336 O O . ARG A 1 297 ? 10.852 25.297 29.5 1 86.25 297 ARG A O 1
ATOM 2343 N N . SER A 1 298 ? 11.117 23.844 27.906 1 88.25 298 SER A N 1
ATOM 2344 C CA . SER A 1 298 ? 12.562 23.875 28.094 1 88.25 298 SER A CA 1
ATOM 2345 C C . SER A 1 298 ? 13.188 25.109 27.453 1 88.25 298 SER A C 1
ATOM 2347 O O . SER A 1 298 ? 14.328 25.453 27.75 1 88.25 298 SER A O 1
ATOM 2349 N N . LEU A 1 299 ? 12.461 25.812 26.656 1 91 299 LEU A N 1
ATOM 2350 C CA . LEU A 1 299 ? 12.953 27.016 26 1 91 299 LEU A CA 1
ATOM 2351 C C . LEU A 1 299 ? 12.445 28.266 26.719 1 91 299 LEU A C 1
ATOM 2353 O O . LEU A 1 299 ? 11.266 28.375 27.047 1 91 299 LEU A O 1
ATOM 2357 N N . SER A 1 300 ? 13.367 29.141 26.953 1 91.75 300 SER A N 1
ATOM 2358 C CA . SER A 1 300 ? 12.93 30.422 27.484 1 91.75 300 SER A CA 1
ATOM 2359 C C . SER A 1 300 ? 12.344 31.297 26.391 1 91.75 300 SER A C 1
ATOM 2361 O O . SER A 1 300 ? 12.633 31.094 25.203 1 91.75 300 SER A O 1
ATOM 2363 N N . VAL A 1 301 ? 11.539 32.25 26.812 1 92.38 301 VAL A N 1
ATOM 2364 C CA . VAL A 1 301 ? 10.945 33.156 25.844 1 92.38 301 VAL A CA 1
ATOM 2365 C C . VAL A 1 301 ? 12.047 33.938 25.141 1 92.38 301 VAL A C 1
ATOM 2367 O O . VAL A 1 301 ? 11.93 34.25 23.953 1 92.38 301 VAL A O 1
ATOM 2370 N N . SER A 1 302 ? 13.109 34.219 25.812 1 92.62 302 SER A N 1
ATOM 2371 C CA . SER A 1 302 ? 14.242 34.938 25.234 1 92.62 302 SER A CA 1
ATOM 2372 C C . SER A 1 302 ? 14.93 34.125 24.156 1 92.62 302 SER A C 1
ATOM 2374 O O . SER A 1 302 ? 15.32 34.656 23.125 1 92.62 302 SER A O 1
ATOM 2376 N N . GLU A 1 303 ? 15.133 32.938 24.438 1 92.19 303 GLU A N 1
ATOM 2377 C CA . GLU A 1 303 ? 15.734 32.031 23.453 1 92.19 303 GLU A CA 1
ATOM 2378 C C . GLU A 1 303 ? 14.875 31.938 22.203 1 92.19 303 GLU A C 1
ATOM 2380 O O . GLU A 1 303 ? 15.406 31.906 21.078 1 92.19 303 GLU A O 1
ATOM 2385 N N . ILE A 1 304 ? 13.578 31.812 22.422 1 92.38 304 ILE A N 1
ATOM 2386 C CA . ILE A 1 304 ? 12.641 31.719 21.297 1 92.38 304 ILE A CA 1
ATOM 2387 C C . ILE A 1 304 ? 12.711 33 20.469 1 92.38 304 ILE A C 1
ATOM 2389 O O . ILE A 1 304 ? 12.773 32.938 19.234 1 92.38 304 ILE A O 1
ATOM 2393 N N . ALA A 1 305 ? 12.734 34.156 21.141 1 91.88 305 ALA A N 1
ATOM 2394 C CA . ALA A 1 305 ? 12.852 35.438 20.453 1 91.88 305 ALA A CA 1
ATOM 2395 C C . ALA A 1 305 ? 14.109 35.5 19.594 1 91.88 305 ALA A C 1
ATOM 2397 O O . ALA A 1 305 ? 14.055 35.906 18.438 1 91.88 305 ALA A O 1
ATOM 2398 N N . THR A 1 306 ? 15.211 35.031 20.141 1 89.25 306 THR A N 1
ATOM 2399 C CA . THR A 1 306 ? 16.5 35.031 19.438 1 89.25 306 THR A CA 1
ATOM 2400 C C . THR A 1 306 ? 16.438 34.094 18.234 1 89.25 306 THR A C 1
ATOM 2402 O O . THR A 1 306 ? 16.906 34.438 17.141 1 89.25 306 THR A O 1
ATOM 2405 N N . ASP A 1 307 ? 15.883 33 18.406 1 87.81 307 ASP A N 1
ATOM 2406 C CA . ASP A 1 307 ? 15.781 32 17.344 1 87.81 307 ASP A CA 1
ATOM 2407 C C . ASP A 1 307 ? 14.969 32.531 16.172 1 87.81 307 ASP A C 1
ATOM 2409 O O . ASP A 1 307 ? 15.234 32.188 15.023 1 87.81 307 ASP A O 1
ATOM 2413 N N . LEU A 1 308 ? 13.992 33.312 16.484 1 88.81 308 LEU A N 1
ATOM 2414 C CA . LEU A 1 308 ? 13.086 33.812 15.461 1 88.81 308 LEU A CA 1
ATOM 2415 C C . LEU A 1 308 ? 13.617 35.094 14.859 1 88.81 308 LEU A C 1
ATOM 2417 O O . LEU A 1 308 ? 12.977 35.719 13.992 1 88.81 308 LEU A O 1
ATOM 2421 N N . GLY A 1 309 ? 14.789 35.531 15.344 1 85.06 309 GLY A N 1
ATOM 2422 C CA . GLY A 1 309 ? 15.5 36.656 14.734 1 85.06 309 GLY A CA 1
ATOM 2423 C C . GLY A 1 309 ? 15.148 38 15.344 1 85.06 309 GLY A C 1
ATOM 2424 O O . GLY A 1 309 ? 15.414 39.031 14.758 1 85.06 309 GLY A O 1
ATOM 2425 N N . TYR A 1 310 ? 14.516 38 16.469 1 87.12 310 TYR A N 1
ATOM 2426 C CA . TYR A 1 310 ? 14.234 39.25 17.141 1 87.12 310 TYR A CA 1
ATOM 2427 C C . TYR A 1 310 ? 15.43 39.719 17.969 1 87.12 310 TYR A C 1
ATOM 2429 O O . TYR A 1 310 ? 16.109 38.875 18.594 1 87.12 310 TYR A O 1
ATOM 2437 N N . SER A 1 311 ? 15.688 40.969 17.891 1 82.81 311 SER A N 1
ATOM 2438 C CA . SER A 1 311 ? 16.828 41.5 18.609 1 82.81 311 SER A CA 1
ATOM 2439 C C . SER A 1 311 ? 16.516 41.75 20.078 1 82.81 311 SER A C 1
ATOM 2441 O O . SER A 1 311 ? 17.422 41.812 20.906 1 82.81 311 SER A O 1
ATOM 2443 N N . ASP A 1 312 ? 15.258 41.906 20.422 1 87.5 312 ASP A N 1
ATOM 2444 C CA . ASP A 1 312 ? 14.93 42.094 21.828 1 87.5 312 ASP A CA 1
ATOM 2445 C C . ASP A 1 312 ? 13.602 41.406 22.172 1 87.5 312 ASP A C 1
ATOM 2447 O O . ASP A 1 312 ? 12.727 41.281 21.328 1 87.5 312 ASP A O 1
ATOM 2451 N N . LEU A 1 313 ? 13.539 41.031 23.438 1 91.75 313 LEU A N 1
ATOM 2452 C CA . LEU A 1 313 ? 12.406 40.281 23.984 1 91.75 313 LEU A CA 1
ATOM 2453 C C . LEU A 1 313 ? 11.133 41.125 23.922 1 91.75 313 LEU A C 1
ATOM 2455 O O . LEU A 1 313 ? 10.047 40.594 23.672 1 91.75 313 LEU A O 1
ATOM 2459 N N . ALA A 1 314 ? 11.266 42.375 24.094 1 93.19 314 ALA A N 1
ATOM 2460 C CA . ALA A 1 314 ? 10.102 43.281 24.109 1 93.19 314 ALA A CA 1
ATOM 2461 C C . ALA A 1 314 ? 9.445 43.312 22.734 1 93.19 314 ALA A C 1
ATOM 2463 O O . ALA A 1 314 ? 8.211 43.281 22.625 1 93.19 314 ALA A O 1
ATOM 2464 N N . ASN A 1 315 ? 10.266 43.438 21.766 1 91.81 315 ASN A N 1
ATOM 2465 C CA . ASN A 1 315 ? 9.742 43.5 20.406 1 91.81 315 ASN A CA 1
ATOM 2466 C C . ASN A 1 315 ? 9.031 42.188 20.031 1 91.81 315 ASN A C 1
ATOM 2468 O O . ASN A 1 315 ? 7.977 42.219 19.391 1 91.81 315 ASN A O 1
ATOM 2472 N N . PHE A 1 316 ? 9.664 41.125 20.453 1 93.31 316 PHE A N 1
ATOM 2473 C CA . PHE A 1 316 ? 9.031 39.812 20.203 1 93.31 316 PHE A CA 1
ATOM 2474 C C . PHE A 1 316 ? 7.703 39.719 20.938 1 93.31 316 PHE A C 1
ATOM 2476 O O . PHE A 1 316 ? 6.699 39.312 20.359 1 93.31 316 PHE A O 1
ATOM 2483 N N . SER A 1 317 ? 7.664 40.062 22.156 1 94.19 317 SER A N 1
ATOM 2484 C CA . SER A 1 317 ? 6.469 39.969 23 1 94.19 317 SER A CA 1
ATOM 2485 C C . SER A 1 317 ? 5.332 40.812 22.422 1 94.19 317 SER A C 1
ATOM 2487 O O . SER A 1 317 ? 4.18 40.375 22.406 1 94.19 317 SER A O 1
ATOM 2489 N N . HIS A 1 318 ? 5.645 42 21.984 1 94.19 318 HIS A N 1
ATOM 2490 C CA . HIS A 1 318 ? 4.645 42.875 21.375 1 94.19 318 HIS A CA 1
ATOM 2491 C C . HIS A 1 318 ? 4.086 42.281 20.094 1 94.19 318 HIS A C 1
ATOM 2493 O O . HIS A 1 318 ? 2.873 42.312 19.859 1 94.19 318 HIS A O 1
ATOM 2499 N N . ALA A 1 319 ? 4.965 41.781 19.328 1 91.62 319 ALA A N 1
ATOM 2500 C CA . ALA A 1 319 ? 4.543 41.156 18.078 1 91.62 319 ALA A CA 1
ATOM 2501 C C . ALA A 1 319 ? 3.645 39.938 18.328 1 91.62 319 ALA A C 1
ATOM 2503 O O . ALA A 1 319 ? 2.6 39.781 17.688 1 91.62 319 ALA A O 1
ATOM 2504 N N . PHE A 1 320 ? 4.09 39.094 19.234 1 94 320 PHE A N 1
ATOM 2505 C CA . PHE A 1 320 ? 3.328 37.906 19.547 1 94 320 PHE A CA 1
ATOM 2506 C C . PHE A 1 320 ? 1.942 38.25 20.062 1 94 320 PHE A C 1
ATOM 2508 O O . PHE A 1 320 ? 0.95 37.625 19.688 1 94 320 PHE A O 1
ATOM 2515 N N . LYS A 1 321 ? 1.829 39.219 20.859 1 93.75 321 LYS A N 1
ATOM 2516 C CA . LYS A 1 321 ? 0.548 39.688 21.375 1 93.75 321 LYS A CA 1
ATOM 2517 C C . LYS A 1 321 ? -0.339 40.219 20.266 1 93.75 321 LYS A C 1
ATOM 2519 O O . LYS A 1 321 ? -1.554 40.031 20.281 1 93.75 321 LYS A O 1
ATOM 2524 N N . ARG A 1 322 ? 0.276 40.906 19.438 1 92.19 322 ARG A N 1
ATOM 2525 C CA . ARG A 1 322 ? -0.468 41.406 18.297 1 92.19 322 ARG A CA 1
ATOM 2526 C C . ARG A 1 322 ? -1.034 40.281 17.453 1 92.19 322 ARG A C 1
ATOM 2528 O O . ARG A 1 322 ? -2.145 40.375 16.922 1 92.19 322 ARG A O 1
ATOM 2535 N N . TRP A 1 323 ? -0.202 39.25 17.312 1 89.12 323 TRP A N 1
ATOM 2536 C CA . TRP A 1 323 ? -0.598 38.094 16.469 1 89.12 323 TRP A CA 1
ATOM 2537 C C . TRP A 1 323 ? -1.713 37.312 17.141 1 89.12 323 TRP A C 1
ATOM 2539 O O . TRP A 1 323 ? -2.635 36.844 16.469 1 89.12 323 TRP A O 1
ATOM 2549 N N . THR A 1 324 ? -1.627 37.062 18.484 1 88.56 324 THR A N 1
ATOM 2550 C CA . THR A 1 324 ? -2.43 36.031 19.125 1 88.56 324 THR A CA 1
ATOM 2551 C C . THR A 1 324 ? -3.389 36.625 20.141 1 88.56 324 THR A C 1
ATOM 2553 O O . THR A 1 324 ? -4.32 35.969 20.609 1 88.56 324 THR A O 1
ATOM 2556 N N . GLY A 1 325 ? -3.092 37.875 20.5 1 87.94 325 GLY A N 1
ATOM 2557 C CA . GLY A 1 325 ? -3.883 38.531 21.516 1 87.94 325 GLY A CA 1
ATOM 2558 C C . GLY A 1 325 ? -3.389 38.25 22.922 1 87.94 325 GLY A C 1
ATOM 2559 O O . GLY A 1 325 ? -3.885 38.844 23.891 1 87.94 325 GLY A O 1
ATOM 2560 N N . ARG A 1 326 ? -2.42 37.375 23.062 1 90.75 326 ARG A N 1
ATOM 2561 C CA . ARG A 1 326 ? -1.853 37.031 24.359 1 90.75 326 ARG A CA 1
ATOM 2562 C C . ARG A 1 326 ? -0.338 37.219 24.359 1 90.75 326 ARG A C 1
ATOM 2564 O O . ARG A 1 326 ? 0.304 37.125 23.312 1 90.75 326 ARG A O 1
ATOM 2571 N N . SER A 1 327 ? 0.136 37.469 25.531 1 92.12 327 SER A N 1
ATOM 2572 C CA . SER A 1 327 ? 1.59 37.5 25.656 1 92.12 327 SER A C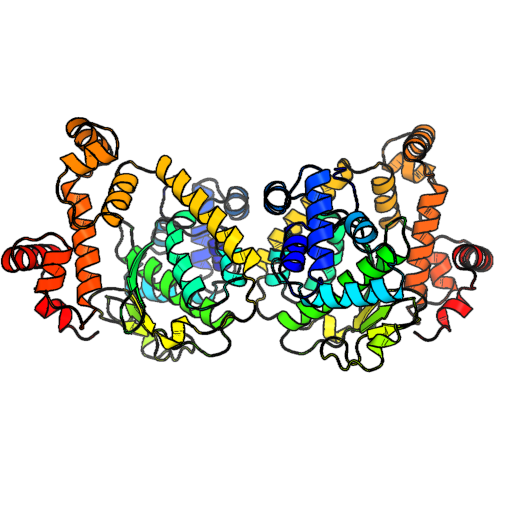A 1
ATOM 2573 C C . SER A 1 327 ? 2.176 36.094 25.594 1 92.12 327 SER A C 1
ATOM 2575 O O . SER A 1 327 ? 1.464 35.094 25.797 1 92.12 327 SER A O 1
ATOM 2577 N N . PRO A 1 328 ? 3.465 35.969 25.234 1 91.94 328 PRO A N 1
ATOM 2578 C CA . PRO A 1 328 ? 4.102 34.656 25.219 1 91.94 328 PRO A CA 1
ATOM 2579 C C . PRO A 1 328 ? 3.943 33.938 26.547 1 91.94 328 PRO A C 1
ATOM 2581 O O . PRO A 1 328 ? 3.668 32.719 26.562 1 91.94 328 PRO A O 1
ATOM 2584 N N . SER A 1 329 ? 4.074 34.625 27.609 1 88.06 329 SER A N 1
ATOM 2585 C CA . SER A 1 329 ? 3.961 34.031 28.938 1 88.06 329 SER A CA 1
ATOM 2586 C C . SER A 1 329 ? 2.541 33.562 29.203 1 88.06 329 SER A C 1
ATOM 2588 O O . SER A 1 329 ? 2.344 32.469 29.781 1 88.06 329 SER A O 1
ATOM 2590 N N . GLU A 1 330 ? 1.573 34.344 28.844 1 87 330 GLU A N 1
ATOM 2591 C CA . GLU A 1 330 ? 0.175 33.938 29 1 87 330 GLU A CA 1
ATOM 2592 C C . GLU A 1 330 ? -0.148 32.719 28.156 1 87 330 GLU A C 1
ATOM 2594 O O . GLU A 1 330 ? -0.902 31.844 28.578 1 87 330 GLU A O 1
ATOM 2599 N N . PHE A 1 331 ? 0.434 32.75 26.969 1 89 331 PHE A N 1
ATOM 2600 C CA . PHE A 1 331 ? 0.222 31.641 26.062 1 89 331 PHE A CA 1
ATOM 2601 C C . PHE A 1 331 ? 0.74 30.344 26.656 1 89 331 PHE A C 1
ATOM 2603 O O . PHE A 1 331 ? 0.089 29.297 26.562 1 89 331 PHE A O 1
ATOM 2610 N N . ARG A 1 332 ? 1.853 30.344 27.281 1 85.06 332 ARG A N 1
ATOM 2611 C CA . ARG A 1 332 ? 2.496 29.188 27.891 1 85.06 332 ARG A CA 1
ATOM 2612 C C . ARG A 1 332 ? 1.697 28.672 29.078 1 85.06 332 ARG A C 1
ATOM 2614 O O . ARG A 1 332 ? 1.714 27.484 29.391 1 85.06 332 ARG A O 1
ATOM 2621 N N . LEU A 1 333 ? 1.165 29.609 29.875 1 76.19 333 LEU A N 1
ATOM 2622 C CA . LEU A 1 333 ? 0.465 29.25 31.109 1 76.19 333 LEU A CA 1
ATOM 2623 C C . LEU A 1 333 ? -0.908 28.656 30.797 1 76.19 333 LEU A C 1
ATOM 2625 O O . LEU A 1 333 ? -1.554 28.078 31.672 1 76.19 333 LEU A O 1
ATOM 2629 N N . SER A 1 334 ? -1.273 28.812 29.641 1 67.75 334 SER A N 1
ATOM 2630 C CA . SER A 1 334 ? -2.566 28.219 29.297 1 67.75 334 SER A CA 1
ATOM 2631 C C . SER A 1 334 ? -2.523 26.703 29.391 1 67.75 334 SER A C 1
ATOM 2633 O O . SER A 1 334 ? -1.505 26.078 29.078 1 67.75 334 SER A O 1
ATOM 2635 N N . PRO A 1 335 ? -3.473 26.141 30.25 1 59.31 335 PRO A N 1
ATOM 2636 C CA . PRO A 1 335 ? -3.506 24.703 30.469 1 59.31 335 PRO A CA 1
ATOM 2637 C C . PRO A 1 335 ? -3.459 23.906 29.172 1 59.31 335 PRO A C 1
ATOM 2639 O O . PRO A 1 335 ? -4.094 24.281 28.188 1 59.31 335 PRO A O 1
ATOM 2642 N N . HIS A 1 336 ? -2.207 23.344 28.891 1 53.28 336 HIS A N 1
ATOM 2643 C CA . HIS A 1 336 ? -2.164 22.391 27.781 1 53.28 336 HIS A CA 1
ATOM 2644 C C . HIS A 1 336 ? -1.695 21.016 28.234 1 53.28 336 HIS A C 1
ATOM 2646 O O . HIS A 1 336 ? -0.987 20.906 29.25 1 53.28 336 HIS A O 1
ATOM 2652 N N . MET B 1 1 ? 18.656 -6.828 -21.453 1 65.06 1 MET B N 1
ATOM 2653 C CA . MET B 1 1 ? 17.672 -7.539 -20.641 1 65.06 1 MET B CA 1
ATOM 2654 C C . MET B 1 1 ? 16.344 -7.684 -21.406 1 65.06 1 MET B C 1
ATOM 2656 O O . MET B 1 1 ? 15.906 -6.746 -22.062 1 65.06 1 MET B O 1
ATOM 2660 N N . ASN B 1 2 ? 15.945 -8.961 -21.5 1 66.88 2 ASN B N 1
ATOM 2661 C CA . ASN B 1 2 ? 14.641 -9.234 -22.094 1 66.88 2 ASN B CA 1
ATOM 2662 C C . ASN B 1 2 ? 13.508 -9.016 -21.094 1 66.88 2 ASN B C 1
ATOM 2664 O O . ASN B 1 2 ? 13.422 -9.711 -20.078 1 66.88 2 ASN B O 1
ATOM 2668 N N . PRO B 1 3 ? 12.703 -8.047 -21.344 1 58.03 3 PRO B N 1
ATOM 2669 C CA . PRO B 1 3 ? 11.641 -7.723 -20.391 1 58.03 3 PRO B CA 1
ATOM 2670 C C . PRO B 1 3 ? 10.617 -8.844 -20.234 1 58.03 3 PRO B C 1
ATOM 2672 O O . PRO B 1 3 ? 9.852 -8.859 -19.266 1 58.03 3 PRO B O 1
ATOM 2675 N N . ASN B 1 4 ? 10.75 -9.828 -21.062 1 64.38 4 ASN B N 1
ATOM 2676 C CA . ASN B 1 4 ? 9.758 -10.898 -21.047 1 64.38 4 ASN B CA 1
ATOM 2677 C C . ASN B 1 4 ? 10.25 -12.102 -20.234 1 64.38 4 ASN B C 1
ATOM 2679 O O . ASN B 1 4 ? 9.516 -13.078 -20.062 1 64.38 4 ASN B O 1
ATOM 2683 N N . ASP B 1 5 ? 11.391 -11.938 -19.734 1 77.25 5 ASP B N 1
ATOM 2684 C CA . ASP B 1 5 ? 11.914 -13.016 -18.906 1 77.25 5 ASP B CA 1
ATOM 2685 C C . ASP B 1 5 ? 11.133 -13.141 -17.609 1 77.25 5 ASP B C 1
ATOM 2687 O O . ASP B 1 5 ? 10.773 -12.133 -16.984 1 77.25 5 ASP B O 1
ATOM 2691 N N . ALA B 1 6 ? 10.859 -14.406 -17.312 1 81.31 6 ALA B N 1
ATOM 2692 C CA . ALA B 1 6 ? 10.242 -14.656 -16.016 1 81.31 6 ALA B CA 1
ATOM 2693 C C . ALA B 1 6 ? 11.117 -14.141 -14.883 1 81.31 6 ALA B C 1
ATOM 2695 O O . ALA B 1 6 ? 12.336 -14.336 -14.891 1 81.31 6 ALA B O 1
ATOM 2696 N N . GLY B 1 7 ? 10.492 -13.383 -14.117 1 90.44 7 GLY B N 1
ATOM 2697 C CA . GLY B 1 7 ? 11.344 -12.781 -13.102 1 90.44 7 GLY B CA 1
ATOM 2698 C C . GLY B 1 7 ? 10.602 -12.453 -11.82 1 90.44 7 GLY B C 1
ATOM 2699 O O . GLY B 1 7 ? 9.5 -12.961 -11.586 1 90.44 7 GLY B O 1
ATOM 2700 N N . VAL B 1 8 ? 11.336 -11.875 -10.922 1 92.31 8 VAL B N 1
ATOM 2701 C CA . VAL B 1 8 ? 10.891 -11.422 -9.609 1 92.31 8 VAL B CA 1
ATOM 2702 C C . VAL B 1 8 ? 10.602 -9.922 -9.641 1 92.31 8 VAL B C 1
ATOM 2704 O O . VAL B 1 8 ? 11.352 -9.156 -10.25 1 92.31 8 VAL B O 1
ATOM 2707 N N . PRO B 1 9 ? 9.453 -9.539 -9.039 1 94.5 9 PRO B N 1
ATOM 2708 C CA . PRO B 1 9 ? 9.227 -8.094 -8.953 1 94.5 9 PRO B CA 1
ATOM 2709 C C . PRO B 1 9 ? 10.438 -7.328 -8.438 1 94.5 9 PRO B C 1
ATOM 2711 O O . PRO B 1 9 ? 11.125 -7.801 -7.527 1 94.5 9 PRO B O 1
ATOM 2714 N N . PRO B 1 10 ? 10.734 -6.152 -9.039 1 94.88 10 PRO B N 1
ATOM 2715 C CA . PRO B 1 10 ? 11.984 -5.445 -8.742 1 94.88 10 PRO B CA 1
ATOM 2716 C C . PRO B 1 10 ? 12.117 -5.094 -7.262 1 94.88 10 PRO B C 1
ATOM 2718 O O . PRO B 1 10 ? 13.195 -5.266 -6.68 1 94.88 10 PRO B O 1
ATOM 2721 N N . LEU B 1 11 ? 11.07 -4.605 -6.641 1 95.31 11 LEU B N 1
ATOM 2722 C CA . LEU B 1 11 ? 11.164 -4.238 -5.23 1 95.31 11 LEU B CA 1
ATOM 2723 C C . LEU B 1 11 ? 11.414 -5.469 -4.367 1 95.31 11 LEU B C 1
ATOM 2725 O O . LEU B 1 11 ? 12.234 -5.43 -3.445 1 95.31 11 LEU B O 1
ATOM 2729 N N . ALA B 1 12 ? 10.711 -6.578 -4.629 1 96.06 12 ALA B N 1
ATOM 2730 C CA . ALA B 1 12 ? 10.945 -7.82 -3.895 1 96.06 12 ALA B CA 1
ATOM 2731 C C . ALA B 1 12 ? 12.398 -8.273 -4.023 1 96.06 12 ALA B C 1
ATOM 2733 O O . ALA B 1 12 ? 13.008 -8.703 -3.045 1 96.06 12 ALA B O 1
ATOM 2734 N N . PHE B 1 13 ? 12.922 -8.188 -5.25 1 96.88 13 PHE B N 1
ATOM 2735 C CA . PHE B 1 13 ? 14.297 -8.586 -5.508 1 96.88 13 PHE B CA 1
ATOM 2736 C C . PHE B 1 13 ? 15.266 -7.75 -4.684 1 96.88 13 PHE B C 1
ATOM 2738 O O . PHE B 1 13 ? 16.172 -8.289 -4.039 1 96.88 13 PHE B O 1
ATOM 2745 N N . VAL B 1 14 ? 15.055 -6.434 -4.633 1 96.25 14 VAL B N 1
ATOM 2746 C CA . VAL B 1 14 ? 15.945 -5.539 -3.898 1 96.25 14 VAL B CA 1
ATOM 2747 C C . VAL B 1 14 ? 15.805 -5.785 -2.398 1 96.25 14 VAL B C 1
ATOM 2749 O O . VAL B 1 14 ? 16.797 -5.742 -1.661 1 96.25 14 VAL B O 1
ATOM 2752 N N . GLN B 1 15 ? 14.586 -6.004 -1.93 1 95.56 15 GLN B N 1
ATOM 2753 C CA . GLN B 1 15 ? 14.352 -6.355 -0.533 1 95.56 15 GLN B CA 1
ATOM 2754 C C . GLN B 1 15 ? 15.133 -7.613 -0.146 1 95.56 15 GLN B C 1
ATOM 2756 O O . GLN B 1 15 ? 15.727 -7.668 0.929 1 95.56 15 GLN B O 1
ATOM 2761 N N . MET B 1 16 ? 15.117 -8.602 -1.039 1 95.25 16 MET B N 1
ATOM 2762 C CA . MET B 1 16 ? 15.867 -9.836 -0.812 1 95.25 16 MET B CA 1
ATOM 2763 C C . MET B 1 16 ? 17.359 -9.57 -0.775 1 95.25 16 MET B C 1
ATOM 2765 O O . MET B 1 16 ? 18.078 -10.117 0.066 1 95.25 16 MET B O 1
ATOM 2769 N N . LEU B 1 17 ? 17.797 -8.75 -1.691 1 95.31 17 LEU B N 1
ATOM 2770 C CA . LEU B 1 17 ? 19.219 -8.422 -1.781 1 95.31 17 LEU B CA 1
ATOM 2771 C C . LEU B 1 17 ? 19.703 -7.773 -0.492 1 95.31 17 LEU B C 1
ATOM 2773 O O . LEU B 1 17 ? 20.859 -7.969 -0.093 1 95.31 17 LEU B O 1
ATOM 2777 N N . GLU B 1 18 ? 18.891 -7.004 0.125 1 93.44 18 GLU B N 1
ATOM 2778 C CA . GLU B 1 18 ? 19.281 -6.281 1.332 1 93.44 18 GLU B CA 1
ATOM 2779 C C . GLU B 1 18 ? 18.953 -7.086 2.588 1 93.44 18 GLU B C 1
ATOM 2781 O O . GLU B 1 18 ? 19.109 -6.594 3.705 1 93.44 18 GLU B O 1
ATOM 2786 N N . SER B 1 19 ? 18.531 -8.266 2.422 1 92.5 19 SER B N 1
ATOM 2787 C CA . SER B 1 19 ? 18.188 -9.133 3.543 1 92.5 19 SER B CA 1
ATOM 2788 C C . SER B 1 19 ? 19.25 -10.203 3.768 1 92.5 19 SER B C 1
ATOM 2790 O O . SER B 1 19 ? 20.141 -10.383 2.936 1 92.5 19 SER B O 1
ATOM 2792 N N . PRO B 1 20 ? 19.125 -10.93 4.883 1 91.06 20 PRO B N 1
ATOM 2793 C CA . PRO B 1 20 ? 20.078 -12.008 5.141 1 91.06 20 PRO B CA 1
ATOM 2794 C C . PRO B 1 20 ? 19.75 -13.281 4.371 1 91.06 20 PRO B C 1
ATOM 2796 O O . PRO B 1 20 ? 20.391 -14.312 4.578 1 91.06 20 PRO B O 1
ATOM 2799 N N . ALA B 1 21 ? 18.797 -13.219 3.5 1 91.12 21 ALA B N 1
ATOM 2800 C CA . ALA B 1 21 ? 18.406 -14.414 2.756 1 91.12 21 ALA B CA 1
ATOM 2801 C C . ALA B 1 21 ? 19.516 -14.859 1.806 1 91.12 21 ALA B C 1
ATOM 2803 O O . ALA B 1 21 ? 19.672 -16.047 1.539 1 91.12 21 ALA B O 1
ATOM 2804 N N . PHE B 1 22 ? 20.25 -13.875 1.254 1 93.38 22 PHE B N 1
ATOM 2805 C CA . PHE B 1 22 ? 21.391 -14.164 0.405 1 93.38 22 PHE B CA 1
ATOM 2806 C C . PHE B 1 22 ? 22.688 -14.078 1.199 1 93.38 22 PHE B C 1
ATOM 2808 O O . PHE B 1 22 ? 22.844 -13.203 2.051 1 93.38 22 PHE B O 1
ATOM 2815 N N . ASP B 1 23 ? 23.562 -15.016 1.004 1 92.12 23 ASP B N 1
ATOM 2816 C CA . ASP B 1 23 ? 24.906 -14.836 1.543 1 92.12 23 ASP B CA 1
ATOM 2817 C C . ASP B 1 23 ? 25.641 -13.719 0.815 1 92.12 23 ASP B C 1
ATOM 2819 O O . ASP B 1 23 ? 25.328 -13.398 -0.333 1 92.12 23 ASP B O 1
ATOM 2823 N N . PRO B 1 24 ? 26.609 -13.156 1.44 1 94.19 24 PRO B N 1
ATOM 2824 C CA . PRO B 1 24 ? 27.297 -12.008 0.872 1 94.19 24 PRO B CA 1
ATOM 2825 C C . PRO B 1 24 ? 27.906 -12.297 -0.497 1 94.19 24 PRO B C 1
ATOM 2827 O O . PRO B 1 24 ? 27.938 -11.43 -1.367 1 94.19 24 PRO B O 1
ATOM 2830 N N . ASP B 1 25 ? 28.422 -13.461 -0.656 1 95.38 25 ASP B N 1
ATOM 2831 C CA . ASP B 1 25 ? 29 -13.82 -1.939 1 95.38 25 ASP B CA 1
ATOM 2832 C C . ASP B 1 25 ? 27.953 -13.844 -3.043 1 95.38 25 ASP B C 1
ATOM 2834 O O . ASP B 1 25 ? 28.219 -13.414 -4.168 1 95.38 25 ASP B O 1
ATOM 2838 N N . ALA B 1 26 ? 26.828 -14.383 -2.76 1 95.69 26 ALA B N 1
ATOM 2839 C CA . ALA B 1 26 ? 25.734 -14.414 -3.723 1 95.69 26 ALA B CA 1
ATOM 2840 C C . ALA B 1 26 ? 25.281 -13 -4.098 1 95.69 26 ALA B C 1
ATOM 2842 O O . ALA B 1 26 ? 24.984 -12.727 -5.262 1 95.69 26 ALA B O 1
ATOM 2843 N N . VAL B 1 27 ? 25.234 -12.102 -3.104 1 96.69 27 VAL B N 1
ATOM 2844 C CA . VAL B 1 27 ? 24.859 -10.711 -3.35 1 96.69 27 VAL B CA 1
ATOM 2845 C C . VAL B 1 27 ? 25.859 -10.078 -4.312 1 96.69 27 VAL B C 1
ATOM 2847 O O . VAL B 1 27 ? 25.469 -9.383 -5.254 1 96.69 27 VAL B O 1
ATOM 2850 N N . ALA B 1 28 ? 27.109 -10.367 -4.055 1 96.81 28 ALA B N 1
ATOM 2851 C CA . ALA B 1 28 ? 28.156 -9.836 -4.922 1 96.81 28 ALA B CA 1
ATOM 2852 C C . ALA B 1 28 ? 28 -10.375 -6.344 1 96.81 28 ALA B C 1
ATOM 2854 O O . ALA B 1 28 ? 28.156 -9.625 -7.312 1 96.81 28 ALA B O 1
ATOM 2855 N N . ARG B 1 29 ? 27.719 -11.641 -6.523 1 97.31 29 ARG B N 1
ATOM 2856 C CA . ARG B 1 29 ? 27.547 -12.242 -7.84 1 97.31 29 ARG B CA 1
ATOM 2857 C C . ARG B 1 29 ? 26.344 -11.633 -8.562 1 97.31 29 ARG B C 1
ATOM 2859 O O . ARG B 1 29 ? 26.422 -11.344 -9.758 1 97.31 29 ARG B O 1
ATOM 2866 N N . LEU B 1 30 ? 25.266 -11.445 -7.848 1 97.25 30 LEU B N 1
ATOM 2867 C CA . LEU B 1 30 ? 24.062 -10.867 -8.438 1 97.25 30 LEU B CA 1
ATOM 2868 C C . LEU B 1 30 ? 24.312 -9.43 -8.898 1 97.25 30 LEU B C 1
ATOM 2870 O O . LEU B 1 30 ? 23.906 -9.039 -9.992 1 97.25 30 LEU B O 1
ATOM 2874 N N . ARG B 1 31 ? 25 -8.664 -8.078 1 96.88 31 ARG B N 1
ATOM 2875 C CA . ARG B 1 31 ? 25.312 -7.289 -8.438 1 96.88 31 ARG B CA 1
ATOM 2876 C C . ARG B 1 31 ? 26.25 -7.238 -9.641 1 96.88 31 ARG B C 1
ATOM 2878 O O . ARG B 1 31 ? 26.141 -6.34 -10.477 1 96.88 31 ARG B O 1
ATOM 2885 N N . ASN B 1 32 ? 27.172 -8.211 -9.672 1 97.31 32 ASN B N 1
ATOM 2886 C CA . ASN B 1 32 ? 28.047 -8.328 -10.836 1 97.31 32 ASN B CA 1
ATOM 2887 C C . ASN B 1 32 ? 27.25 -8.633 -12.102 1 97.31 32 ASN B C 1
ATOM 2889 O O . ASN B 1 32 ? 27.547 -8.094 -13.172 1 97.31 32 ASN B O 1
ATOM 2893 N N . ILE B 1 33 ? 26.312 -9.484 -12.023 1 96.94 33 ILE B N 1
ATOM 2894 C CA . ILE B 1 33 ? 25.438 -9.82 -13.156 1 96.94 33 ILE B CA 1
ATOM 2895 C C . ILE B 1 33 ? 24.688 -8.57 -13.609 1 96.94 33 ILE B C 1
ATOM 2897 O O . ILE B 1 33 ? 24.609 -8.281 -14.805 1 96.94 33 ILE B O 1
ATOM 2901 N N . MET B 1 34 ? 24.125 -7.848 -12.664 1 96.19 34 MET B N 1
ATOM 2902 C CA . MET B 1 34 ? 23.391 -6.625 -12.977 1 96.19 34 MET B CA 1
ATOM 2903 C C . MET B 1 34 ? 24.281 -5.629 -13.719 1 96.19 34 MET B C 1
ATOM 2905 O O . MET B 1 34 ? 23.875 -5.059 -14.727 1 96.19 34 MET B O 1
ATOM 2909 N N . ALA B 1 35 ? 25.469 -5.512 -13.227 1 96.06 35 ALA B N 1
ATOM 2910 C CA . ALA B 1 35 ? 26.422 -4.594 -13.852 1 96.06 35 ALA B CA 1
ATOM 2911 C C . ALA B 1 35 ? 26.719 -5 -15.289 1 96.06 35 ALA B C 1
ATOM 2913 O O . ALA B 1 35 ? 26.75 -4.156 -16.188 1 96.06 35 ALA B O 1
ATOM 2914 N N . ARG B 1 36 ? 26.922 -6.25 -15.469 1 95.88 36 ARG B N 1
ATOM 2915 C CA . ARG B 1 36 ? 27.203 -6.777 -16.797 1 95.88 36 ARG B CA 1
ATOM 2916 C C . ARG B 1 36 ? 26.047 -6.527 -17.75 1 95.88 36 ARG B C 1
ATOM 2918 O O . ARG B 1 36 ? 26.25 -6.277 -18.938 1 95.88 36 ARG B O 1
ATOM 2925 N N . GLU B 1 37 ? 24.891 -6.562 -17.25 1 94.38 37 GLU B N 1
ATOM 2926 C CA . GLU B 1 37 ? 23.703 -6.383 -18.078 1 94.38 37 GLU B CA 1
ATOM 2927 C C . GLU B 1 37 ? 23.297 -4.914 -18.141 1 94.38 37 GLU B C 1
ATOM 2929 O O . GLU B 1 37 ? 22.25 -4.582 -18.703 1 94.38 37 GLU B O 1
ATOM 2934 N N . GLY B 1 38 ? 24.031 -4.027 -17.453 1 94.06 38 GLY B N 1
ATOM 2935 C CA . GLY B 1 38 ? 23.859 -2.59 -17.562 1 94.06 38 GLY B CA 1
ATOM 2936 C C . GLY B 1 38 ? 22.719 -2.064 -16.703 1 94.06 38 GLY B C 1
ATOM 2937 O O . GLY B 1 38 ? 22 -1.146 -17.125 1 94.06 38 GLY B O 1
ATOM 2938 N N . THR B 1 39 ? 22.422 -2.719 -15.625 1 94.81 39 THR B N 1
ATOM 2939 C CA . THR B 1 39 ? 21.359 -2.273 -14.734 1 94.81 39 THR B CA 1
ATOM 2940 C C . THR B 1 39 ? 21.828 -2.301 -13.281 1 94.81 39 THR B C 1
ATOM 2942 O O . THR B 1 39 ? 22.969 -2.664 -13 1 94.81 39 THR B O 1
ATOM 2945 N N . ASP B 1 40 ? 21.094 -1.748 -12.406 1 95 40 ASP B N 1
ATOM 2946 C CA . ASP B 1 40 ? 21.312 -1.781 -10.961 1 95 40 ASP B CA 1
ATOM 2947 C C . ASP B 1 40 ? 19.984 -1.777 -10.211 1 95 40 ASP B C 1
ATOM 2949 O O . ASP B 1 40 ? 18.922 -1.838 -10.82 1 95 40 ASP B O 1
ATOM 2953 N N . GLU B 1 41 ? 20.062 -1.816 -8.906 1 94.38 41 GLU B N 1
ATOM 2954 C CA . GLU B 1 41 ? 18.875 -1.912 -8.07 1 94.38 41 GLU B CA 1
ATOM 2955 C C . GLU B 1 41 ? 17.938 -0.73 -8.305 1 94.38 41 GLU B C 1
ATOM 2957 O O . GLU B 1 41 ? 16.719 -0.913 -8.477 1 94.38 41 GLU B O 1
ATOM 2962 N N . ALA B 1 42 ? 18.469 0.393 -8.383 1 91.19 42 ALA B N 1
ATOM 2963 C CA . ALA B 1 42 ? 17.672 1.61 -8.562 1 91.19 42 ALA B CA 1
ATOM 2964 C C . ALA B 1 42 ? 16.969 1.615 -9.922 1 91.19 42 ALA B C 1
ATOM 2966 O O . ALA B 1 42 ? 15.797 1.986 -10.016 1 91.19 42 ALA B O 1
ATOM 2967 N N . THR B 1 43 ? 17.703 1.239 -10.914 1 92.62 43 THR B N 1
ATOM 2968 C CA . THR B 1 43 ? 17.172 1.216 -12.266 1 92.62 43 THR B CA 1
ATOM 2969 C C . THR B 1 43 ? 16.031 0.196 -12.375 1 92.62 43 THR B C 1
ATOM 2971 O O . THR B 1 43 ? 15.016 0.46 -13.016 1 92.62 43 THR B O 1
ATOM 2974 N N . LEU B 1 44 ? 16.219 -0.99 -11.75 1 93.06 44 LEU B N 1
ATOM 2975 C CA . LEU B 1 44 ? 15.18 -2.018 -11.773 1 93.06 44 LEU B CA 1
ATOM 2976 C C . LEU B 1 44 ? 13.875 -1.486 -11.195 1 93.06 44 LEU B C 1
ATOM 2978 O O . LEU B 1 44 ? 12.805 -1.696 -11.766 1 93.06 44 LEU B O 1
ATOM 2982 N N . ILE B 1 45 ? 13.961 -0.784 -10.148 1 92.31 45 ILE B N 1
ATOM 2983 C CA . ILE B 1 45 ? 12.789 -0.275 -9.445 1 92.31 45 ILE B CA 1
ATOM 2984 C C . ILE B 1 45 ? 12.164 0.868 -10.242 1 92.31 45 ILE B C 1
ATOM 2986 O O . ILE B 1 45 ? 10.953 0.88 -10.477 1 92.31 45 ILE B O 1
ATOM 2990 N N . GLN B 1 46 ? 13.008 1.805 -10.664 1 88.38 46 GLN B N 1
ATOM 2991 C CA . GLN B 1 46 ? 12.531 2.984 -11.383 1 88.38 46 GLN B CA 1
ATOM 2992 C C . GLN B 1 46 ? 11.805 2.596 -12.664 1 88.38 46 GLN B C 1
ATOM 2994 O O . GLN B 1 46 ? 10.797 3.203 -13.023 1 88.38 46 GLN B O 1
ATOM 2999 N N . ARG B 1 47 ? 12.312 1.595 -13.305 1 89.62 47 ARG B N 1
ATOM 3000 C CA . ARG B 1 47 ? 11.734 1.188 -14.586 1 89.62 47 ARG B CA 1
ATOM 3001 C C . ARG B 1 47 ? 10.75 0.044 -14.398 1 89.62 47 ARG B C 1
ATOM 3003 O O . ARG B 1 47 ? 10.125 -0.407 -15.367 1 89.62 47 ARG B O 1
ATOM 3010 N N . ASP B 1 48 ? 10.617 -0.385 -13.18 1 89.81 48 ASP B N 1
ATOM 3011 C CA . ASP B 1 48 ? 9.719 -1.483 -12.852 1 89.81 48 ASP B CA 1
ATOM 3012 C C . ASP B 1 48 ? 10 -2.707 -13.719 1 89.81 48 ASP B C 1
ATOM 3014 O O . ASP B 1 48 ? 9.086 -3.248 -14.352 1 89.81 48 ASP B O 1
ATOM 3018 N N . ILE B 1 49 ? 11.219 -3.098 -13.781 1 90.25 49 ILE B N 1
ATOM 3019 C CA . ILE B 1 49 ? 11.656 -4.258 -14.555 1 90.25 49 ILE B CA 1
ATOM 3020 C C . ILE B 1 49 ? 11.898 -5.438 -13.609 1 90.25 49 ILE B C 1
ATOM 3022 O O . ILE B 1 49 ? 12.578 -5.289 -12.586 1 90.25 49 ILE B O 1
ATOM 3026 N N . GLN B 1 50 ? 11.375 -6.566 -14 1 92.38 50 GLN B N 1
ATOM 3027 C CA . GLN B 1 50 ? 11.555 -7.762 -13.188 1 92.38 50 GLN B CA 1
ATOM 3028 C C . GLN B 1 50 ? 13.008 -8.242 -13.234 1 92.38 50 GLN B C 1
ATOM 3030 O O . GLN B 1 50 ? 13.672 -8.109 -14.258 1 92.38 50 GLN B O 1
ATOM 3035 N N . ALA B 1 51 ? 13.5 -8.742 -12.125 1 94.75 51 ALA B N 1
ATOM 3036 C CA . ALA B 1 51 ? 14.781 -9.453 -12.109 1 94.75 51 ALA B CA 1
ATOM 3037 C C . ALA B 1 51 ? 14.633 -10.867 -12.648 1 94.75 51 ALA B C 1
ATOM 3039 O O . ALA B 1 51 ? 13.906 -11.688 -12.07 1 94.75 51 ALA B O 1
ATOM 3040 N N . PRO B 1 52 ? 15.289 -11.188 -13.703 1 93.94 52 PRO B N 1
ATOM 3041 C CA . PRO B 1 52 ? 15.117 -12.516 -14.305 1 93.94 52 PRO B CA 1
ATOM 3042 C C . PRO B 1 52 ? 15.547 -13.641 -13.375 1 93.94 52 PRO B C 1
ATOM 3044 O O . PRO B 1 52 ? 16.562 -13.531 -12.688 1 93.94 52 PRO B O 1
ATOM 3047 N N . LEU B 1 53 ? 14.812 -14.734 -13.352 1 94.12 53 LEU B N 1
ATOM 3048 C CA . LEU B 1 53 ? 15.148 -15.875 -12.516 1 94.12 53 LEU B CA 1
ATOM 3049 C C . LEU B 1 53 ? 16.469 -16.5 -12.945 1 94.12 53 LEU B C 1
ATOM 3051 O O . LEU B 1 53 ? 17.156 -17.125 -12.133 1 94.12 53 LEU B O 1
ATOM 3055 N N . ARG B 1 54 ? 16.812 -16.328 -14.18 1 92.94 54 ARG B N 1
ATOM 3056 C CA . ARG B 1 54 ? 18.078 -16.875 -14.664 1 92.94 54 ARG B CA 1
ATOM 3057 C C . ARG B 1 54 ? 19.25 -16.297 -13.875 1 92.94 54 ARG B C 1
ATOM 3059 O O . ARG B 1 54 ? 20.312 -16.906 -13.805 1 92.94 54 ARG B O 1
ATOM 3066 N N . TRP B 1 55 ? 19.141 -15.023 -13.328 1 95.44 55 TRP B N 1
ATOM 3067 C CA . TRP B 1 55 ? 20.172 -14.445 -12.484 1 95.44 55 TRP B CA 1
ATOM 3068 C C . TRP B 1 55 ? 20.484 -15.352 -11.289 1 95.44 55 TRP B C 1
ATOM 3070 O O . TRP B 1 55 ? 21.625 -15.453 -10.859 1 95.44 55 TRP B O 1
ATOM 3080 N N . PHE B 1 56 ? 19.422 -15.992 -10.797 1 95.19 56 PHE B N 1
ATOM 3081 C CA . PHE B 1 56 ? 19.594 -16.891 -9.664 1 95.19 56 PHE B CA 1
ATOM 3082 C C . PHE B 1 56 ? 20.359 -18.141 -10.078 1 95.19 56 PHE B C 1
ATOM 3084 O O . PHE B 1 56 ? 21.203 -18.625 -9.328 1 95.19 56 PHE B O 1
ATOM 3091 N N . ARG B 1 57 ? 20.062 -18.625 -11.203 1 94.19 57 ARG B N 1
ATOM 3092 C CA . ARG B 1 57 ? 20.797 -19.75 -11.75 1 94.19 57 ARG B CA 1
ATOM 3093 C C . ARG B 1 57 ? 22.281 -19.422 -11.898 1 94.19 57 ARG B C 1
ATOM 3095 O O . ARG B 1 57 ? 23.141 -20.234 -11.539 1 94.19 57 ARG B O 1
ATOM 3102 N N . GLU B 1 58 ? 22.516 -18.266 -12.43 1 94.56 58 GLU B N 1
ATOM 3103 C CA . GLU B 1 58 ? 23.891 -17.828 -12.648 1 94.56 58 GLU B CA 1
ATOM 3104 C C . GLU B 1 58 ? 24.594 -17.562 -11.32 1 94.56 58 GLU B C 1
ATOM 3106 O O . GLU B 1 58 ? 25.797 -17.844 -11.188 1 94.56 58 GLU B O 1
ATOM 3111 N N . ALA B 1 59 ? 23.953 -17.016 -10.367 1 96.06 59 ALA B N 1
ATOM 3112 C CA . ALA B 1 59 ? 24.531 -16.672 -9.07 1 96.06 59 ALA B CA 1
ATOM 3113 C C . ALA B 1 59 ? 24.766 -17.938 -8.234 1 96.06 59 ALA B C 1
ATOM 3115 O O . ALA B 1 59 ? 25.594 -17.922 -7.32 1 96.06 59 ALA B O 1
ATOM 3116 N N . TYR B 1 60 ? 23.984 -19.016 -8.516 1 95.06 60 TYR B N 1
ATOM 3117 C CA . TYR B 1 60 ? 24.109 -20.297 -7.84 1 95.06 60 TYR B CA 1
ATOM 3118 C C . TYR B 1 60 ? 24.344 -21.422 -8.852 1 95.06 60 TYR B C 1
ATOM 3120 O O . TYR B 1 60 ? 23.438 -22.219 -9.109 1 95.06 60 TYR B O 1
ATOM 3128 N N . PRO B 1 61 ? 25.5 -21.625 -9.328 1 89.62 61 PRO B N 1
ATOM 3129 C CA . PRO B 1 61 ? 25.75 -22.609 -10.383 1 89.62 61 PRO B CA 1
ATOM 3130 C C . PRO B 1 61 ? 25.391 -24.031 -9.953 1 89.62 61 PRO B C 1
ATOM 3132 O O . PRO B 1 61 ? 25.031 -24.859 -10.797 1 89.62 61 PRO B O 1
ATOM 3135 N N . GLY B 1 62 ? 25.422 -24.375 -8.711 1 91.31 62 GLY B N 1
ATOM 3136 C CA . GLY B 1 62 ? 25.078 -25.703 -8.258 1 91.31 62 GLY B CA 1
ATOM 3137 C C . GLY B 1 62 ? 23.672 -25.812 -7.727 1 91.31 62 GLY B C 1
ATOM 3138 O O . GLY B 1 62 ? 23.359 -26.703 -6.938 1 91.31 62 GLY B O 1
ATOM 3139 N N . LEU B 1 63 ? 22.844 -24.906 -8.242 1 95 63 LEU B N 1
ATOM 3140 C CA . LEU B 1 63 ? 21.469 -24.875 -7.738 1 95 63 LEU B CA 1
ATOM 3141 C C . LEU B 1 63 ? 20.703 -26.125 -8.148 1 95 63 LEU B C 1
ATOM 3143 O O . LEU B 1 63 ? 20.344 -26.281 -9.32 1 95 63 LEU B O 1
ATOM 3147 N N . ASP B 1 64 ? 20.484 -26.969 -7.238 1 96.25 64 ASP B N 1
ATOM 3148 C CA . ASP B 1 64 ? 19.625 -28.125 -7.461 1 96.25 64 ASP B CA 1
ATOM 3149 C C . ASP B 1 64 ? 18.266 -27.938 -6.773 1 96.25 64 ASP B C 1
ATOM 3151 O O . ASP B 1 64 ? 17.969 -26.859 -6.27 1 96.25 64 ASP B O 1
ATOM 3155 N N . ILE B 1 65 ? 17.516 -28.906 -6.773 1 96.25 65 ILE B N 1
ATOM 3156 C CA . ILE B 1 65 ? 16.141 -28.812 -6.277 1 96.25 65 ILE B CA 1
ATOM 3157 C C . ILE B 1 65 ? 16.156 -28.516 -4.777 1 96.25 65 ILE B C 1
ATOM 3159 O O . ILE B 1 65 ? 15.398 -27.672 -4.297 1 96.25 65 ILE B O 1
ATOM 3163 N N . ASP B 1 66 ? 17.031 -29.203 -4.086 1 95.56 66 ASP B N 1
ATOM 3164 C CA . ASP B 1 66 ? 17.141 -29 -2.643 1 95.56 66 ASP B CA 1
ATOM 3165 C C . ASP B 1 66 ? 17.531 -27.562 -2.311 1 95.56 66 ASP B C 1
ATOM 3167 O O . ASP B 1 66 ? 16.859 -26.906 -1.508 1 95.56 66 ASP B O 1
ATOM 3171 N N . GLN B 1 67 ? 18.578 -27.156 -2.947 1 95.19 67 GLN B N 1
ATOM 3172 C CA . GLN B 1 67 ? 19.062 -25.797 -2.705 1 95.19 67 GLN B CA 1
ATOM 3173 C C . GLN B 1 67 ? 18.031 -24.766 -3.145 1 95.19 67 GLN B C 1
ATOM 3175 O O . GLN B 1 67 ? 17.875 -23.719 -2.5 1 95.19 67 GLN B O 1
ATOM 3180 N N . ALA B 1 68 ? 17.406 -25.016 -4.258 1 96.88 68 ALA B N 1
ATOM 3181 C CA . ALA B 1 68 ? 16.375 -24.125 -4.758 1 96.88 68 ALA B CA 1
ATOM 3182 C C . ALA B 1 68 ? 15.227 -24 -3.76 1 96.88 68 ALA B C 1
ATOM 3184 O O . ALA B 1 68 ? 14.711 -22.891 -3.531 1 96.88 68 ALA B O 1
ATOM 3185 N N . THR B 1 69 ? 14.859 -25.125 -3.205 1 96.31 69 THR B N 1
ATOM 3186 C CA . THR B 1 69 ? 13.789 -25.141 -2.211 1 96.31 69 THR B CA 1
ATOM 3187 C C . THR B 1 69 ? 14.188 -24.344 -0.977 1 96.31 69 THR B C 1
ATOM 3189 O O . THR B 1 69 ? 13.414 -23.516 -0.49 1 96.31 69 THR B O 1
ATOM 3192 N N . LEU B 1 70 ? 15.367 -24.562 -0.498 1 94.44 70 LEU B N 1
ATOM 3193 C CA . LEU B 1 70 ? 15.859 -23.859 0.678 1 94.44 70 LEU B CA 1
ATOM 3194 C C . LEU B 1 70 ? 15.953 -22.359 0.406 1 94.44 70 LEU B C 1
ATOM 3196 O O . LEU B 1 70 ? 15.641 -21.547 1.275 1 94.44 70 LEU B O 1
ATOM 3200 N N . LEU B 1 71 ? 16.438 -22.031 -0.753 1 95.44 71 LEU B N 1
ATOM 3201 C CA . LEU B 1 71 ? 16.5 -20.625 -1.14 1 95.44 71 LEU B CA 1
ATOM 3202 C C . LEU B 1 71 ? 15.102 -20.016 -1.199 1 95.44 71 LEU B C 1
ATOM 3204 O O . LEU B 1 71 ? 14.898 -18.875 -0.762 1 95.44 71 LEU B O 1
ATOM 3208 N N . GLY B 1 72 ? 14.148 -20.766 -1.812 1 95.69 72 GLY B N 1
ATOM 3209 C CA . GLY B 1 72 ? 12.773 -20.297 -1.814 1 95.69 72 GLY B CA 1
ATOM 3210 C C . GLY B 1 72 ? 12.242 -20 -0.425 1 95.69 72 GLY B C 1
ATOM 3211 O O . GLY B 1 72 ? 11.547 -19 -0.223 1 95.69 72 GLY B O 1
ATOM 3212 N N . PHE B 1 73 ? 12.609 -20.828 0.556 1 93.94 73 PHE B N 1
ATOM 3213 C CA . PHE B 1 73 ? 12.25 -20.625 1.954 1 93.94 73 PHE B CA 1
ATOM 3214 C C . PHE B 1 73 ? 12.828 -19.328 2.486 1 93.94 73 PHE B C 1
ATOM 3216 O O . PHE B 1 73 ? 12.102 -18.5 3.062 1 93.94 73 PHE B O 1
ATOM 3223 N N . ALA B 1 74 ? 14.047 -19.203 2.328 1 94.44 74 ALA B N 1
ATOM 3224 C CA . ALA B 1 74 ? 14.758 -18.031 2.859 1 94.44 74 ALA B CA 1
ATOM 3225 C C . ALA B 1 74 ? 14.219 -16.734 2.252 1 94.44 74 ALA B C 1
ATOM 3227 O O . ALA B 1 74 ? 14.055 -15.742 2.955 1 94.44 74 ALA B O 1
ATOM 3228 N N . LEU B 1 75 ? 13.977 -16.766 0.976 1 96.06 75 LEU B N 1
ATOM 3229 C CA . LEU B 1 75 ? 13.484 -15.57 0.282 1 96.06 75 LEU B CA 1
ATOM 3230 C C . LEU B 1 75 ? 12.055 -15.242 0.706 1 96.06 75 LEU B C 1
ATOM 3232 O O . LEU B 1 75 ? 11.703 -14.07 0.842 1 96.06 75 LEU B O 1
ATOM 3236 N N . ALA B 1 76 ? 11.25 -16.281 0.896 1 95.94 76 ALA B N 1
ATOM 3237 C CA . ALA B 1 76 ? 9.859 -16.078 1.273 1 95.94 76 ALA B CA 1
ATOM 3238 C C . ALA B 1 76 ? 9.75 -15.398 2.639 1 95.94 76 ALA B C 1
ATOM 3240 O O . ALA B 1 76 ? 8.797 -14.656 2.898 1 95.94 76 ALA B O 1
ATOM 3241 N N . GLU B 1 77 ? 10.711 -15.586 3.482 1 92.94 77 GLU B N 1
ATOM 3242 C CA . GLU B 1 77 ? 10.734 -14.961 4.805 1 92.94 77 GLU B CA 1
ATOM 3243 C C . GLU B 1 77 ? 10.898 -13.445 4.699 1 92.94 77 GLU B C 1
ATOM 3245 O O . GLU B 1 77 ? 10.656 -12.727 5.668 1 92.94 77 GLU B O 1
ATOM 3250 N N . GLN B 1 78 ? 11.266 -13.023 3.551 1 94.19 78 GLN B N 1
ATOM 3251 C CA . GLN B 1 78 ? 11.539 -11.602 3.365 1 94.19 78 GLN B CA 1
ATOM 3252 C C . GLN B 1 78 ? 10.383 -10.914 2.65 1 94.19 78 GLN B C 1
ATOM 3254 O O . GLN B 1 78 ? 10.406 -9.695 2.445 1 94.19 78 GLN B O 1
ATOM 3259 N N . ALA B 1 79 ? 9.375 -11.672 2.316 1 95.31 79 ALA B N 1
ATOM 3260 C CA . ALA B 1 79 ? 8.227 -11.094 1.631 1 95.31 79 ALA B CA 1
ATOM 3261 C C . ALA B 1 79 ? 7.52 -10.07 2.518 1 95.31 79 ALA B C 1
ATOM 3263 O O . ALA B 1 79 ? 7.309 -10.312 3.709 1 95.31 79 ALA B O 1
ATOM 3264 N N . GLN B 1 80 ? 7.25 -8.953 1.953 1 95.81 80 GLN B N 1
ATOM 3265 C CA . GLN B 1 80 ? 6.562 -7.867 2.645 1 95.81 80 GLN B CA 1
ATOM 3266 C C . GLN B 1 80 ? 5.242 -7.523 1.96 1 95.81 80 GLN B C 1
ATOM 3268 O O . GLN B 1 80 ? 5.012 -7.918 0.814 1 95.81 80 GLN B O 1
ATOM 3273 N N . LEU B 1 81 ? 4.418 -6.793 2.674 1 95.75 81 LEU B N 1
ATOM 3274 C CA . LEU B 1 81 ? 3.123 -6.395 2.133 1 95.75 81 LEU B CA 1
ATOM 3275 C C . LEU B 1 81 ? 3.297 -5.484 0.923 1 95.75 81 LEU B C 1
ATOM 3277 O O . LEU B 1 81 ? 2.4 -5.387 0.081 1 95.75 81 LEU B O 1
ATOM 3281 N N . THR B 1 82 ? 4.445 -4.887 0.784 1 94.25 82 THR B N 1
ATOM 3282 C CA . THR B 1 82 ? 4.703 -3.896 -0.255 1 94.25 82 THR B CA 1
ATOM 3283 C C . THR B 1 82 ? 5.508 -4.508 -1.398 1 94.25 82 THR B C 1
ATOM 3285 O O . THR B 1 82 ? 5.824 -3.828 -2.377 1 94.25 82 THR B O 1
ATOM 3288 N N . SER B 1 83 ? 5.805 -5.734 -1.407 1 95.81 83 SER B N 1
ATOM 3289 C CA . SER B 1 83 ? 6.785 -6.359 -2.285 1 95.81 83 SER B CA 1
ATOM 3290 C C . SER B 1 83 ? 6.223 -6.566 -3.688 1 95.81 83 SER B C 1
ATOM 3292 O O . SER B 1 83 ? 6.98 -6.734 -4.648 1 95.81 83 SER B O 1
ATOM 3294 N N . PHE B 1 84 ? 4.953 -6.484 -3.887 1 94.94 84 PHE B N 1
ATOM 3295 C CA . PHE B 1 84 ? 4.41 -7.109 -5.086 1 94.94 84 PHE B CA 1
ATOM 3296 C C . PHE B 1 84 ? 3.701 -6.078 -5.957 1 94.94 84 PHE B C 1
ATOM 3298 O O . PHE B 1 84 ? 2.664 -6.375 -6.559 1 94.94 84 PHE B O 1
ATOM 3305 N N . GLY B 1 85 ? 4.215 -4.898 -5.941 1 91.19 85 GLY B N 1
ATOM 3306 C CA . GLY B 1 85 ? 3.777 -3.871 -6.867 1 91.19 85 GLY B CA 1
ATOM 3307 C C . GLY B 1 85 ? 2.281 -3.619 -6.82 1 91.19 85 GLY B C 1
ATOM 3308 O O . GLY B 1 85 ? 1.729 -3.344 -5.754 1 91.19 85 GLY B O 1
ATOM 3309 N N . PRO B 1 86 ? 1.631 -3.811 -8 1 92.88 86 PRO B N 1
ATOM 3310 C CA . PRO B 1 86 ? 0.205 -3.488 -8.086 1 92.88 86 PRO B CA 1
ATOM 3311 C C . PRO B 1 86 ? -0.655 -4.375 -7.188 1 92.88 86 PRO B C 1
ATOM 3313 O O . PRO B 1 86 ? -1.822 -4.062 -6.941 1 92.88 86 PRO B O 1
ATOM 3316 N N . LEU B 1 87 ? -0.16 -5.473 -6.711 1 96 87 LEU B N 1
ATOM 3317 C CA . LEU B 1 87 ? -0.947 -6.379 -5.879 1 96 87 LEU B CA 1
ATOM 3318 C C . LEU B 1 87 ? -0.898 -5.953 -4.414 1 96 87 LEU B C 1
ATOM 3320 O O . LEU B 1 87 ? -1.663 -6.465 -3.594 1 96 87 LEU B O 1
ATOM 3324 N N . SER B 1 88 ? -0.089 -5.035 -4.082 1 93.62 88 SER B N 1
ATOM 3325 C CA . SER B 1 88 ? 0.139 -4.691 -2.684 1 93.62 88 SER B CA 1
ATOM 3326 C C . SER B 1 88 ? -1.079 -4 -2.08 1 93.62 88 SER B C 1
ATOM 3328 O O . SER B 1 88 ? -1.49 -4.32 -0.963 1 93.62 88 SER B O 1
ATOM 3330 N N . VAL B 1 89 ? -1.676 -3.07 -2.861 1 92.19 89 VAL B N 1
ATOM 3331 C CA . VAL B 1 89 ? -2.834 -2.348 -2.346 1 92.19 89 VAL B CA 1
ATOM 3332 C C . VAL B 1 89 ? -3.988 -3.32 -2.113 1 92.19 89 VAL B C 1
ATOM 3334 O O . VAL B 1 89 ? -4.551 -3.377 -1.016 1 92.19 89 VAL B O 1
ATOM 3337 N N . PRO B 1 90 ? -4.355 -4.109 -3.111 1 95.94 90 PRO B N 1
ATOM 3338 C CA . PRO B 1 90 ? -5.438 -5.059 -2.836 1 95.94 90 PRO B CA 1
ATOM 3339 C C . PRO B 1 90 ? -5.051 -6.105 -1.792 1 95.94 90 PRO B C 1
ATOM 3341 O O . PRO B 1 90 ? -5.91 -6.59 -1.051 1 95.94 90 PRO B O 1
ATOM 3344 N N . LEU B 1 91 ? -3.793 -6.449 -1.677 1 96.94 91 LEU B N 1
ATOM 3345 C CA . LEU B 1 91 ? -3.34 -7.352 -0.625 1 96.94 91 LEU B CA 1
ATOM 3346 C C . LEU B 1 91 ? -3.652 -6.777 0.754 1 96.94 91 LEU B C 1
ATOM 3348 O O . LEU B 1 91 ? -4.266 -7.449 1.586 1 96.94 91 LEU B O 1
ATOM 3352 N N . VAL B 1 92 ? -3.354 -5.535 1.034 1 95.75 92 VAL B N 1
ATOM 3353 C CA . VAL B 1 92 ? -3.529 -4.887 2.328 1 95.75 92 VAL B CA 1
ATOM 3354 C C . VAL B 1 92 ? -5.012 -4.613 2.572 1 95.75 92 VAL B C 1
ATOM 3356 O O . VAL B 1 92 ? -5.48 -4.676 3.709 1 95.75 92 VAL B O 1
ATOM 3359 N N . SER B 1 93 ? -5.754 -4.371 1.538 1 96.31 93 SER B N 1
ATOM 3360 C CA . SER B 1 93 ? -7.141 -3.941 1.665 1 96.31 93 SER B CA 1
ATOM 3361 C C . SER B 1 93 ? -8.094 -5.133 1.652 1 96.31 93 SER B C 1
ATOM 3363 O O . SER B 1 93 ? -9.297 -4.977 1.874 1 96.31 93 SER B O 1
ATOM 3365 N N . ALA B 1 94 ? -7.59 -6.348 1.397 1 97.12 94 ALA B N 1
ATOM 3366 C CA . ALA B 1 94 ? -8.438 -7.531 1.292 1 97.12 94 ALA B CA 1
ATOM 3367 C C . ALA B 1 94 ? -9.219 -7.762 2.582 1 97.12 94 ALA B C 1
ATOM 3369 O O . ALA B 1 94 ? -8.695 -7.574 3.68 1 97.12 94 ALA B O 1
ATOM 3370 N N . GLY B 1 95 ? -10.492 -8.219 2.398 1 96.31 95 GLY B N 1
ATOM 3371 C CA . GLY B 1 95 ? -11.367 -8.398 3.547 1 96.31 95 GLY B CA 1
ATOM 3372 C C . GLY B 1 95 ? -11.367 -9.82 4.074 1 96.31 95 GLY B C 1
ATOM 3373 O O . GLY B 1 95 ? -11.805 -10.07 5.199 1 96.31 95 GLY B O 1
ATOM 3374 N N . SER B 1 96 ? -10.859 -10.742 3.283 1 95.75 96 SER B N 1
ATOM 3375 C CA . SER B 1 96 ? -10.875 -12.148 3.666 1 95.75 96 SER B CA 1
ATOM 3376 C C . SER B 1 96 ? -9.695 -12.898 3.047 1 95.75 96 SER B C 1
ATOM 3378 O O . SER B 1 96 ? -9.031 -12.383 2.143 1 95.75 96 SER B O 1
ATOM 3380 N N . VAL B 1 97 ? -9.484 -14.102 3.572 1 96.56 97 VAL B N 1
ATOM 3381 C CA . VAL B 1 97 ? -8.461 -14.969 3.01 1 96.56 97 VAL B CA 1
ATOM 3382 C C . VAL B 1 97 ? -8.781 -15.273 1.549 1 96.56 97 VAL B C 1
ATOM 3384 O O . VAL B 1 97 ? -7.887 -15.289 0.699 1 96.56 97 VAL B O 1
ATOM 3387 N N . ALA B 1 98 ? -10.062 -15.5 1.244 1 96.44 98 ALA B N 1
ATOM 3388 C CA . ALA B 1 98 ? -10.5 -15.773 -0.125 1 96.44 98 ALA B CA 1
ATOM 3389 C C . ALA B 1 98 ? -10.07 -14.648 -1.065 1 96.44 98 ALA B C 1
ATOM 3391 O O . ALA B 1 98 ? -9.578 -14.906 -2.166 1 96.44 98 ALA B O 1
ATOM 3392 N N . GLU B 1 99 ? -10.234 -13.43 -0.618 1 97.12 99 GLU B N 1
ATOM 3393 C CA . GLU B 1 99 ? -9.875 -12.266 -1.428 1 97.12 99 GLU B CA 1
ATOM 3394 C C . GLU B 1 99 ? -8.367 -12.203 -1.651 1 97.12 99 GLU B C 1
ATOM 3396 O O . GLU B 1 99 ? -7.91 -11.797 -2.725 1 97.12 99 GLU B O 1
ATOM 3401 N N . ILE B 1 100 ? -7.578 -12.562 -0.623 1 97.5 100 ILE B N 1
ATOM 3402 C CA . ILE B 1 100 ? -6.125 -12.555 -0.76 1 97.5 100 ILE B CA 1
ATOM 3403 C C . ILE B 1 100 ? -5.699 -13.633 -1.758 1 97.5 100 ILE B C 1
ATOM 3405 O O . ILE B 1 100 ? -4.91 -13.367 -2.668 1 97.5 100 ILE B O 1
ATOM 3409 N N . VAL B 1 101 ? -6.23 -14.836 -1.638 1 97.38 101 VAL B N 1
ATOM 3410 C CA . VAL B 1 101 ? -5.859 -15.953 -2.502 1 97.38 101 VAL B CA 1
ATOM 3411 C C . VAL B 1 101 ? -6.27 -15.648 -3.941 1 97.38 101 VAL B C 1
ATOM 3413 O O . VAL B 1 101 ? -5.574 -16.031 -4.887 1 97.38 101 VAL B O 1
ATOM 3416 N N . GLU B 1 102 ? -7.316 -14.961 -4.137 1 96.12 102 GLU B N 1
ATOM 3417 C CA . GLU B 1 102 ? -7.805 -14.586 -5.461 1 96.12 102 GLU B CA 1
ATOM 3418 C C . GLU B 1 102 ? -6.781 -13.727 -6.203 1 96.12 102 GLU B C 1
ATOM 3420 O O . GLU B 1 102 ? -6.773 -13.688 -7.434 1 96.12 102 GLU B O 1
ATOM 3425 N N . LEU B 1 103 ? -5.977 -13.055 -5.461 1 97.56 103 LEU B N 1
ATOM 3426 C CA . LEU B 1 103 ? -4.984 -12.18 -6.078 1 97.56 103 LEU B CA 1
ATOM 3427 C C . LEU B 1 103 ? -3.984 -12.992 -6.898 1 97.56 103 LEU B C 1
ATOM 3429 O O . LEU B 1 103 ? -3.289 -12.438 -7.758 1 97.56 103 LEU B O 1
ATOM 3433 N N . LEU B 1 104 ? -3.896 -14.312 -6.676 1 96.81 104 LEU B N 1
ATOM 3434 C CA . LEU B 1 104 ? -3.031 -15.172 -7.477 1 96.81 104 LEU B CA 1
ATOM 3435 C C . LEU B 1 104 ? -3.471 -15.18 -8.938 1 96.81 104 LEU B C 1
ATOM 3437 O O . LEU B 1 104 ? -2.686 -15.516 -9.82 1 96.81 104 LEU B O 1
ATOM 3441 N N . THR B 1 105 ? -4.703 -14.82 -9.242 1 93.12 105 THR B N 1
ATOM 3442 C CA . THR B 1 105 ? -5.215 -14.68 -10.602 1 93.12 105 THR B CA 1
ATOM 3443 C C . THR B 1 105 ? -4.414 -13.641 -11.375 1 93.12 105 THR B C 1
ATOM 3445 O O . THR B 1 105 ? -4.297 -13.719 -12.602 1 93.12 105 THR B O 1
ATOM 3448 N N . TYR B 1 106 ? -3.803 -12.734 -10.688 1 94.94 106 TYR B N 1
ATOM 3449 C CA . TYR B 1 106 ? -3.158 -11.594 -11.328 1 94.94 106 TYR B CA 1
ATOM 3450 C C . TYR B 1 106 ? -1.641 -11.727 -11.273 1 94.94 106 TYR B C 1
ATOM 3452 O O . TYR B 1 106 ? -0.919 -10.758 -11.547 1 94.94 106 TYR B O 1
ATOM 3460 N N . LEU B 1 107 ? -1.094 -12.867 -10.961 1 93.12 107 LEU B N 1
ATOM 3461 C CA . LEU B 1 107 ? 0.339 -13.141 -10.906 1 93.12 107 LEU B CA 1
ATOM 3462 C C . LEU B 1 107 ? 1.015 -12.727 -12.211 1 93.12 107 LEU B C 1
ATOM 3464 O O . LEU B 1 107 ? 2.109 -12.164 -12.203 1 93.12 107 LEU B O 1
ATOM 3468 N N . PRO B 1 108 ? 0.412 -12.906 -13.383 1 89 108 PRO B N 1
ATOM 3469 C CA . PRO B 1 108 ? 1.079 -12.578 -14.648 1 89 108 PRO B CA 1
ATOM 3470 C C . PRO B 1 108 ? 1.46 -11.102 -14.742 1 89 108 PRO B C 1
ATOM 3472 O O . PRO B 1 108 ? 2.289 -10.727 -15.578 1 89 108 PRO B O 1
ATOM 3475 N N . LEU B 1 109 ? 0.821 -10.258 -13.93 1 91.44 109 LEU B N 1
ATOM 3476 C CA . LEU B 1 109 ? 1.108 -8.828 -13.969 1 91.44 109 LEU B CA 1
ATOM 3477 C C . LEU B 1 109 ? 2.414 -8.516 -13.242 1 91.44 109 LEU B C 1
ATOM 3479 O O . LEU B 1 109 ? 2.984 -7.434 -13.422 1 91.44 109 LEU B O 1
ATOM 3483 N N . ILE B 1 110 ? 2.848 -9.5 -12.383 1 93.06 110 ILE B N 1
ATOM 3484 C CA . ILE B 1 110 ? 4.043 -9.188 -11.609 1 93.06 110 ILE B CA 1
ATOM 3485 C C . ILE B 1 110 ? 5.121 -10.234 -11.867 1 93.06 110 ILE B C 1
ATOM 3487 O O . ILE B 1 110 ? 6.297 -10.016 -11.562 1 93.06 110 ILE B O 1
ATOM 3491 N N . THR B 1 111 ? 4.707 -11.398 -12.398 1 90.69 111 THR B N 1
ATOM 3492 C CA . THR B 1 111 ? 5.668 -12.438 -12.734 1 90.69 111 THR B CA 1
ATOM 3493 C C . THR B 1 111 ? 5.059 -13.453 -13.703 1 90.69 111 THR B C 1
ATOM 3495 O O . THR B 1 111 ? 3.861 -13.742 -13.625 1 90.69 111 THR B O 1
ATOM 3498 N N . THR B 1 112 ? 5.883 -13.992 -14.523 1 85.38 112 THR B N 1
ATOM 3499 C CA . THR B 1 112 ? 5.457 -15.078 -15.398 1 85.38 112 THR B CA 1
ATOM 3500 C C . THR B 1 112 ? 6.156 -16.375 -15.016 1 85.38 112 THR B C 1
ATOM 3502 O O . THR B 1 112 ? 6.047 -17.375 -15.734 1 85.38 112 THR B O 1
ATOM 3505 N N . ALA B 1 113 ? 6.805 -16.344 -13.906 1 90.75 113 ALA B N 1
ATOM 3506 C CA . ALA B 1 113 ? 7.594 -17.5 -13.492 1 90.75 113 ALA B CA 1
ATOM 3507 C C . ALA B 1 113 ? 6.707 -18.578 -12.875 1 90.75 113 ALA B C 1
ATOM 3509 O O . ALA B 1 113 ? 7.078 -19.75 -12.844 1 90.75 113 ALA B O 1
ATOM 3510 N N . VAL B 1 114 ? 5.562 -18.156 -12.422 1 93.5 114 VAL B N 1
ATOM 3511 C CA . VAL B 1 114 ? 4.648 -19.094 -11.773 1 93.5 114 VAL B CA 1
ATOM 3512 C C . VAL B 1 114 ? 3.234 -18.891 -12.32 1 93.5 114 VAL B C 1
ATOM 3514 O O . VAL B 1 114 ? 2.789 -17.766 -12.508 1 93.5 114 VAL B O 1
ATOM 3517 N N . LYS B 1 115 ? 2.623 -19.938 -12.547 1 90.25 115 LYS B N 1
ATOM 3518 C CA . LYS B 1 115 ? 1.214 -19.953 -12.938 1 90.25 115 LYS B CA 1
ATOM 3519 C C . LYS B 1 115 ? 0.347 -20.547 -11.836 1 90.25 115 LYS B C 1
ATOM 3521 O O . LYS B 1 115 ? 0.751 -21.516 -11.172 1 90.25 115 LYS B O 1
ATOM 3526 N N . ALA B 1 116 ? -0.814 -19.969 -11.719 1 93.44 116 ALA B N 1
ATOM 3527 C CA . ALA B 1 116 ? -1.778 -20.469 -10.734 1 93.44 116 ALA B CA 1
ATOM 3528 C C . ALA B 1 116 ? -3.1 -20.844 -11.406 1 93.44 116 ALA B C 1
ATOM 3530 O O . ALA B 1 116 ? -3.549 -20.156 -12.328 1 93.44 116 ALA B O 1
ATOM 3531 N N . GLN B 1 117 ? -3.66 -21.922 -11 1 92.75 117 GLN B N 1
ATOM 3532 C CA . GLN B 1 117 ? -4.992 -22.344 -11.43 1 92.75 117 GLN B CA 1
ATOM 3533 C C . GLN B 1 117 ? -5.871 -22.703 -10.234 1 92.75 117 GLN B C 1
ATOM 3535 O O . GLN B 1 117 ? -5.41 -23.328 -9.281 1 92.75 117 GLN B O 1
ATOM 3540 N N . PHE B 1 118 ? -7.117 -22.328 -10.383 1 93.81 118 PHE B N 1
ATOM 3541 C CA . PHE B 1 118 ? -8.031 -22.453 -9.25 1 93.81 118 PHE B CA 1
ATOM 3542 C C . PHE B 1 118 ? -9.016 -23.594 -9.477 1 93.81 118 PHE B C 1
ATOM 3544 O O . PHE B 1 118 ? -9.516 -23.781 -10.586 1 93.81 118 PHE B O 1
ATOM 3551 N N . HIS B 1 119 ? -9.25 -24.344 -8.43 1 93.25 119 HIS B N 1
ATOM 3552 C CA . HIS B 1 119 ? -10.281 -25.375 -8.406 1 93.25 119 HIS B CA 1
ATOM 3553 C C . HIS B 1 119 ? -11.094 -25.328 -7.117 1 93.25 119 HIS B C 1
ATOM 3555 O O . HIS B 1 119 ? -10.766 -26.016 -6.148 1 93.25 119 HIS B O 1
ATOM 3561 N N . PRO B 1 120 ? -12.195 -24.609 -7.152 1 92.88 120 PRO B N 1
ATOM 3562 C CA . PRO B 1 120 ? -13.078 -24.578 -5.984 1 92.88 120 PRO B CA 1
ATOM 3563 C C . PRO B 1 120 ? -13.891 -25.875 -5.84 1 92.88 120 PRO B C 1
ATOM 3565 O O . PRO B 1 120 ? -14.305 -26.453 -6.84 1 92.88 120 PRO B O 1
ATOM 3568 N N . ASP B 1 121 ? -14.047 -26.312 -4.633 1 86.88 121 ASP B N 1
ATOM 3569 C CA . ASP B 1 121 ? -14.922 -27.438 -4.324 1 86.88 121 ASP B CA 1
ATOM 3570 C C . ASP B 1 121 ? -15.633 -27.234 -2.992 1 86.88 121 ASP B C 1
ATOM 3572 O O . ASP B 1 121 ? -15.609 -26.141 -2.434 1 86.88 121 ASP B O 1
ATOM 3576 N N . ASP B 1 122 ? -16.359 -28.203 -2.557 1 85.5 122 ASP B N 1
ATOM 3577 C CA . ASP B 1 122 ? -17.172 -28.094 -1.351 1 85.5 122 ASP B CA 1
ATOM 3578 C C . ASP B 1 122 ? -16.297 -27.984 -0.105 1 85.5 122 ASP B C 1
ATOM 3580 O O . ASP B 1 122 ? -16.734 -27.469 0.925 1 85.5 122 ASP B O 1
ATOM 3584 N N . GLN B 1 123 ? -15.109 -28.453 -0.245 1 87.69 123 GLN B N 1
ATOM 3585 C CA . GLN B 1 123 ? -14.227 -28.469 0.917 1 87.69 123 GLN B CA 1
ATOM 3586 C C . GLN B 1 123 ? -13.359 -27.219 0.974 1 87.69 123 GLN B C 1
ATOM 3588 O O . GLN B 1 123 ? -12.688 -26.969 1.978 1 87.69 123 GLN B O 1
ATOM 3593 N N . GLY B 1 124 ? -13.453 -26.5 -0.003 1 93.12 124 GLY B N 1
ATOM 3594 C CA . GLY B 1 124 ? -12.656 -25.281 -0.019 1 93.12 124 GLY B CA 1
ATOM 3595 C C . GLY B 1 124 ? -12.117 -24.938 -1.395 1 93.12 124 GLY B C 1
ATOM 3596 O O . GLY B 1 124 ? -12.867 -24.938 -2.377 1 93.12 124 GLY B O 1
ATOM 3597 N N . LEU B 1 125 ? -10.867 -24.516 -1.393 1 95.44 125 LEU B N 1
ATOM 3598 C CA . LEU B 1 125 ? -10.219 -24.094 -2.629 1 95.44 125 LEU B CA 1
ATOM 3599 C C . LEU B 1 125 ? -8.828 -24.703 -2.758 1 95.44 125 LEU B C 1
ATOM 3601 O O . LEU B 1 125 ? -8.055 -24.703 -1.798 1 95.44 125 LEU B O 1
ATOM 3605 N N . THR B 1 126 ? -8.602 -25.312 -3.871 1 95.25 126 THR B N 1
ATOM 3606 C CA . THR B 1 126 ? -7.273 -25.797 -4.219 1 95.25 126 THR B CA 1
ATOM 3607 C C . THR B 1 126 ? -6.676 -24.953 -5.344 1 95.25 126 THR B C 1
ATOM 3609 O O . THR B 1 126 ? -7.324 -24.719 -6.363 1 95.25 126 THR B O 1
ATOM 3612 N N . VAL B 1 127 ? -5.496 -24.438 -5.113 1 96.5 127 VAL B N 1
ATOM 3613 C CA . VAL B 1 127 ? -4.793 -23.656 -6.125 1 96.5 127 VAL B CA 1
ATOM 3614 C C . VAL B 1 127 ? -3.535 -24.391 -6.574 1 96.5 127 VAL B C 1
ATOM 3616 O O . VAL B 1 127 ? -2.59 -24.547 -5.793 1 96.5 127 VAL B O 1
ATOM 3619 N N . GLY B 1 128 ? -3.551 -24.844 -7.797 1 96.06 128 GLY B N 1
ATOM 3620 C CA . GLY B 1 128 ? -2.348 -25.438 -8.352 1 96.06 128 GLY B CA 1
ATOM 3621 C C . GLY B 1 128 ? -1.285 -24.406 -8.703 1 96.06 128 GLY B C 1
ATOM 3622 O O . GLY B 1 128 ? -1.602 -23.312 -9.188 1 96.06 128 GLY B O 1
ATOM 3623 N N . LEU B 1 129 ? -0.049 -24.703 -8.422 1 96 129 LEU B N 1
ATOM 3624 C CA . LEU B 1 129 ? 1.089 -23.844 -8.727 1 96 129 LEU B CA 1
ATOM 3625 C C . LEU B 1 129 ? 2.088 -24.562 -9.625 1 96 129 LEU B C 1
ATOM 3627 O O . LEU B 1 129 ? 2.504 -25.688 -9.328 1 96 129 LEU B O 1
ATOM 3631 N N . TRP B 1 130 ? 2.479 -23.906 -10.711 1 92.06 130 TRP B N 1
ATOM 3632 C CA . TRP B 1 130 ? 3.459 -24.469 -11.633 1 92.06 130 TRP B CA 1
ATOM 3633 C C . TRP B 1 130 ? 4.547 -23.453 -11.961 1 92.06 130 TRP B C 1
ATOM 3635 O O . TRP B 1 130 ? 4.25 -22.281 -12.242 1 92.06 130 TRP B O 1
ATOM 3645 N N . GLY B 1 131 ? 5.73 -23.938 -11.836 1 91.38 131 GLY B N 1
ATOM 3646 C CA . GLY B 1 131 ? 6.812 -23.109 -12.359 1 91.38 131 GLY B CA 1
ATOM 3647 C C . GLY B 1 131 ? 6.852 -23.062 -13.875 1 91.38 131 GLY B C 1
ATOM 3648 O O . GLY B 1 131 ? 6.555 -24.062 -14.531 1 91.38 131 GLY B O 1
ATOM 3649 N N . HIS B 1 132 ? 7.133 -21.969 -14.398 1 82.81 132 HIS B N 1
ATOM 3650 C CA . HIS B 1 132 ? 7.156 -21.766 -15.844 1 82.81 132 HIS B CA 1
ATOM 3651 C C . HIS B 1 132 ? 8.492 -21.203 -16.297 1 82.81 132 HIS B C 1
ATOM 3653 O O . HIS B 1 132 ? 8.539 -20.125 -16.906 1 82.81 132 HIS B O 1
ATOM 3659 N N . THR B 1 133 ? 9.406 -21.969 -15.898 1 84.19 133 THR B N 1
ATOM 3660 C CA . THR B 1 133 ? 10.734 -21.672 -16.406 1 84.19 133 THR B CA 1
ATOM 3661 C C . THR B 1 133 ? 11.305 -22.875 -17.172 1 84.19 133 THR B C 1
ATOM 3663 O O . THR B 1 133 ? 10.648 -23.906 -17.266 1 84.19 133 THR B O 1
ATOM 3666 N N . SER B 1 134 ? 12.289 -22.859 -17.953 1 81.69 134 SER B N 1
ATOM 3667 C CA . SER B 1 134 ? 12.922 -23.984 -18.641 1 81.69 134 SER B CA 1
ATOM 3668 C C . SER B 1 134 ? 13.922 -24.703 -17.75 1 81.69 134 SER B C 1
ATOM 3670 O O . SER B 1 134 ? 14.648 -25.578 -18.203 1 81.69 134 SER B O 1
ATOM 3672 N N . ASP B 1 135 ? 13.906 -24.422 -16.453 1 91.44 135 ASP B N 1
ATOM 3673 C CA . ASP B 1 135 ? 14.836 -24.969 -15.469 1 91.44 135 ASP B CA 1
ATOM 3674 C C . ASP B 1 135 ? 14.094 -25.5 -14.242 1 91.44 135 ASP B C 1
ATOM 3676 O O . ASP B 1 135 ? 13.438 -24.75 -13.523 1 91.44 135 ASP B O 1
ATOM 3680 N N . ARG B 1 136 ? 14.227 -26.812 -14.008 1 94 136 ARG B N 1
ATOM 3681 C CA . ARG B 1 136 ? 13.477 -27.484 -12.953 1 94 136 ARG B CA 1
ATOM 3682 C C . ARG B 1 136 ? 13.805 -26.891 -11.586 1 94 136 ARG B C 1
ATOM 3684 O O . ARG B 1 136 ? 12.914 -26.719 -10.75 1 94 136 ARG B O 1
ATOM 3691 N N . ALA B 1 137 ? 15.047 -26.641 -11.352 1 96.06 137 ALA B N 1
ATOM 3692 C CA . ALA B 1 137 ? 15.438 -26.078 -10.062 1 96.06 137 ALA B CA 1
ATOM 3693 C C . ALA B 1 137 ? 14.805 -24.703 -9.867 1 96.06 137 ALA B C 1
ATOM 3695 O O . ALA B 1 137 ? 14.312 -24.391 -8.781 1 96.06 137 ALA B O 1
ATOM 3696 N N . LEU B 1 138 ? 14.82 -23.875 -10.883 1 96.12 138 LEU B N 1
ATOM 3697 C CA . LEU B 1 138 ? 14.219 -22.547 -10.805 1 96.12 138 LEU B CA 1
ATOM 3698 C C . LEU B 1 138 ? 12.703 -22.656 -10.617 1 96.12 138 LEU B C 1
ATOM 3700 O O . LEU B 1 138 ? 12.109 -21.828 -9.922 1 96.12 138 LEU B O 1
ATOM 3704 N N . ASP B 1 139 ? 12.117 -23.594 -11.266 1 96.25 139 ASP B N 1
ATOM 3705 C CA . ASP B 1 139 ? 10.695 -23.844 -11.055 1 96.25 139 ASP B CA 1
ATOM 3706 C C . ASP B 1 139 ? 10.398 -24.141 -9.586 1 96.25 139 ASP B C 1
ATOM 3708 O O . ASP B 1 139 ? 9.445 -23.594 -9.016 1 96.25 139 ASP B O 1
ATOM 3712 N N . CYS B 1 140 ? 11.203 -25.031 -9.023 1 97.38 140 CYS B N 1
ATOM 3713 C CA . CYS B 1 140 ? 11.031 -25.375 -7.621 1 97.38 140 CYS B CA 1
ATOM 3714 C C . CYS B 1 140 ? 11.227 -24.156 -6.723 1 97.38 140 CYS B C 1
ATOM 3716 O O . CYS B 1 140 ? 10.477 -23.969 -5.766 1 97.38 140 CYS B O 1
ATOM 3718 N N . LEU B 1 141 ? 12.172 -23.328 -7.07 1 97.31 141 LEU B N 1
ATOM 3719 C CA . LEU B 1 141 ? 12.414 -22.094 -6.324 1 97.31 141 LEU B CA 1
ATOM 3720 C C . LEU B 1 141 ? 11.203 -21.172 -6.391 1 97.31 141 LEU B C 1
ATOM 3722 O O . LEU B 1 141 ? 10.719 -20.703 -5.359 1 97.31 141 LEU B O 1
ATOM 3726 N N . ALA B 1 142 ? 10.711 -20.969 -7.59 1 97.31 142 ALA B N 1
ATOM 3727 C CA . ALA B 1 142 ? 9.617 -20.031 -7.82 1 97.31 142 ALA B CA 1
ATOM 3728 C C . ALA B 1 142 ? 8.344 -20.484 -7.117 1 97.31 142 ALA B C 1
ATOM 3730 O O . ALA B 1 142 ? 7.66 -19.688 -6.469 1 97.31 142 ALA B O 1
ATOM 3731 N N . VAL B 1 143 ? 8.055 -21.734 -7.199 1 97.69 143 VAL B N 1
ATOM 3732 C CA . VAL B 1 143 ? 6.84 -22.297 -6.605 1 97.69 143 VAL B CA 1
ATOM 3733 C C . VAL B 1 143 ? 6.945 -22.25 -5.082 1 97.69 143 VAL B C 1
ATOM 3735 O O . VAL B 1 143 ? 5.988 -21.859 -4.402 1 97.69 143 VAL B O 1
ATOM 3738 N N . THR B 1 144 ? 8.078 -22.688 -4.559 1 97.38 144 THR B N 1
ATOM 3739 C CA . THR B 1 144 ? 8.289 -22.625 -3.115 1 97.38 144 THR B CA 1
ATOM 3740 C C . THR B 1 144 ? 8.141 -21.203 -2.594 1 97.38 144 THR B C 1
ATOM 3742 O O . THR B 1 144 ? 7.426 -20.969 -1.617 1 97.38 144 THR B O 1
ATOM 3745 N N . TYR B 1 145 ? 8.805 -20.297 -3.266 1 97.06 145 TYR B N 1
ATOM 3746 C CA . TYR B 1 145 ? 8.711 -18.906 -2.869 1 97.06 145 TYR B CA 1
ATOM 3747 C C . TYR B 1 145 ? 7.27 -18.422 -2.898 1 97.06 145 TYR B C 1
ATOM 3749 O O . TYR B 1 145 ? 6.789 -17.812 -1.935 1 97.06 145 TYR B O 1
ATOM 3757 N N . ALA B 1 146 ? 6.578 -18.625 -4.004 1 97.44 146 ALA B N 1
ATOM 3758 C CA . ALA B 1 146 ? 5.215 -18.125 -4.18 1 97.44 146 ALA B CA 1
ATOM 3759 C C . ALA B 1 146 ? 4.297 -18.656 -3.084 1 97.44 146 ALA B C 1
ATOM 3761 O O . ALA B 1 146 ? 3.549 -17.891 -2.467 1 97.44 146 ALA B O 1
ATOM 3762 N N . GLY B 1 147 ? 4.363 -19.953 -2.857 1 97.25 147 GLY B N 1
ATOM 3763 C CA . GLY B 1 147 ? 3.531 -20.562 -1.835 1 97.25 147 GLY B CA 1
ATOM 3764 C C . GLY B 1 147 ? 3.828 -20.062 -0.438 1 97.25 147 GLY B C 1
ATOM 3765 O O . GLY B 1 147 ? 2.916 -19.672 0.291 1 97.25 147 GLY B O 1
ATOM 3766 N N . LEU B 1 148 ? 5.098 -20.031 -0.084 1 96.06 148 LEU B N 1
ATOM 3767 C CA . LEU B 1 148 ? 5.484 -19.641 1.269 1 96.06 148 LEU B CA 1
ATOM 3768 C C . LEU B 1 148 ? 5.301 -18.156 1.485 1 96.06 148 LEU B C 1
ATOM 3770 O O . LEU B 1 148 ? 4.969 -17.719 2.59 1 96.06 148 LEU B O 1
ATOM 3774 N N . ALA B 1 149 ? 5.598 -17.375 0.456 1 96.69 149 ALA B N 1
ATOM 3775 C CA . ALA B 1 149 ? 5.328 -15.945 0.561 1 96.69 149 ALA B CA 1
ATOM 3776 C C . ALA B 1 149 ? 3.855 -15.68 0.857 1 96.69 149 ALA B C 1
ATOM 3778 O O . ALA B 1 149 ? 3.525 -14.836 1.693 1 96.69 149 ALA B O 1
ATOM 3779 N N . LEU B 1 150 ? 2.986 -16.375 0.2 1 96.44 150 LEU B N 1
ATOM 3780 C CA . LEU B 1 150 ? 1.558 -16.234 0.454 1 96.44 150 LEU B CA 1
ATOM 3781 C C . LEU B 1 150 ? 1.221 -16.594 1.896 1 96.44 150 LEU B C 1
ATOM 3783 O O . LEU B 1 150 ? 0.456 -15.898 2.557 1 96.44 150 LEU B O 1
ATOM 3787 N N . LEU B 1 151 ? 1.764 -17.703 2.398 1 94.44 151 LEU B N 1
ATOM 3788 C CA . LEU B 1 151 ? 1.528 -18.109 3.783 1 94.44 151 LEU B CA 1
ATOM 3789 C C . LEU B 1 151 ? 1.969 -17.016 4.746 1 94.44 151 LEU B C 1
ATOM 3791 O O . LEU B 1 151 ? 1.252 -16.688 5.695 1 94.44 151 LEU B O 1
ATOM 3795 N N . ARG B 1 152 ? 3.076 -16.469 4.512 1 94.31 152 ARG B N 1
ATOM 3796 C CA . ARG B 1 152 ? 3.605 -15.414 5.367 1 94.31 152 ARG B CA 1
ATOM 3797 C C . ARG B 1 152 ? 2.688 -14.195 5.359 1 94.31 152 ARG B C 1
ATOM 3799 O O . ARG B 1 152 ? 2.379 -13.641 6.414 1 94.31 152 ARG B O 1
ATOM 3806 N N . LEU B 1 153 ? 2.307 -13.781 4.184 1 95.62 153 LEU B N 1
ATOM 3807 C CA . LEU B 1 153 ? 1.445 -12.609 4.047 1 95.62 153 LEU B CA 1
ATOM 3808 C C . LEU B 1 153 ? 0.103 -12.844 4.73 1 95.62 153 LEU B C 1
ATOM 3810 O O . LEU B 1 153 ? -0.434 -11.938 5.375 1 95.62 153 LEU B O 1
ATOM 3814 N N . LEU B 1 154 ? -0.412 -14 4.617 1 94.94 154 LEU B N 1
ATOM 3815 C CA . LEU B 1 154 ? -1.656 -14.344 5.301 1 94.94 154 LEU B CA 1
ATOM 3816 C C . LEU B 1 154 ? -1.488 -14.258 6.812 1 94.94 154 LEU B C 1
ATOM 3818 O O . LEU B 1 154 ? -2.369 -13.75 7.512 1 94.94 154 LEU B O 1
ATOM 3822 N N . ASP B 1 155 ? -0.388 -14.703 7.297 1 92.69 155 ASP B N 1
ATOM 3823 C CA . ASP B 1 155 ? -0.131 -14.641 8.734 1 92.69 155 ASP B CA 1
ATOM 3824 C C . ASP B 1 155 ? -0.057 -13.195 9.219 1 92.69 155 ASP B C 1
ATOM 3826 O O . ASP B 1 155 ? -0.395 -12.898 10.367 1 92.69 155 ASP B O 1
ATOM 3830 N N . MET B 1 156 ? 0.406 -12.336 8.344 1 91.94 156 MET B N 1
ATOM 3831 C CA . MET B 1 156 ? 0.492 -10.914 8.68 1 91.94 156 MET B CA 1
ATOM 3832 C C . MET B 1 156 ? -0.894 -10.281 8.719 1 91.94 156 MET B C 1
ATOM 3834 O O . MET B 1 156 ? -1.144 -9.375 9.523 1 91.94 156 MET B O 1
ATOM 3838 N N . LEU B 1 157 ? -1.807 -10.773 7.91 1 94.06 157 LEU B N 1
ATOM 3839 C CA . LEU B 1 157 ? -3.021 -10.016 7.633 1 94.06 157 LEU B CA 1
ATOM 3840 C C . LEU B 1 157 ? -4.23 -10.656 8.312 1 94.06 157 LEU B C 1
ATOM 3842 O O . LEU B 1 157 ? -5.301 -10.055 8.383 1 94.06 157 LEU B O 1
ATOM 3846 N N . VAL B 1 158 ? -4.051 -11.875 8.688 1 91.44 158 VAL B N 1
ATOM 3847 C CA . VAL B 1 158 ? -5.164 -12.578 9.312 1 91.44 158 VAL B CA 1
ATOM 3848 C C . VAL B 1 158 ? -4.871 -12.797 10.797 1 91.44 158 VAL B C 1
ATOM 3850 O O . VAL B 1 158 ? -3.744 -13.133 11.172 1 91.44 158 VAL B O 1
ATOM 3853 N N . ARG B 1 159 ? -5.758 -12.492 11.648 1 76.94 159 ARG B N 1
ATOM 3854 C CA . ARG B 1 159 ? -5.578 -12.547 13.094 1 76.94 159 ARG B CA 1
ATOM 3855 C C . ARG B 1 159 ? -5.336 -13.977 13.562 1 76.94 159 ARG B C 1
ATOM 3857 O O . ARG B 1 159 ? -4.383 -14.25 14.297 1 76.94 159 ARG B O 1
ATOM 3864 N N . ALA B 1 160 ? -6.258 -14.852 13.125 1 73.81 160 ALA B N 1
ATOM 3865 C CA . ALA B 1 160 ? -6.113 -16.25 13.508 1 73.81 160 ALA B CA 1
ATOM 3866 C C . ALA B 1 160 ? -5.27 -17.016 12.492 1 73.81 160 ALA B C 1
ATOM 3868 O O . ALA B 1 160 ? -5.324 -16.734 11.289 1 73.81 160 ALA B O 1
ATOM 3869 N N . ALA B 1 161 ? -4.254 -17.719 12.906 1 68.06 161 ALA B N 1
ATOM 3870 C CA . ALA B 1 161 ? -3.428 -18.5 11.992 1 68.06 161 ALA B CA 1
ATOM 3871 C C . ALA B 1 161 ? -4.289 -19.391 11.102 1 68.06 161 ALA B C 1
ATOM 3873 O O . ALA B 1 161 ? -4.832 -20.406 11.562 1 68.06 161 ALA B O 1
ATOM 3874 N N . PRO B 1 162 ? -4.379 -18.938 9.914 1 71.81 162 PRO B N 1
ATOM 3875 C CA . PRO B 1 162 ? -5.242 -19.719 9.023 1 71.81 162 PRO B CA 1
ATOM 3876 C C . PRO B 1 162 ? -4.727 -21.125 8.773 1 71.81 162 PRO B C 1
ATOM 3878 O O . PRO B 1 162 ? -3.512 -21.344 8.703 1 71.81 162 PRO B O 1
ATOM 3881 N N . THR B 1 163 ? -5.582 -22.062 8.656 1 84.81 163 THR B N 1
ATOM 3882 C CA . THR B 1 163 ? -5.301 -23.484 8.469 1 84.81 163 THR B CA 1
ATOM 3883 C C . THR B 1 163 ? -5.098 -23.812 6.996 1 84.81 163 THR B C 1
ATOM 3885 O O . THR B 1 163 ? -5.723 -24.734 6.465 1 84.81 163 THR B O 1
ATOM 3888 N N . LEU B 1 164 ? -4.367 -23.172 6.293 1 91.44 164 LEU B N 1
ATOM 3889 C CA . LEU B 1 164 ? -4.09 -23.531 4.906 1 91.44 164 LEU B CA 1
ATOM 3890 C C . LEU B 1 164 ? -2.779 -24.297 4.797 1 91.44 164 LEU B C 1
ATOM 3892 O O . LEU B 1 164 ? -1.911 -24.188 5.664 1 91.44 164 LEU B O 1
ATOM 3896 N N . THR B 1 165 ? -2.676 -25.188 3.764 1 93.81 165 THR B N 1
ATOM 3897 C CA . THR B 1 165 ? -1.504 -26.047 3.609 1 93.81 165 THR B CA 1
ATOM 3898 C C . THR B 1 165 ? -0.876 -25.859 2.23 1 93.81 165 THR B C 1
ATOM 3900 O O . THR B 1 165 ? -1.577 -25.578 1.257 1 93.81 165 THR B O 1
ATOM 3903 N N . LEU B 1 166 ? 0.412 -25.938 2.178 1 96.25 166 LEU B N 1
ATOM 3904 C CA . LEU B 1 166 ? 1.194 -25.938 0.947 1 96.25 166 LEU B CA 1
ATOM 3905 C C . LEU B 1 166 ? 1.787 -27.312 0.68 1 96.25 166 LEU B C 1
ATOM 3907 O O . LEU B 1 166 ? 2.439 -27.906 1.551 1 96.25 166 LEU B O 1
ATOM 3911 N N . HIS B 1 167 ? 1.519 -27.844 -0.456 1 95.81 167 HIS B N 1
ATOM 3912 C CA . HIS B 1 167 ? 2.039 -29.141 -0.891 1 95.81 167 HIS B CA 1
ATOM 3913 C C . HIS B 1 167 ? 3.008 -28.984 -2.059 1 95.81 167 HIS B C 1
ATOM 3915 O O . HIS B 1 167 ? 2.664 -28.375 -3.074 1 95.81 167 HIS B O 1
ATOM 3921 N N . LEU B 1 168 ? 4.184 -29.469 -1.912 1 96.25 168 LEU B N 1
ATOM 3922 C CA . LEU B 1 168 ? 5.188 -29.406 -2.967 1 96.25 168 LEU B CA 1
ATOM 3923 C C . LEU B 1 168 ? 5.418 -30.781 -3.592 1 96.25 168 LEU B C 1
ATOM 3925 O O . LEU B 1 168 ? 5.414 -31.797 -2.893 1 96.25 168 LEU B O 1
ATOM 3929 N N . SER B 1 169 ? 5.664 -30.875 -4.875 1 94.5 169 SER B N 1
ATOM 3930 C CA . SER B 1 169 ? 5.629 -32.125 -5.641 1 94.5 169 SER B CA 1
ATOM 3931 C C . SER B 1 169 ? 6.996 -32.781 -5.66 1 94.5 169 SER B C 1
ATOM 3933 O O . SER B 1 169 ? 7.219 -33.719 -6.43 1 94.5 169 SER B O 1
ATOM 3935 N N . TRP B 1 170 ? 7.973 -32.344 -4.93 1 95.12 170 TRP B N 1
ATOM 3936 C CA . TRP B 1 170 ? 9.312 -32.938 -4.848 1 95.12 170 TRP B CA 1
ATOM 3937 C C . TRP B 1 170 ? 9.688 -33.25 -3.402 1 95.12 170 TRP B C 1
ATOM 3939 O O . TRP B 1 170 ? 8.992 -32.812 -2.473 1 95.12 170 TRP B O 1
ATOM 3949 N N . PRO B 1 171 ? 10.695 -34.031 -3.133 1 94.44 171 PRO B N 1
ATOM 3950 C CA . PRO B 1 171 ? 11.039 -34.438 -1.774 1 94.44 171 PRO B CA 1
ATOM 3951 C C . PRO B 1 171 ? 11.562 -33.281 -0.91 1 94.44 171 PRO B C 1
ATOM 3953 O O . PRO B 1 171 ? 12.156 -32.344 -1.428 1 94.44 171 PRO B O 1
ATOM 3956 N N . ALA B 1 172 ? 11.398 -33.5 0.316 1 93.62 172 ALA B N 1
ATOM 3957 C CA . ALA B 1 172 ? 11.891 -32.5 1.286 1 93.62 172 ALA B CA 1
ATOM 3958 C C . ALA B 1 172 ? 13.414 -32.5 1.34 1 93.62 172 ALA B C 1
ATOM 3960 O O . ALA B 1 172 ? 14.047 -33.562 1.376 1 93.62 172 ALA B O 1
ATOM 3961 N N . PRO B 1 173 ? 13.922 -31.281 1.324 1 93.81 173 PRO B N 1
ATOM 3962 C CA . PRO B 1 173 ? 15.367 -31.234 1.562 1 93.81 173 PRO B CA 1
ATOM 3963 C C . PRO B 1 173 ? 15.75 -31.75 2.947 1 93.81 173 PRO B C 1
ATOM 3965 O O . PRO B 1 173 ? 15.039 -31.5 3.924 1 93.81 173 PRO B O 1
ATOM 3968 N N . ALA B 1 174 ? 16.859 -32.375 3.053 1 87.81 174 ALA B N 1
ATOM 3969 C CA . ALA B 1 174 ? 17.344 -32.938 4.309 1 87.81 174 ALA B CA 1
ATOM 3970 C C . ALA B 1 174 ? 17.5 -31.859 5.371 1 87.81 174 ALA B C 1
ATOM 3972 O O . ALA B 1 174 ? 17.25 -32.094 6.555 1 87.81 174 ALA B O 1
ATOM 3973 N N . ALA B 1 175 ? 17.859 -30.75 4.953 1 86 175 ALA B N 1
ATOM 3974 C CA . ALA B 1 175 ? 18.141 -29.641 5.867 1 86 175 ALA B CA 1
ATOM 3975 C C . ALA B 1 175 ? 16.875 -29.141 6.543 1 86 175 ALA B C 1
ATOM 3977 O O . ALA B 1 175 ? 16.938 -28.469 7.566 1 86 175 ALA B O 1
ATOM 3978 N N . LEU B 1 176 ? 15.734 -29.375 5.984 1 84.25 176 LEU B N 1
ATOM 3979 C CA . LEU B 1 176 ? 14.469 -28.906 6.539 1 84.25 176 LEU B CA 1
ATOM 3980 C C . LEU B 1 176 ? 13.938 -29.875 7.582 1 84.25 176 LEU B C 1
ATOM 3982 O O . LEU B 1 176 ? 13.039 -29.531 8.352 1 84.25 176 LEU B O 1
ATOM 3986 N N . LYS B 1 177 ? 14.266 -31.062 7.664 1 71.44 177 LYS B N 1
ATOM 3987 C CA . LYS B 1 177 ? 13.758 -32.094 8.578 1 71.44 177 LYS B CA 1
ATOM 3988 C C . LYS B 1 177 ? 13.906 -31.641 10.031 1 71.44 177 LYS B C 1
ATOM 3990 O O . LYS B 1 177 ? 13.055 -31.938 10.867 1 71.44 177 LYS B O 1
ATOM 3995 N N . ASP B 1 178 ? 14.859 -30.922 10.258 1 66 178 ASP B N 1
ATOM 3996 C CA . ASP B 1 178 ? 15.125 -30.547 11.648 1 66 178 ASP B CA 1
ATOM 3997 C C . ASP B 1 178 ? 14.68 -29.109 11.93 1 66 178 ASP B C 1
ATOM 3999 O O . ASP B 1 178 ? 14.805 -28.641 13.062 1 66 178 ASP B O 1
ATOM 4003 N N . ARG B 1 179 ? 14.195 -28.516 10.938 1 65.94 179 ARG B N 1
ATOM 4004 C CA . ARG B 1 179 ? 13.875 -27.109 11.125 1 65.94 179 ARG B CA 1
ATOM 4005 C C . ARG B 1 179 ? 12.43 -26.922 11.586 1 65.94 179 ARG B C 1
ATOM 4007 O O . ARG B 1 179 ? 11.508 -27.5 10.992 1 65.94 179 ARG B O 1
ATOM 4014 N N . GLU B 1 180 ? 12.297 -26.641 12.914 1 64.81 180 GLU B N 1
ATOM 4015 C CA . GLU B 1 180 ? 10.977 -26.219 13.375 1 64.81 180 GLU B CA 1
ATOM 4016 C C . GLU B 1 180 ? 10.719 -24.75 13.023 1 64.81 180 GLU B C 1
ATOM 4018 O O . GLU B 1 180 ? 11.5 -23.875 13.398 1 64.81 180 GLU B O 1
ATOM 4023 N N . ASP B 1 181 ? 9.977 -24.531 11.953 1 71.38 181 ASP B N 1
ATOM 4024 C CA . ASP B 1 181 ? 9.656 -23.172 11.508 1 71.38 181 ASP B CA 1
ATOM 4025 C C . ASP B 1 181 ? 8.172 -22.875 11.695 1 71.38 181 ASP B C 1
ATOM 4027 O O . ASP B 1 181 ? 7.316 -23.641 11.266 1 71.38 181 ASP B O 1
ATOM 4031 N N . ASP B 1 182 ? 7.941 -21.875 12.398 1 70.81 182 ASP B N 1
ATOM 4032 C CA . ASP B 1 182 ? 6.578 -21.484 12.742 1 70.81 182 ASP B CA 1
ATOM 4033 C C . ASP B 1 182 ? 5.727 -21.297 11.484 1 70.81 182 ASP B C 1
ATOM 4035 O O . ASP B 1 182 ? 4.543 -21.625 11.477 1 70.81 182 ASP B O 1
ATOM 4039 N N . LEU B 1 183 ? 6.332 -20.844 10.492 1 75.25 183 LEU B N 1
ATOM 4040 C CA . LEU B 1 183 ? 5.574 -20.562 9.273 1 75.25 183 LEU B CA 1
ATOM 4041 C C . LEU B 1 183 ? 5.066 -21.859 8.641 1 75.25 183 LEU B C 1
ATOM 4043 O O . LEU B 1 183 ? 3.947 -21.906 8.133 1 75.25 183 LEU B O 1
ATOM 4047 N N . THR B 1 184 ? 5.816 -22.891 8.758 1 80 184 THR B N 1
ATOM 4048 C CA . THR B 1 184 ? 5.516 -24.078 7.965 1 80 184 THR B CA 1
ATOM 4049 C C . THR B 1 184 ? 5.035 -25.219 8.859 1 80 184 THR B C 1
ATOM 4051 O O . THR B 1 184 ? 4.566 -26.234 8.367 1 80 184 THR B O 1
ATOM 4054 N N . ALA B 1 185 ? 5.09 -24.969 10.078 1 80.25 185 ALA B N 1
ATOM 4055 C CA . ALA B 1 185 ? 4.734 -26.047 10.984 1 80.25 185 ALA B CA 1
ATOM 4056 C C . ALA B 1 185 ? 3.309 -26.531 10.734 1 80.25 185 ALA B C 1
ATOM 4058 O O . ALA B 1 185 ? 2.354 -25.766 10.875 1 80.25 185 ALA B O 1
ATOM 4059 N N . GLY B 1 186 ? 3.303 -27.766 10.234 1 84.56 186 GLY B N 1
ATOM 4060 C CA . GLY B 1 186 ? 2.014 -28.406 10.031 1 84.56 186 GLY B CA 1
ATOM 4061 C C . GLY B 1 186 ? 1.311 -27.938 8.773 1 84.56 186 GLY B C 1
ATOM 4062 O O . GLY B 1 186 ? 0.163 -28.312 8.523 1 84.56 186 GLY B O 1
ATOM 4063 N N . ARG B 1 187 ? 1.997 -27.125 8.047 1 91.44 187 ARG B N 1
ATOM 4064 C CA . ARG B 1 187 ? 1.302 -26.547 6.902 1 91.44 187 ARG B CA 1
ATOM 4065 C C . ARG B 1 187 ? 2.031 -26.859 5.602 1 91.44 187 ARG B C 1
ATOM 4067 O O . ARG B 1 187 ? 1.523 -26.578 4.516 1 91.44 187 ARG B O 1
ATOM 4074 N N . LEU B 1 188 ? 3.203 -27.406 5.695 1 93.62 188 LEU B N 1
ATOM 4075 C CA . LEU B 1 188 ? 4.016 -27.672 4.512 1 93.62 188 LEU B CA 1
ATOM 4076 C C . LEU B 1 188 ? 4.234 -29.172 4.324 1 93.62 188 LEU B C 1
ATOM 4078 O O . LEU B 1 188 ? 4.707 -29.859 5.238 1 93.62 188 LEU B O 1
ATOM 4082 N N . PHE B 1 189 ? 3.91 -29.688 3.168 1 93.25 189 PHE B N 1
ATOM 4083 C CA . PHE B 1 189 ? 4.059 -31.094 2.832 1 93.25 189 PHE B CA 1
ATOM 4084 C C . PHE B 1 189 ? 4.828 -31.266 1.529 1 93.25 189 PHE B C 1
ATOM 4086 O O . PHE B 1 189 ? 4.758 -30.406 0.645 1 93.25 189 PHE B O 1
ATOM 4093 N N . PHE B 1 190 ? 5.523 -32.406 1.403 1 94.12 190 PHE B N 1
ATOM 4094 C CA . PHE B 1 190 ? 6.324 -32.719 0.22 1 94.12 190 PHE B CA 1
ATOM 4095 C C . PHE B 1 190 ? 5.84 -34 -0.444 1 94.12 190 PHE B C 1
ATOM 4097 O O . PHE B 1 190 ? 4.855 -34.594 -0.009 1 94.12 190 PHE B O 1
ATOM 4104 N N . ASP B 1 191 ? 6.363 -34.25 -1.56 1 93.12 191 ASP B N 1
ATOM 4105 C CA . ASP B 1 191 ? 6.113 -35.469 -2.311 1 93.12 191 ASP B CA 1
ATOM 4106 C C . ASP B 1 191 ? 4.652 -35.562 -2.748 1 93.12 191 ASP B C 1
ATOM 4108 O O . ASP B 1 191 ? 4.07 -36.656 -2.768 1 93.12 191 ASP B O 1
ATOM 4112 N N . ALA B 1 192 ? 4.082 -34.438 -2.986 1 92.5 192 ALA B N 1
ATOM 4113 C CA . ALA B 1 192 ? 2.73 -34.406 -3.535 1 92.5 192 ALA B CA 1
ATOM 4114 C C . ALA B 1 192 ? 2.738 -34.719 -5.031 1 92.5 192 ALA B C 1
ATOM 4116 O O . ALA B 1 192 ? 3.773 -34.594 -5.691 1 92.5 192 ALA B O 1
ATOM 4117 N N . PRO B 1 193 ? 1.615 -35.188 -5.531 1 88.88 193 PRO B N 1
ATOM 4118 C CA . PRO B 1 193 ? 1.577 -35.469 -6.969 1 88.88 193 PRO B CA 1
ATOM 4119 C C . PRO B 1 193 ? 1.764 -34.219 -7.824 1 88.88 193 PRO B C 1
ATOM 4121 O O . PRO B 1 193 ? 2.207 -34.312 -8.969 1 88.88 193 PRO B O 1
ATOM 4124 N N . MET B 1 194 ? 1.406 -33.125 -7.297 1 92.12 194 MET B N 1
ATOM 4125 C CA . MET B 1 194 ? 1.651 -31.797 -7.859 1 92.12 194 MET B CA 1
ATOM 4126 C C . MET B 1 194 ? 1.774 -30.75 -6.758 1 92.12 194 MET B C 1
ATOM 4128 O O . MET B 1 194 ? 1.445 -31.016 -5.602 1 92.12 194 MET B O 1
ATOM 4132 N N . SER B 1 195 ? 2.309 -29.594 -7.109 1 95.94 195 SER B N 1
ATOM 4133 C CA . SER B 1 195 ? 2.379 -28.531 -6.121 1 95.94 195 SER B CA 1
ATOM 4134 C C . SER B 1 195 ? 1.081 -27.719 -6.086 1 95.94 195 SER B C 1
ATOM 4136 O O . SER B 1 195 ? 0.577 -27.297 -7.129 1 95.94 195 SER B O 1
ATOM 4138 N N . PHE B 1 196 ? 0.563 -27.547 -4.859 1 96.12 196 PHE B N 1
ATOM 4139 C CA . PHE B 1 196 ? -0.699 -26.828 -4.754 1 96.12 196 PHE B CA 1
ATOM 4140 C C . PHE B 1 196 ? -0.888 -26.281 -3.348 1 96.12 196 PHE B C 1
ATOM 4142 O O . PHE B 1 196 ? -0.204 -26.688 -2.412 1 96.12 196 PHE B O 1
ATOM 4149 N N . LEU B 1 197 ? -1.738 -25.281 -3.297 1 96 197 LEU B N 1
ATOM 4150 C CA . LEU B 1 197 ? -2.258 -24.75 -2.041 1 96 197 LEU B CA 1
ATOM 4151 C C . LEU B 1 197 ? -3.666 -25.266 -1.772 1 96 197 LEU B C 1
ATOM 4153 O O . LEU B 1 197 ? -4.488 -25.344 -2.688 1 96 197 LEU B O 1
ATOM 4157 N N . HIS B 1 198 ? -3.855 -25.688 -0.541 1 95.38 198 HIS B N 1
ATOM 4158 C CA . HIS B 1 198 ? -5.203 -26.047 -0.122 1 95.38 198 HIS B CA 1
ATOM 4159 C C . HIS B 1 198 ? -5.707 -25.125 0.984 1 95.38 198 HIS B C 1
ATOM 4161 O O . HIS B 1 198 ? -5.078 -25.016 2.039 1 95.38 198 HIS B O 1
ATOM 4167 N N . VAL B 1 199 ? -6.852 -24.516 0.698 1 95.75 199 VAL B N 1
ATOM 4168 C CA . VAL B 1 199 ? -7.477 -23.609 1.651 1 95.75 199 VAL B CA 1
ATOM 4169 C C . VAL B 1 199 ? -8.859 -24.125 2.039 1 95.75 199 VAL B C 1
ATOM 4171 O O . VAL B 1 199 ? -9.789 -24.094 1.233 1 95.75 199 VAL B O 1
ATOM 4174 N N . PRO B 1 200 ? -9 -24.594 3.242 1 94.62 200 PRO B N 1
ATOM 4175 C CA . PRO B 1 200 ? -10.312 -25.078 3.674 1 94.62 200 PRO B CA 1
ATOM 4176 C C . PRO B 1 200 ? -11.383 -23.984 3.615 1 94.62 200 PRO B C 1
ATOM 4178 O O . PRO B 1 200 ? -11.078 -22.797 3.74 1 94.62 200 PRO B O 1
ATOM 4181 N N . ALA B 1 201 ? -12.609 -24.438 3.518 1 93.5 201 ALA B N 1
ATOM 4182 C CA . ALA B 1 201 ? -13.742 -23.531 3.363 1 93.5 201 ALA B CA 1
ATOM 4183 C C . ALA B 1 201 ? -13.836 -22.547 4.531 1 93.5 201 ALA B C 1
ATOM 4185 O O . ALA B 1 201 ? -14.102 -21.359 4.34 1 93.5 201 ALA B O 1
ATOM 4186 N N . ASP B 1 202 ? -13.633 -23 5.68 1 92.06 202 ASP B N 1
ATOM 4187 C CA . ASP B 1 202 ? -13.719 -22.156 6.867 1 92.06 202 ASP B CA 1
ATOM 4188 C C . ASP B 1 202 ? -12.625 -21.094 6.867 1 92.06 202 ASP B C 1
ATOM 4190 O O . ASP B 1 202 ? -12.844 -19.969 7.324 1 92.06 202 ASP B O 1
ATOM 4194 N N . THR B 1 203 ? -11.508 -21.422 6.387 1 94.12 203 THR B N 1
ATOM 4195 C CA . THR B 1 203 ? -10.375 -20.516 6.332 1 94.12 203 THR B CA 1
ATOM 4196 C C . THR B 1 203 ? -10.609 -19.422 5.285 1 94.12 203 THR B C 1
ATOM 4198 O O . THR B 1 203 ? -10.195 -18.281 5.469 1 94.12 203 THR B O 1
ATOM 4201 N N . LEU B 1 204 ? -11.297 -19.75 4.242 1 94.69 204 LEU B N 1
ATOM 4202 C CA . LEU B 1 204 ? -11.547 -18.812 3.158 1 94.69 204 LEU B CA 1
ATOM 4203 C C . LEU B 1 204 ? -12.328 -17.609 3.66 1 94.69 204 LEU B C 1
ATOM 4205 O O . LEU B 1 204 ? -12.133 -16.484 3.172 1 94.69 204 LEU B O 1
ATOM 4209 N N . ASN B 1 205 ? -13.078 -17.781 4.648 1 91.75 205 ASN B N 1
ATOM 4210 C CA . ASN B 1 205 ? -13.977 -16.734 5.117 1 91.75 205 ASN B CA 1
ATOM 4211 C C . ASN B 1 205 ? -13.375 -15.953 6.277 1 91.75 205 ASN B C 1
ATOM 4213 O O . ASN B 1 205 ? -13.984 -15.008 6.785 1 91.75 205 ASN B O 1
ATOM 4217 N N . GLU B 1 206 ? -12.234 -16.375 6.668 1 93.94 206 GLU B N 1
ATOM 4218 C CA . GLU B 1 206 ? -11.594 -15.633 7.754 1 93.94 206 GLU B CA 1
ATOM 4219 C C . GLU B 1 206 ? -11.359 -14.172 7.371 1 93.94 206 GLU B C 1
ATOM 4221 O O . GLU B 1 206 ? -10.961 -13.883 6.242 1 93.94 206 GLU B O 1
ATOM 4226 N N . VAL B 1 207 ? -11.609 -13.273 8.367 1 93.12 207 VAL B N 1
ATOM 4227 C CA . VAL B 1 207 ? -11.57 -11.836 8.109 1 93.12 207 VAL B CA 1
ATOM 4228 C C . VAL B 1 207 ? -10.133 -11.328 8.25 1 93.12 207 VAL B C 1
ATOM 4230 O O . VAL B 1 207 ? -9.398 -11.766 9.148 1 93.12 207 VAL B O 1
ATOM 4233 N N . CYS B 1 208 ? -9.758 -10.391 7.371 1 94.25 208 CYS B N 1
ATOM 4234 C CA . CYS B 1 208 ? -8.438 -9.766 7.414 1 94.25 208 CYS B CA 1
ATOM 4235 C C . CYS B 1 208 ? -8.445 -8.547 8.328 1 94.25 208 CYS B C 1
ATOM 4237 O O . CYS B 1 208 ? -9.492 -7.953 8.578 1 94.25 208 CYS B O 1
ATOM 4239 N N . ARG B 1 209 ? -7.328 -8.109 8.758 1 89.38 209 ARG B N 1
ATOM 4240 C CA . ARG B 1 209 ? -7.133 -7.105 9.797 1 89.38 209 ARG B CA 1
ATOM 4241 C C . ARG B 1 209 ? -7.539 -5.723 9.297 1 89.38 209 ARG B C 1
ATOM 4243 O O . ARG B 1 209 ? -8.055 -4.906 10.07 1 89.38 209 ARG B O 1
ATOM 4250 N N . PHE B 1 210 ? -7.309 -5.445 8.062 1 92.75 210 PHE B N 1
ATOM 4251 C CA . PHE B 1 210 ? -7.441 -4.078 7.574 1 92.75 210 PHE B CA 1
ATOM 4252 C C . PHE B 1 210 ? -8.391 -4.012 6.387 1 92.75 210 PHE B C 1
ATOM 4254 O O . PHE B 1 210 ? -8.133 -3.303 5.414 1 92.75 210 PHE B O 1
ATOM 4261 N N . SER B 1 211 ? -9.453 -4.695 6.492 1 93.69 211 SER B N 1
ATOM 4262 C CA . SER B 1 211 ? -10.43 -4.793 5.414 1 93.69 211 SER B CA 1
ATOM 4263 C C . SER B 1 211 ? -10.859 -3.412 4.93 1 93.69 211 SER B C 1
ATOM 4265 O O . SER B 1 211 ? -11.328 -2.59 5.723 1 93.69 211 SER B O 1
ATOM 4267 N N . ASP B 1 212 ? -10.594 -3.133 3.689 1 95.25 212 ASP B N 1
ATOM 4268 C CA . ASP B 1 212 ? -11.047 -1.947 2.969 1 95.25 212 ASP B CA 1
ATOM 4269 C C . ASP B 1 212 ? -11.711 -2.33 1.644 1 95.25 212 ASP B C 1
ATOM 4271 O O . ASP B 1 212 ? -11.055 -2.316 0.596 1 95.25 212 ASP B O 1
ATOM 4275 N N . PRO B 1 213 ? -13.008 -2.541 1.68 1 94.81 213 PRO B N 1
ATOM 4276 C CA . PRO B 1 213 ? -13.703 -3.047 0.494 1 94.81 213 PRO B CA 1
ATOM 4277 C C . PRO B 1 213 ? -13.625 -2.086 -0.69 1 94.81 213 PRO B C 1
ATOM 4279 O O . PRO B 1 213 ? -13.586 -2.523 -1.843 1 94.81 213 PRO B O 1
ATOM 4282 N N . VAL B 1 214 ? -13.609 -0.791 -0.452 1 94.81 214 VAL B N 1
ATOM 4283 C CA . VAL B 1 214 ? -13.57 0.189 -1.533 1 94.81 214 VAL B CA 1
ATOM 4284 C C . VAL B 1 214 ? -12.234 0.107 -2.262 1 94.81 214 VAL B C 1
ATOM 4286 O O . VAL B 1 214 ? -12.195 -0.034 -3.486 1 94.81 214 VAL B O 1
ATOM 4289 N N . ALA B 1 215 ? -11.203 0.18 -1.483 1 95.56 215 ALA B N 1
ATOM 4290 C CA . ALA B 1 215 ? -9.875 0.114 -2.082 1 95.56 215 ALA B CA 1
ATOM 4291 C C . ALA B 1 215 ? -9.664 -1.209 -2.814 1 95.56 215 ALA B C 1
ATOM 4293 O O . ALA B 1 215 ? -9.102 -1.237 -3.91 1 95.56 215 ALA B O 1
ATOM 4294 N N . TYR B 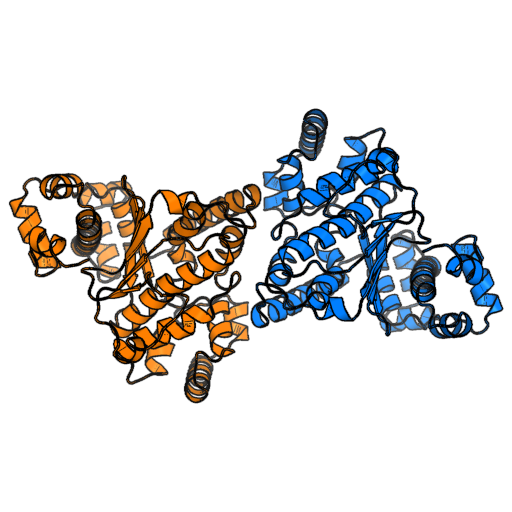1 216 ? -10.102 -2.303 -2.211 1 97.25 216 TYR B N 1
ATOM 4295 C CA . TYR B 1 216 ? -9.945 -3.617 -2.822 1 97.25 216 TYR B CA 1
ATOM 4296 C C . TYR B 1 216 ? -10.664 -3.686 -4.164 1 97.25 216 TYR B C 1
ATOM 4298 O O . TYR B 1 216 ? -10.07 -4.086 -5.172 1 97.25 216 TYR B O 1
ATOM 4306 N N . ARG B 1 217 ? -11.914 -3.295 -4.195 1 95.88 217 ARG B N 1
ATOM 4307 C CA . ARG B 1 217 ? -12.719 -3.361 -5.406 1 95.88 217 ARG B CA 1
ATOM 4308 C C . ARG B 1 217 ? -12.109 -2.525 -6.523 1 95.88 217 ARG B C 1
ATOM 4310 O O . ARG B 1 217 ? -12.031 -2.973 -7.672 1 95.88 217 ARG B O 1
ATOM 4317 N N . LEU B 1 218 ? -11.695 -1.39 -6.188 1 93.94 218 LEU B N 1
ATOM 4318 C CA . LEU B 1 218 ? -11.109 -0.504 -7.188 1 93.94 218 LEU B CA 1
ATOM 4319 C C . LEU B 1 218 ? -9.797 -1.078 -7.723 1 93.94 218 LEU B C 1
ATOM 4321 O O . LEU B 1 218 ? -9.531 -1.011 -8.922 1 93.94 218 LEU B O 1
ATOM 4325 N N . ALA B 1 219 ? -9.008 -1.588 -6.816 1 94.81 219 ALA B N 1
ATOM 4326 C CA . ALA B 1 219 ? -7.746 -2.197 -7.227 1 94.81 219 ALA B CA 1
ATOM 4327 C C . ALA B 1 219 ? -7.984 -3.387 -8.148 1 94.81 219 ALA B C 1
ATOM 4329 O O . ALA B 1 219 ? -7.27 -3.564 -9.141 1 94.81 219 ALA B O 1
ATOM 4330 N N . ILE B 1 220 ? -8.953 -4.195 -7.879 1 96.75 220 ILE B N 1
ATOM 4331 C CA . ILE B 1 220 ? -9.266 -5.379 -8.672 1 96.75 220 ILE B CA 1
ATOM 4332 C C . ILE B 1 220 ? -9.719 -4.957 -10.07 1 96.75 220 ILE B C 1
ATOM 4334 O O . ILE B 1 220 ? -9.32 -5.566 -11.07 1 96.75 220 ILE B O 1
ATOM 4338 N N . VAL B 1 221 ? -10.539 -3.943 -10.125 1 94.62 221 VAL B N 1
ATOM 4339 C CA . VAL B 1 221 ? -10.984 -3.422 -11.414 1 94.62 221 VAL B CA 1
ATOM 4340 C C . VAL B 1 221 ? -9.773 -3.012 -12.25 1 94.62 221 VAL B C 1
ATOM 4342 O O . VAL B 1 221 ? -9.695 -3.336 -13.438 1 94.62 221 VAL B O 1
ATOM 4345 N N . ASP B 1 222 ? -8.883 -2.336 -11.641 1 93.38 222 ASP B N 1
ATOM 4346 C CA . ASP B 1 222 ? -7.68 -1.89 -12.328 1 93.38 222 ASP B CA 1
ATOM 4347 C C . ASP B 1 222 ? -6.816 -3.078 -12.758 1 93.38 222 ASP B C 1
ATOM 4349 O O . ASP B 1 222 ? -6.281 -3.098 -13.867 1 93.38 222 ASP B O 1
ATOM 4353 N N . LEU B 1 223 ? -6.637 -4.043 -11.844 1 95.56 223 LEU B N 1
ATOM 4354 C CA . LEU B 1 223 ? -5.863 -5.242 -12.148 1 95.56 223 LEU B CA 1
ATOM 4355 C C . LEU B 1 223 ? -6.477 -6 -13.32 1 95.56 223 LEU B C 1
ATOM 4357 O O . LEU B 1 223 ? -5.762 -6.434 -14.227 1 95.56 223 LEU B O 1
ATOM 4361 N N . GLN B 1 224 ? -7.758 -6.152 -13.281 1 93.75 224 GLN B N 1
ATOM 4362 C CA . GLN B 1 224 ? -8.461 -6.855 -14.352 1 93.75 224 GLN B CA 1
ATOM 4363 C C . GLN B 1 224 ? -8.273 -6.141 -15.688 1 93.75 224 GLN B C 1
ATOM 4365 O O . GLN B 1 224 ? -8.008 -6.781 -16.703 1 93.75 224 GLN B O 1
ATOM 4370 N N . ARG B 1 225 ? -8.398 -4.844 -15.633 1 91.69 225 ARG B N 1
ATOM 4371 C CA . ARG B 1 225 ? -8.211 -4.043 -16.844 1 91.69 225 ARG B CA 1
ATOM 4372 C C . ARG B 1 225 ? -6.801 -4.211 -17.391 1 91.69 225 ARG B C 1
ATOM 4374 O O . ARG B 1 225 ? -6.617 -4.41 -18.594 1 91.69 225 ARG B O 1
ATOM 4381 N N . THR B 1 226 ? -5.836 -4.09 -16.531 1 92.25 226 THR B N 1
ATOM 4382 C CA . THR B 1 226 ? -4.441 -4.223 -16.938 1 92.25 226 THR B CA 1
ATOM 4383 C C . THR B 1 226 ? -4.164 -5.621 -17.484 1 92.25 226 THR B C 1
ATOM 4385 O O . THR B 1 226 ? -3.438 -5.781 -18.469 1 92.25 226 THR B O 1
ATOM 4388 N N . LEU B 1 227 ? -4.691 -6.637 -16.812 1 88.75 227 LEU B N 1
ATOM 4389 C CA . LEU B 1 227 ? -4.523 -8.023 -17.25 1 88.75 227 LEU B CA 1
ATOM 4390 C C . LEU B 1 227 ? -5.125 -8.227 -18.641 1 88.75 227 LEU B C 1
ATOM 4392 O O . LEU B 1 227 ? -4.52 -8.883 -19.484 1 88.75 227 LEU B O 1
ATOM 4396 N N . ASP B 1 228 ? -6.246 -7.625 -18.875 1 85.38 228 ASP B N 1
ATOM 4397 C CA . ASP B 1 228 ? -6.918 -7.719 -20.172 1 85.38 228 ASP B CA 1
ATOM 4398 C C . ASP B 1 228 ? -6.109 -7.02 -21.25 1 85.38 228 ASP B C 1
ATOM 4400 O O . ASP B 1 228 ? -6.016 -7.512 -22.375 1 85.38 228 ASP B O 1
ATOM 4404 N N . GLN B 1 229 ? -5.547 -5.902 -20.922 1 84.19 229 GLN B N 1
ATOM 4405 C CA . GLN B 1 229 ? -4.742 -5.148 -21.875 1 84.19 229 GLN B CA 1
ATOM 4406 C C . GLN B 1 229 ? -3.449 -5.887 -22.219 1 84.19 229 GLN B C 1
ATOM 4408 O O . GLN B 1 229 ? -3.008 -5.891 -23.359 1 84.19 229 GLN B O 1
ATOM 4413 N N . ARG B 1 230 ? -2.832 -6.363 -21.203 1 79.56 230 ARG B N 1
ATOM 4414 C CA . ARG B 1 230 ? -1.615 -7.137 -21.422 1 79.56 230 ARG B CA 1
ATOM 4415 C C . ARG B 1 230 ? -1.878 -8.328 -22.328 1 79.56 230 ARG B C 1
ATOM 4417 O O . ARG B 1 230 ? -1.032 -8.688 -23.156 1 79.56 230 ARG B O 1
ATOM 4424 N N . SER B 1 231 ? -2.916 -8.969 -22.109 1 68.19 231 SER B N 1
ATOM 4425 C CA . SER B 1 231 ? -3.297 -10.117 -22.922 1 68.19 231 SER B CA 1
ATOM 4426 C C . SER B 1 231 ? -3.371 -9.742 -24.406 1 68.19 231 SER B C 1
ATOM 4428 O O . SER B 1 231 ? -3.109 -10.57 -25.281 1 68.19 231 SER B O 1
ATOM 4430 N N . GLU B 1 232 ? -3.65 -8.547 -24.562 1 63.66 232 GLU B N 1
ATOM 4431 C CA . GLU B 1 232 ? -3.729 -8.07 -25.938 1 63.66 232 GLU B CA 1
ATOM 4432 C C . GLU B 1 232 ? -2.34 -7.922 -26.547 1 63.66 232 GLU B C 1
ATOM 4434 O O . GLU B 1 232 ? -2.18 -8.016 -27.766 1 63.66 232 GLU B O 1
ATOM 4439 N N . THR B 1 233 ? -1.448 -7.766 -25.625 1 60.16 233 THR B N 1
ATOM 4440 C CA . THR B 1 233 ? -0.107 -7.488 -26.125 1 60.16 233 THR B CA 1
ATOM 4441 C C . THR B 1 233 ? 0.804 -8.695 -25.938 1 60.16 233 THR B C 1
ATOM 4443 O O . THR B 1 233 ? 1.945 -8.703 -26.391 1 60.16 233 THR B O 1
ATOM 4446 N N . THR B 1 234 ? 0.244 -9.562 -25.188 1 68.44 234 THR B N 1
ATOM 4447 C CA . THR B 1 234 ? 1.054 -10.75 -24.922 1 68.44 234 THR B CA 1
ATOM 4448 C C . THR B 1 234 ? 1.159 -11.609 -26.188 1 68.44 234 THR B C 1
ATOM 4450 O O . THR B 1 234 ? 0.596 -11.266 -27.219 1 68.44 234 THR B O 1
ATOM 4453 N N . SER B 1 235 ? 1.92 -12.688 -25.984 1 74.31 235 SER B N 1
ATOM 4454 C CA . SER B 1 235 ? 2.129 -13.617 -27.094 1 74.31 235 SER B CA 1
ATOM 4455 C C . SER B 1 235 ? 0.82 -14.273 -27.516 1 74.31 235 SER B C 1
ATOM 4457 O O . SER B 1 235 ? -0.151 -14.289 -26.75 1 74.31 235 SER B O 1
ATOM 4459 N N . PHE B 1 236 ? 0.737 -14.562 -28.734 1 81.81 236 PHE B N 1
ATOM 4460 C CA . PHE B 1 236 ? -0.437 -15.227 -29.281 1 81.81 236 PHE B CA 1
ATOM 4461 C C . PHE B 1 236 ? -0.726 -16.531 -28.547 1 81.81 236 PHE B C 1
ATOM 4463 O O . PHE B 1 236 ? -1.886 -16.859 -28.312 1 81.81 236 PHE B O 1
ATOM 4470 N N . SER B 1 237 ? 0.338 -17.156 -28.094 1 85.94 237 SER B N 1
ATOM 4471 C CA . SER B 1 237 ? 0.176 -18.406 -27.344 1 85.94 237 SER B CA 1
ATOM 4472 C C . SER B 1 237 ? -0.528 -18.156 -26.016 1 85.94 237 SER B C 1
ATOM 4474 O O . SER B 1 237 ? -1.353 -18.953 -25.578 1 85.94 237 SER B O 1
ATOM 4476 N N . GLU B 1 238 ? -0.219 -17.047 -25.391 1 81.06 238 GLU B N 1
ATOM 4477 C CA . GLU B 1 238 ? -0.863 -16.719 -24.125 1 81.06 238 GLU B CA 1
ATOM 4478 C C . GLU B 1 238 ? -2.348 -16.422 -24.328 1 81.06 238 GLU B C 1
ATOM 4480 O O . GLU B 1 238 ? -3.17 -16.734 -23.469 1 81.06 238 GLU B O 1
ATOM 4485 N N . LYS B 1 239 ? -2.643 -15.805 -25.391 1 83.06 239 LYS B N 1
ATOM 4486 C CA . LYS B 1 239 ? -4.043 -15.539 -25.719 1 83.06 239 LYS B CA 1
ATOM 4487 C C . LYS B 1 239 ? -4.824 -16.844 -25.875 1 83.06 239 LYS B C 1
ATOM 4489 O O . LYS B 1 239 ? -5.949 -16.953 -25.375 1 83.06 239 LYS B O 1
ATOM 4494 N N . VAL B 1 240 ? -4.211 -17.734 -26.562 1 86.56 240 VAL B N 1
ATOM 4495 C CA . VAL B 1 240 ? -4.844 -19.031 -26.781 1 86.56 240 VAL B CA 1
ATOM 4496 C C . VAL B 1 240 ? -5.008 -19.75 -25.438 1 86.56 240 VAL B C 1
ATOM 4498 O O . VAL B 1 240 ? -6.062 -20.344 -25.172 1 86.56 240 VAL B O 1
ATOM 4501 N N . ARG B 1 241 ? -4.008 -19.672 -24.625 1 83.5 241 ARG B N 1
ATOM 4502 C CA . ARG B 1 241 ? -4.059 -20.312 -23.312 1 83.5 241 ARG B CA 1
ATOM 4503 C C . ARG B 1 241 ? -5.207 -19.75 -22.469 1 83.5 241 ARG B C 1
ATOM 4505 O O . ARG B 1 241 ? -5.895 -20.5 -21.781 1 83.5 241 ARG B O 1
ATOM 4512 N N . ARG B 1 242 ? -5.379 -18.547 -22.516 1 81.81 242 ARG B N 1
ATOM 4513 C CA . ARG B 1 242 ? -6.449 -17.906 -21.766 1 81.81 242 ARG B CA 1
ATOM 4514 C C . ARG B 1 242 ? -7.82 -18.359 -22.25 1 81.81 242 ARG B C 1
ATOM 4516 O O . ARG B 1 242 ? -8.742 -18.547 -21.453 1 81.81 242 ARG B O 1
ATOM 4523 N N . LEU B 1 243 ? -7.891 -18.406 -23.531 1 83.25 243 LEU B N 1
ATOM 4524 C CA . LEU B 1 243 ? -9.148 -18.859 -24.109 1 83.25 243 LEU B CA 1
ATOM 4525 C C . LEU B 1 243 ? -9.43 -20.312 -23.734 1 83.25 243 LEU B C 1
ATOM 4527 O O . LEU B 1 243 ? -10.586 -20.703 -23.531 1 83.25 243 LEU B O 1
ATOM 4531 N N . LEU B 1 244 ? -8.414 -21.078 -23.672 1 85.5 244 LEU B N 1
ATOM 4532 C CA . LEU B 1 244 ? -8.539 -22.469 -23.25 1 85.5 244 LEU B CA 1
ATOM 4533 C C . LEU B 1 244 ? -9.062 -22.562 -21.828 1 85.5 244 LEU B C 1
ATOM 4535 O O . LEU B 1 244 ? -9.875 -23.438 -21.516 1 85.5 244 LEU B O 1
ATOM 4539 N N . GLN B 1 245 ? -8.625 -21.656 -21.062 1 79.25 245 GLN B N 1
ATOM 4540 C CA . GLN B 1 245 ? -9.039 -21.625 -19.672 1 79.25 245 GLN B CA 1
ATOM 4541 C C . GLN B 1 245 ? -10.516 -21.266 -19.531 1 79.25 245 GLN B C 1
ATOM 4543 O O . GLN B 1 245 ? -11.203 -21.766 -18.641 1 79.25 245 GLN B O 1
ATOM 4548 N N . LYS B 1 246 ? -10.867 -20.438 -20.406 1 78.19 246 LYS B N 1
ATOM 4549 C CA . LYS B 1 246 ? -12.258 -20 -20.375 1 78.19 246 LYS B CA 1
ATOM 4550 C C . LYS B 1 246 ? -13.195 -21.094 -20.891 1 78.19 246 LYS B C 1
ATOM 4552 O O . LYS B 1 246 ? -14.336 -21.203 -20.438 1 78.19 246 LYS B O 1
ATOM 4557 N N . GLU B 1 247 ? -12.648 -21.859 -21.828 1 80.56 247 GLU B N 1
ATOM 4558 C CA . GLU B 1 247 ? -13.445 -22.891 -22.469 1 80.56 247 GLU B CA 1
ATOM 4559 C C . GLU B 1 247 ? -12.695 -24.219 -22.516 1 80.56 247 GLU B C 1
ATOM 4561 O O . GLU B 1 247 ? -12.375 -24.734 -23.594 1 80.56 247 GLU B O 1
ATOM 4566 N N . PRO B 1 248 ? -12.617 -24.828 -21.422 1 73.75 248 PRO B N 1
ATOM 4567 C CA . PRO B 1 248 ? -11.789 -26.031 -21.375 1 73.75 248 PRO B CA 1
ATOM 4568 C C . PRO B 1 248 ? -12.391 -27.203 -22.156 1 73.75 248 PRO B C 1
ATOM 4570 O O . PRO B 1 248 ? -11.664 -28.078 -22.609 1 73.75 248 PRO B O 1
ATOM 4573 N N . GLY B 1 249 ? -13.672 -27.188 -22.391 1 74.25 249 GLY B N 1
ATOM 4574 C CA . GLY B 1 249 ? -14.328 -28.297 -23.062 1 74.25 249 GLY B CA 1
ATOM 4575 C C . GLY B 1 249 ? -14.289 -28.203 -24.578 1 74.25 249 GLY B C 1
ATOM 4576 O O . GLY B 1 249 ? -14.617 -29.156 -25.266 1 74.25 249 GLY B O 1
ATOM 4577 N N . ARG B 1 250 ? -13.797 -27.172 -25 1 75.75 250 ARG B N 1
ATOM 4578 C CA . ARG B 1 250 ? -13.781 -26.984 -26.453 1 75.75 250 ARG B CA 1
ATOM 4579 C C . ARG B 1 250 ? -12.523 -27.578 -27.078 1 75.75 250 ARG B C 1
ATOM 4581 O O . ARG B 1 250 ? -11.422 -27.359 -26.562 1 75.75 250 ARG B O 1
ATOM 4588 N N . ARG B 1 251 ? -12.688 -28.422 -28.109 1 71 251 ARG B N 1
ATOM 4589 C CA . ARG B 1 251 ? -11.562 -29.156 -28.672 1 71 251 ARG B CA 1
ATOM 4590 C C . ARG B 1 251 ? -11.188 -28.625 -30.047 1 71 251 ARG B C 1
ATOM 4592 O O . ARG B 1 251 ? -10.055 -28.781 -30.484 1 71 251 ARG B O 1
ATOM 4599 N N . SER B 1 252 ? -12.039 -27.984 -30.562 1 78.56 252 SER B N 1
ATOM 4600 C CA . SER B 1 252 ? -11.867 -27.703 -31.984 1 78.56 252 SER B CA 1
ATOM 4601 C C . SER B 1 252 ? -11.008 -26.453 -32.219 1 78.56 252 SER B C 1
ATOM 4603 O O . SER B 1 252 ? -11.328 -25.375 -31.703 1 78.56 252 SER B O 1
ATOM 4605 N N . LYS B 1 253 ? -9.906 -26.688 -32.969 1 84.56 253 LYS B N 1
ATOM 4606 C CA . LYS B 1 253 ? -9.07 -25.578 -33.406 1 84.56 253 LYS B CA 1
ATOM 4607 C C . LYS B 1 253 ? -9.898 -24.531 -34.156 1 84.56 253 LYS B C 1
ATOM 4609 O O . LYS B 1 253 ? -9.625 -23.344 -34.062 1 84.56 253 LYS B O 1
ATOM 4614 N N . HIS B 1 254 ? -10.906 -25.062 -34.812 1 87 254 HIS B N 1
ATOM 4615 C CA . HIS B 1 254 ? -11.766 -24.188 -35.594 1 87 254 HIS B CA 1
ATOM 4616 C C . HIS B 1 254 ? -12.531 -23.219 -34.688 1 87 254 HIS B C 1
ATOM 4618 O O . HIS B 1 254 ? -12.688 -22.047 -35.031 1 87 254 HIS B O 1
ATOM 4624 N N . TRP B 1 255 ? -12.961 -23.734 -33.688 1 87.69 255 TRP B N 1
ATOM 4625 C CA . TRP B 1 255 ? -13.703 -22.891 -32.75 1 87.69 255 TRP B CA 1
ATOM 4626 C C . TRP B 1 255 ? -12.812 -21.781 -32.188 1 87.69 255 TRP B C 1
ATOM 4628 O O . TRP B 1 255 ? -13.234 -20.609 -32.156 1 87.69 255 TRP B O 1
ATOM 4638 N N . PHE B 1 256 ? -11.625 -22.109 -31.797 1 88.62 256 PHE B N 1
ATOM 4639 C CA . PHE B 1 256 ? -10.695 -21.141 -31.234 1 88.62 256 PHE B CA 1
ATOM 4640 C C . PHE B 1 256 ? -10.305 -20.094 -32.281 1 88.62 256 PHE B C 1
ATOM 4642 O O . PHE B 1 256 ? -10.195 -18.906 -31.953 1 88.62 256 PHE B O 1
ATOM 4649 N N . ALA B 1 257 ? -10.07 -20.516 -33.5 1 90.44 257 ALA B N 1
ATOM 4650 C CA . ALA B 1 257 ? -9.758 -19.594 -34.562 1 90.44 257 ALA B CA 1
ATOM 4651 C C . ALA B 1 257 ? -10.883 -18.578 -34.781 1 90.44 257 ALA B C 1
ATOM 4653 O O . ALA B 1 257 ? -10.641 -17.391 -34.938 1 90.44 257 ALA B O 1
ATOM 4654 N N . HIS B 1 258 ? -12.078 -19.109 -34.75 1 89.75 258 HIS B N 1
ATOM 4655 C CA . HIS B 1 258 ? -13.258 -18.266 -34.906 1 89.75 258 HIS B CA 1
ATOM 4656 C C . HIS B 1 258 ? -13.359 -17.25 -33.75 1 89.75 258 HIS B C 1
ATOM 4658 O O . HIS B 1 258 ? -13.625 -16.062 -34 1 89.75 258 HIS B O 1
ATOM 4664 N N . GLU B 1 259 ? -13.141 -17.734 -32.562 1 87.75 259 GLU B N 1
ATOM 4665 C CA . GLU B 1 259 ? -13.234 -16.859 -31.391 1 87.75 259 GLU B CA 1
ATOM 4666 C C . GLU B 1 259 ? -12.18 -15.758 -31.438 1 87.75 259 GLU B C 1
ATOM 4668 O O . GLU B 1 259 ? -12.406 -14.656 -30.938 1 87.75 259 GLU B O 1
ATOM 4673 N N . LEU B 1 260 ? -11.078 -16.016 -32.031 1 87.44 260 LEU B N 1
ATOM 4674 C CA . LEU B 1 260 ? -9.977 -15.062 -32.125 1 87.44 260 LEU B CA 1
ATOM 4675 C C . LEU B 1 260 ? -10.023 -14.297 -33.438 1 87.44 260 LEU B C 1
ATOM 4677 O O . LEU B 1 260 ? -9.086 -13.562 -33.781 1 87.44 260 LEU B O 1
ATOM 4681 N N . SER B 1 261 ? -11.133 -14.539 -34.219 1 90.94 261 SER B N 1
ATOM 4682 C CA . SER B 1 261 ? -11.406 -13.844 -35.5 1 90.94 261 SER B CA 1
ATOM 4683 C C . SER B 1 261 ? -10.266 -14.039 -36.469 1 90.94 261 SER B C 1
ATOM 4685 O O . SER B 1 261 ? -9.797 -13.078 -37.094 1 90.94 261 SER B O 1
ATOM 4687 N N . MET B 1 262 ? -9.883 -15.242 -36.562 1 92.25 262 MET B N 1
ATOM 4688 C CA . MET B 1 262 ? -8.828 -15.57 -37.531 1 92.25 262 MET B CA 1
ATOM 4689 C C . MET B 1 262 ? -9.07 -16.938 -38.156 1 92.25 262 MET B C 1
ATOM 4691 O O . MET B 1 262 ? -9.961 -17.672 -37.719 1 92.25 262 MET B O 1
ATOM 4695 N N . SER B 1 263 ? -8.336 -17.266 -39.188 1 92.69 263 SER B N 1
ATOM 4696 C CA . SER B 1 263 ? -8.445 -18.578 -39.812 1 92.69 263 SER B CA 1
ATOM 4697 C C . SER B 1 263 ? -7.633 -19.609 -39.062 1 92.69 263 SER B C 1
ATOM 4699 O O . SER B 1 263 ? -6.723 -19.266 -38.312 1 92.69 263 SER B O 1
ATOM 4701 N N . THR B 1 264 ? -7.957 -20.875 -39.25 1 92.88 264 THR B N 1
ATOM 4702 C CA . THR B 1 264 ? -7.203 -21.969 -38.625 1 92.88 264 THR B CA 1
ATOM 4703 C C . THR B 1 264 ? -5.754 -21.969 -39.125 1 92.88 264 THR B C 1
ATOM 4705 O O . THR B 1 264 ? -4.848 -22.312 -38.344 1 92.88 264 THR B O 1
ATOM 4708 N N . SER B 1 265 ? -5.629 -21.578 -40.375 1 93.5 265 SER B N 1
ATOM 4709 C CA . SER B 1 265 ? -4.281 -21.5 -40.906 1 93.5 265 SER B CA 1
ATOM 4710 C C . SER B 1 265 ? -3.475 -20.391 -40.219 1 93.5 265 SER B C 1
ATOM 4712 O O . SER B 1 265 ? -2.291 -20.578 -39.938 1 93.5 265 SER B O 1
ATOM 4714 N N . THR B 1 266 ? -4.094 -19.328 -40.031 1 93.38 266 THR B N 1
ATOM 4715 C CA . THR B 1 266 ? -3.443 -18.203 -39.375 1 93.38 266 THR B CA 1
ATOM 4716 C C . THR B 1 266 ? -3.119 -18.578 -37.906 1 93.38 266 THR B C 1
ATOM 4718 O O . THR B 1 266 ? -2.049 -18.234 -37.406 1 93.38 266 THR B O 1
ATOM 4721 N N . LEU B 1 267 ? -4.004 -19.203 -37.219 1 93.5 267 LEU B N 1
ATOM 4722 C CA . LEU B 1 267 ? -3.785 -19.672 -35.844 1 93.5 267 LEU B CA 1
ATOM 4723 C C . LEU B 1 267 ? -2.551 -20.562 -35.781 1 93.5 267 LEU B C 1
ATOM 4725 O O . LEU B 1 267 ? -1.69 -20.359 -34.906 1 93.5 267 LEU B O 1
ATOM 4729 N N . LYS B 1 268 ? -2.477 -21.516 -36.688 1 93.38 268 LYS B N 1
ATOM 4730 C CA . LYS B 1 268 ? -1.351 -22.453 -36.719 1 93.38 268 LYS B CA 1
ATOM 4731 C C . LYS B 1 268 ? -0.039 -21.719 -36.969 1 93.38 268 LYS B C 1
ATOM 4733 O O . LYS B 1 268 ? 0.973 -22 -36.344 1 93.38 268 LYS B O 1
ATOM 4738 N N . ARG B 1 269 ? -0.081 -20.797 -37.875 1 93.31 269 ARG B N 1
ATOM 4739 C CA . ARG B 1 269 ? 1.112 -20.047 -38.25 1 93.31 269 ARG B CA 1
ATOM 4740 C C . ARG B 1 269 ? 1.621 -19.203 -37.094 1 93.31 269 ARG B C 1
ATOM 4742 O O . ARG B 1 269 ? 2.816 -19.219 -36.781 1 93.31 269 ARG B O 1
ATOM 4749 N N . ARG B 1 270 ? 0.765 -18.547 -36.469 1 91.81 270 ARG B N 1
ATOM 4750 C CA . ARG B 1 270 ? 1.134 -17.656 -35.344 1 91.81 270 ARG B CA 1
ATOM 4751 C C . ARG B 1 270 ? 1.699 -18.453 -34.188 1 91.81 270 ARG B C 1
ATOM 4753 O O . ARG B 1 270 ? 2.646 -18.016 -33.531 1 91.81 270 ARG B O 1
ATOM 4760 N N . LEU B 1 271 ? 1.101 -19.516 -33.844 1 92.38 271 LEU B N 1
ATOM 4761 C CA . LEU B 1 271 ? 1.604 -20.359 -32.781 1 92.38 271 LEU B CA 1
ATOM 4762 C C . LEU B 1 271 ? 2.961 -20.953 -33.156 1 92.38 271 LEU B C 1
ATOM 4764 O O . LEU B 1 271 ? 3.842 -21.078 -32.281 1 92.38 271 LEU B O 1
ATOM 4768 N N . SER B 1 272 ? 3.125 -21.281 -34.406 1 92.19 272 SER B N 1
ATOM 4769 C CA . SER B 1 272 ? 4.398 -21.812 -34.875 1 92.19 272 SER B CA 1
ATOM 4770 C C . SER B 1 272 ? 5.512 -20.781 -34.75 1 92.19 272 SER B C 1
ATOM 4772 O O . SER B 1 272 ? 6.656 -21.125 -34.438 1 92.19 272 SER B O 1
ATOM 4774 N N . GLU B 1 273 ? 5.168 -19.594 -34.938 1 91.25 273 GLU B N 1
ATOM 4775 C CA . GLU B 1 273 ? 6.121 -18.5 -34.812 1 91.25 273 GLU B CA 1
ATOM 4776 C C . GLU B 1 273 ? 6.613 -18.391 -33.375 1 91.25 273 GLU B C 1
ATOM 4778 O O . GLU B 1 273 ? 7.723 -17.906 -33.125 1 91.25 273 GLU B O 1
ATOM 4783 N N . GLU B 1 274 ? 5.758 -18.844 -32.531 1 88.06 274 GLU B N 1
ATOM 4784 C CA . GLU B 1 274 ? 6.133 -18.844 -31.109 1 88.06 274 GLU B CA 1
ATOM 4785 C C . GLU B 1 274 ? 6.641 -20.203 -30.672 1 88.06 274 GLU B C 1
ATOM 4787 O O . GLU B 1 274 ? 6.676 -20.5 -29.469 1 88.06 274 GLU B O 1
ATOM 4792 N N . GLU B 1 275 ? 6.844 -20.984 -31.641 1 89.88 275 GLU B N 1
ATOM 4793 C CA . GLU B 1 275 ? 7.457 -22.312 -31.453 1 89.88 275 GLU B CA 1
ATOM 4794 C C . GLU B 1 275 ? 6.562 -23.219 -30.625 1 89.88 275 GLU B C 1
ATOM 4796 O O . GLU B 1 275 ? 7.051 -23.938 -29.734 1 89.88 275 GLU B O 1
ATOM 4801 N N . THR B 1 276 ? 5.312 -23.125 -30.812 1 91.5 276 THR B N 1
ATOM 4802 C CA . THR B 1 276 ? 4.344 -24 -30.156 1 91.5 276 THR B CA 1
ATOM 4803 C C . THR B 1 276 ? 3.18 -24.297 -31.109 1 91.5 276 THR B C 1
ATOM 4805 O O . THR B 1 276 ? 3.17 -23.859 -32.25 1 91.5 276 THR B O 1
ATOM 4808 N N . THR B 1 277 ? 2.312 -25.25 -30.719 1 92.25 277 THR B N 1
ATOM 4809 C CA . THR B 1 277 ? 1.132 -25.625 -31.5 1 92.25 277 THR B CA 1
ATOM 4810 C C . THR B 1 277 ? -0.119 -25.578 -30.625 1 92.25 277 THR B C 1
ATOM 4812 O O . THR B 1 277 ? -0.025 -25.562 -29.391 1 92.25 277 THR B O 1
ATOM 4815 N N . PHE B 1 278 ? -1.211 -25.516 -31.312 1 90.69 278 PHE B N 1
ATOM 4816 C CA . PHE B 1 278 ? -2.473 -25.547 -30.594 1 90.69 278 PHE B CA 1
ATOM 4817 C C . PHE B 1 278 ? -2.586 -26.828 -29.766 1 90.69 278 PHE B C 1
ATOM 4819 O O . PHE B 1 278 ? -3.041 -26.797 -28.625 1 90.69 278 PHE B O 1
ATOM 4826 N N . ARG B 1 279 ? -2.162 -27.906 -30.297 1 88.69 279 ARG B N 1
ATOM 4827 C CA . ARG B 1 279 ? -2.219 -29.203 -29.625 1 88.69 279 ARG B CA 1
ATOM 4828 C C . ARG B 1 279 ? -1.389 -29.188 -28.344 1 88.69 279 ARG B C 1
ATOM 4830 O O . ARG B 1 279 ? -1.838 -29.672 -27.312 1 88.69 279 ARG B O 1
ATOM 4837 N N . GLU B 1 280 ? -0.247 -28.625 -28.469 1 89.62 280 GLU B N 1
ATOM 4838 C CA . GLU B 1 280 ? 0.643 -28.578 -27.312 1 89.62 280 GLU B CA 1
ATOM 4839 C C . GLU B 1 280 ? 0.047 -27.734 -26.203 1 89.62 280 GLU B C 1
ATOM 4841 O O . GLU B 1 280 ? 0.093 -28.109 -25.031 1 89.62 280 GLU B O 1
ATOM 4846 N N . LEU B 1 281 ? -0.485 -26.609 -26.594 1 89.38 281 LEU B N 1
ATOM 4847 C CA . LEU B 1 281 ? -1.085 -25.703 -25.625 1 89.38 281 LEU B CA 1
ATOM 4848 C C . LEU B 1 281 ? -2.301 -26.359 -24.953 1 89.38 281 LEU B C 1
ATOM 4850 O O . LEU B 1 281 ? -2.471 -26.266 -23.75 1 89.38 281 LEU B O 1
ATOM 4854 N N . ARG B 1 282 ? -3.088 -26.953 -25.719 1 89.12 282 ARG B N 1
ATOM 4855 C CA . ARG B 1 282 ? -4.289 -27.609 -25.203 1 89.12 282 ARG B CA 1
ATOM 4856 C C . ARG B 1 282 ? -3.932 -28.766 -24.281 1 89.12 282 ARG B C 1
ATOM 4858 O O . ARG B 1 282 ? -4.531 -28.922 -23.219 1 89.12 282 ARG B O 1
ATOM 4865 N N . GLN B 1 283 ? -2.98 -29.562 -24.703 1 87.88 283 GLN B N 1
ATOM 4866 C CA . GLN B 1 283 ? -2.57 -30.703 -23.875 1 87.88 283 GLN B CA 1
ATOM 4867 C C . GLN B 1 283 ? -2.018 -30.25 -22.531 1 87.88 283 GLN B C 1
ATOM 4869 O O . GLN B 1 283 ? -2.299 -30.859 -21.5 1 87.88 283 GLN B O 1
ATOM 4874 N N . ALA B 1 284 ? -1.223 -29.234 -22.625 1 87.81 284 ALA B N 1
ATOM 4875 C CA . ALA B 1 284 ? -0.668 -28.703 -21.391 1 87.81 284 ALA B CA 1
ATOM 4876 C C . ALA B 1 284 ? -1.775 -28.219 -20.453 1 87.81 284 ALA B C 1
ATOM 4878 O O . ALA B 1 284 ? -1.736 -28.469 -19.25 1 87.81 284 ALA B O 1
ATOM 4879 N N . PHE B 1 285 ? -2.691 -27.547 -21.031 1 88.19 285 PHE B N 1
ATOM 4880 C CA . PHE B 1 285 ? -3.816 -27.047 -20.25 1 88.19 285 PHE B CA 1
ATOM 4881 C C . PHE B 1 285 ? -4.629 -28.188 -19.656 1 88.19 285 PHE B C 1
ATOM 4883 O O . PHE B 1 285 ? -4.973 -28.172 -18.484 1 88.19 285 PHE B O 1
ATOM 4890 N N . LEU B 1 286 ? -4.977 -29.172 -20.453 1 89.25 286 LEU B N 1
ATOM 4891 C CA . LEU B 1 286 ? -5.789 -30.297 -20.016 1 89.25 286 LEU B CA 1
ATOM 4892 C C . LEU B 1 286 ? -5.078 -31.094 -18.938 1 89.25 286 LEU B C 1
ATOM 4894 O O . LEU B 1 286 ? -5.707 -31.547 -17.969 1 89.25 286 LEU B O 1
ATOM 4898 N N . ARG B 1 287 ? -3.818 -31.25 -19.141 1 90.62 287 ARG B N 1
ATOM 4899 C CA . ARG B 1 287 ? -3.025 -31.969 -18.141 1 90.62 287 ARG B CA 1
ATOM 4900 C C . ARG B 1 287 ? -3.107 -31.281 -16.781 1 90.62 287 ARG B C 1
ATOM 4902 O O . ARG B 1 287 ? -3.42 -31.922 -15.781 1 90.62 287 ARG B O 1
ATOM 4909 N N . GLU B 1 288 ? -2.869 -30.016 -16.766 1 90.38 288 GLU B N 1
ATOM 4910 C CA . GLU B 1 288 ? -2.867 -29.25 -15.523 1 90.38 288 GLU B CA 1
ATOM 4911 C C . GLU B 1 288 ? -4.246 -29.25 -14.867 1 90.38 288 GLU B C 1
ATOM 4913 O O . GLU B 1 288 ? -4.363 -29.438 -13.656 1 90.38 288 GLU B O 1
ATOM 4918 N N . ARG B 1 289 ? -5.223 -29.109 -15.648 1 91.31 289 ARG B N 1
ATOM 4919 C CA . ARG B 1 289 ? -6.59 -29.094 -15.141 1 91.31 289 ARG B CA 1
ATOM 4920 C C . ARG B 1 289 ? -6.977 -30.469 -14.594 1 91.31 289 ARG B C 1
ATOM 4922 O O . ARG B 1 289 ? -7.617 -30.578 -13.547 1 91.31 289 ARG B O 1
ATOM 4929 N N . ALA B 1 290 ? -6.641 -31.453 -15.328 1 91.62 290 ALA B N 1
ATOM 4930 C CA . ALA B 1 290 ? -6.93 -32.812 -14.898 1 91.62 290 ALA B CA 1
ATOM 4931 C C . ALA B 1 290 ? -6.273 -33.125 -13.562 1 91.62 290 ALA B C 1
ATOM 4933 O O . ALA B 1 290 ? -6.902 -33.688 -12.664 1 91.62 290 ALA B O 1
ATOM 4934 N N . MET B 1 291 ? -5.059 -32.75 -13.5 1 91.88 291 MET B N 1
ATOM 4935 C CA . MET B 1 291 ? -4.324 -33 -12.266 1 91.88 291 MET B CA 1
ATOM 4936 C C . MET B 1 291 ? -5 -32.312 -11.086 1 91.88 291 MET B C 1
ATOM 4938 O O . MET B 1 291 ? -5.164 -32.906 -10.016 1 91.88 291 MET B O 1
ATOM 4942 N N . LEU B 1 292 ? -5.398 -31.156 -11.266 1 91.31 292 LEU B N 1
ATOM 4943 C CA . LEU B 1 292 ? -6.039 -30.375 -10.211 1 91.31 292 LEU B CA 1
ATOM 4944 C C . LEU B 1 292 ? -7.379 -31 -9.82 1 91.31 292 LEU B C 1
ATOM 4946 O O . LEU B 1 292 ? -7.688 -31.109 -8.633 1 91.31 292 LEU B O 1
ATOM 4950 N N . GLN B 1 293 ? -8.148 -31.391 -10.805 1 91.38 293 GLN B N 1
ATOM 4951 C CA . GLN B 1 293 ? -9.453 -31.969 -10.555 1 91.38 293 GLN B CA 1
ATOM 4952 C C . GLN B 1 293 ? -9.328 -33.312 -9.844 1 91.38 293 GLN B C 1
ATOM 4954 O O . GLN B 1 293 ? -10.172 -33.688 -9.023 1 91.38 293 GLN B O 1
ATOM 4959 N N . LEU B 1 294 ? -8.25 -34 -10.102 1 91.38 294 LEU B N 1
ATOM 4960 C CA . LEU B 1 294 ? -8.039 -35.312 -9.531 1 91.38 294 LEU B CA 1
ATOM 4961 C C . LEU B 1 294 ? -7.711 -35.219 -8.047 1 91.38 294 LEU B C 1
ATOM 4963 O O . LEU B 1 294 ? -7.805 -36.219 -7.316 1 91.38 294 LEU B O 1
ATOM 4967 N N . LEU B 1 295 ? -7.281 -34.062 -7.625 1 89.12 295 LEU B N 1
ATOM 4968 C CA . LEU B 1 295 ? -7.055 -33.844 -6.199 1 89.12 295 LEU B CA 1
ATOM 4969 C C . LEU B 1 295 ? -8.375 -33.812 -5.441 1 89.12 295 LEU B C 1
ATOM 4971 O O . LEU B 1 295 ? -8.406 -34 -4.223 1 89.12 295 LEU B O 1
ATOM 4975 N N . ASP B 1 296 ? -9.438 -33.469 -6.152 1 88.62 296 ASP B N 1
ATOM 4976 C CA . ASP B 1 296 ? -10.781 -33.406 -5.59 1 88.62 296 ASP B CA 1
ATOM 4977 C C . ASP B 1 296 ? -11.406 -34.781 -5.531 1 88.62 296 ASP B C 1
ATOM 4979 O O . ASP B 1 296 ? -11.852 -35.312 -6.551 1 88.62 296 ASP B O 1
ATOM 4983 N N . ARG B 1 297 ? -11.562 -35.344 -4.383 1 86.25 297 ARG B N 1
ATOM 4984 C CA . ARG B 1 297 ? -12.023 -36.688 -4.211 1 86.25 297 ARG B CA 1
ATOM 4985 C C . ARG B 1 297 ? -13.531 -36.812 -4.438 1 86.25 297 ARG B C 1
ATOM 4987 O O . ARG B 1 297 ? -14.062 -37.906 -4.602 1 86.25 297 ARG B O 1
ATOM 4994 N N . SER B 1 298 ? -14.148 -35.75 -4.465 1 88.31 298 SER B N 1
ATOM 4995 C CA . SER B 1 298 ? -15.586 -35.75 -4.676 1 88.31 298 SER B CA 1
ATOM 4996 C C . SER B 1 298 ? -15.93 -35.969 -6.152 1 88.31 298 SER B C 1
ATOM 4998 O O . SER B 1 298 ? -17.062 -36.281 -6.488 1 88.31 298 SER B O 1
ATOM 5000 N N . LEU B 1 299 ? -14.992 -35.844 -7.031 1 91 299 LEU B N 1
ATOM 5001 C CA . LEU B 1 299 ? -15.211 -36.031 -8.461 1 91 299 LEU B CA 1
ATOM 5002 C C . LEU B 1 299 ? -14.75 -37.406 -8.898 1 91 299 LEU B C 1
ATOM 5004 O O . LEU B 1 299 ? -13.648 -37.844 -8.539 1 91 299 LEU B O 1
ATOM 5008 N N . SER B 1 300 ? -15.594 -38.031 -9.625 1 91.75 300 SER B N 1
ATOM 5009 C CA . SER B 1 300 ? -15.148 -39.281 -10.219 1 91.75 300 SER B CA 1
ATOM 5010 C C . SER B 1 300 ? -14.258 -39.031 -11.438 1 91.75 300 SER B C 1
ATOM 5012 O O . SER B 1 300 ? -14.312 -37.969 -12.031 1 91.75 300 SER B O 1
ATOM 5014 N N . VAL B 1 301 ? -13.469 -40.062 -11.75 1 92.44 301 VAL B N 1
ATOM 5015 C CA . VAL B 1 301 ? -12.602 -39.938 -12.914 1 92.44 301 VAL B CA 1
ATOM 5016 C C . VAL B 1 301 ? -13.438 -39.75 -14.172 1 92.44 301 VAL B C 1
ATOM 5018 O O . VAL B 1 301 ? -13.047 -39.031 -15.086 1 92.44 301 VAL B O 1
ATOM 5021 N N . SER B 1 302 ? -14.594 -40.344 -14.203 1 92.62 302 SER B N 1
ATOM 5022 C CA . SER B 1 302 ? -15.508 -40.219 -15.344 1 92.62 302 SER B CA 1
ATOM 5023 C C . SER B 1 302 ? -16.031 -38.781 -15.484 1 92.62 302 SER B C 1
ATOM 5025 O O . SER B 1 302 ? -16.141 -38.281 -16.594 1 92.62 302 SER B O 1
ATOM 5027 N N . GLU B 1 303 ? -16.406 -38.25 -14.445 1 92.25 303 GLU B N 1
ATOM 5028 C CA . GLU B 1 303 ? -16.875 -36.875 -14.453 1 92.25 303 GLU B CA 1
ATOM 5029 C C . GLU B 1 303 ? -15.789 -35.938 -14.938 1 92.25 303 GLU B C 1
ATOM 5031 O O . GLU B 1 303 ? -16.062 -35 -15.688 1 92.25 303 GLU B O 1
ATOM 5036 N N . ILE B 1 304 ? -14.578 -36.156 -14.438 1 92.38 304 ILE B N 1
ATOM 5037 C CA . ILE B 1 304 ? -13.445 -35.312 -14.836 1 92.38 304 ILE B CA 1
ATOM 5038 C C . ILE B 1 304 ? -13.211 -35.469 -16.344 1 92.38 304 ILE B C 1
ATOM 5040 O O . ILE B 1 304 ? -13.016 -34.469 -17.031 1 92.38 304 ILE B O 1
ATOM 5044 N N . ALA B 1 305 ? -13.266 -36.688 -16.844 1 91.88 305 ALA B N 1
ATOM 5045 C CA . ALA B 1 305 ? -13.102 -36.938 -18.266 1 91.88 305 ALA B CA 1
ATOM 5046 C C . ALA B 1 305 ? -14.141 -36.188 -19.078 1 91.88 305 ALA B C 1
ATOM 5048 O O . ALA B 1 305 ? -13.805 -35.531 -20.078 1 91.88 305 ALA B O 1
ATOM 5049 N N . THR B 1 306 ? -15.367 -36.219 -18.641 1 89.19 306 THR B N 1
ATOM 5050 C CA . THR B 1 306 ? -16.469 -35.531 -19.312 1 89.19 306 THR B CA 1
ATOM 5051 C C . THR B 1 306 ? -16.25 -34.031 -19.297 1 89.19 306 THR B C 1
ATOM 5053 O O . THR B 1 306 ? -16.453 -33.344 -20.312 1 89.19 306 THR B O 1
ATOM 5056 N N . ASP B 1 307 ? -15.867 -33.531 -18.219 1 87.88 307 ASP B N 1
ATOM 5057 C CA . ASP B 1 307 ? -15.648 -32.094 -18.047 1 87.88 307 ASP B CA 1
ATOM 5058 C C . ASP B 1 307 ? -14.555 -31.594 -18.984 1 87.88 307 ASP B C 1
ATOM 5060 O O . ASP B 1 307 ? -14.602 -30.453 -19.453 1 87.88 307 ASP B O 1
ATOM 5064 N N . LEU B 1 308 ? -13.594 -32.438 -19.203 1 88.88 308 LEU B N 1
ATOM 5065 C CA . LEU B 1 308 ? -12.445 -32.031 -20.016 1 88.88 308 LEU B CA 1
ATOM 5066 C C . LEU B 1 308 ? -12.711 -32.312 -21.484 1 88.88 308 LEU B C 1
ATOM 5068 O O . LEU B 1 308 ? -11.844 -32.094 -22.328 1 88.88 308 LEU B O 1
ATOM 5072 N N . GLY B 1 309 ? -13.914 -32.844 -21.781 1 85.12 309 GLY B N 1
ATOM 5073 C CA . GLY B 1 309 ? -14.359 -32.969 -23.156 1 85.12 309 GLY B CA 1
ATOM 5074 C C . GLY B 1 309 ? -14.016 -34.312 -23.766 1 85.12 309 GLY B C 1
ATOM 5075 O O . GLY B 1 309 ? -14.039 -34.5 -24.984 1 85.12 309 GLY B O 1
ATOM 5076 N N . TYR B 1 310 ? -13.633 -35.281 -22.984 1 87.12 310 TYR B N 1
ATOM 5077 C CA . TYR B 1 310 ? -13.375 -36.625 -23.5 1 87.12 310 TYR B CA 1
ATOM 5078 C C . TYR B 1 310 ? -14.664 -37.406 -23.594 1 87.12 310 TYR B C 1
ATOM 5080 O O . TYR B 1 310 ? -15.531 -37.312 -22.719 1 87.12 310 TYR B O 1
ATOM 5088 N N . SER B 1 311 ? -14.773 -38.094 -24.672 1 82.88 311 SER B N 1
ATOM 5089 C CA . SER B 1 311 ? -15.984 -38.875 -24.922 1 82.88 311 SER B CA 1
ATOM 5090 C C . SER B 1 311 ? -15.953 -40.188 -24.156 1 82.88 311 SER B C 1
ATOM 5092 O O . SER B 1 311 ? -17 -40.781 -23.906 1 82.88 311 SER B O 1
ATOM 5094 N N . ASP B 1 312 ? -14.789 -40.688 -23.828 1 87.62 312 ASP B N 1
ATOM 5095 C CA . ASP B 1 312 ? -14.727 -41.938 -23.094 1 87.62 312 ASP B CA 1
ATOM 5096 C C . ASP B 1 312 ? -13.586 -41.906 -22.0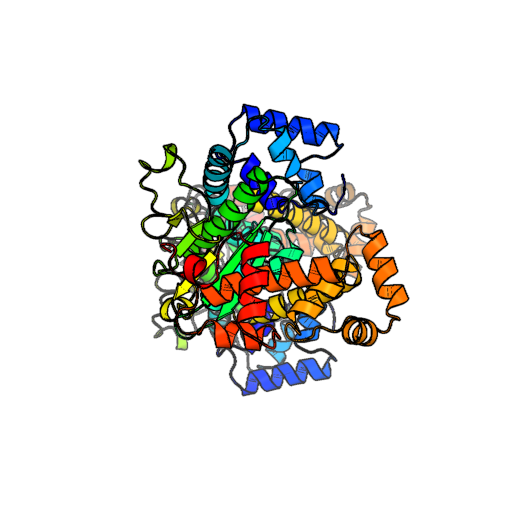62 1 87.62 312 ASP B C 1
ATOM 5098 O O . ASP B 1 312 ? -12.57 -41.25 -22.281 1 87.62 312 ASP B O 1
ATOM 5102 N N . LEU B 1 313 ? -13.828 -42.688 -21.016 1 91.69 313 LEU B N 1
ATOM 5103 C CA . LEU B 1 313 ? -12.914 -42.75 -19.875 1 91.69 313 LEU B CA 1
ATOM 5104 C C . LEU B 1 313 ? -11.578 -43.344 -20.297 1 91.69 313 LEU B C 1
ATOM 5106 O O . LEU B 1 313 ? -10.531 -42.938 -19.812 1 91.69 313 LEU B O 1
ATOM 5110 N N . ALA B 1 314 ? -11.633 -44.25 -21.188 1 93.12 314 ALA B N 1
ATOM 5111 C CA . ALA B 1 314 ? -10.414 -44.938 -21.625 1 93.12 314 ALA B CA 1
ATOM 5112 C C . ALA B 1 314 ? -9.477 -43.969 -22.344 1 93.12 314 ALA B C 1
ATOM 5114 O O . ALA B 1 314 ? -8.266 -44 -22.125 1 93.12 314 ALA B O 1
ATOM 5115 N N . ASN B 1 315 ? -10.07 -43.188 -23.188 1 91.75 315 ASN B N 1
ATOM 5116 C CA . ASN B 1 315 ? -9.266 -42.219 -23.922 1 91.75 315 ASN B CA 1
ATOM 5117 C C . ASN B 1 315 ? -8.625 -41.188 -22.984 1 91.75 315 ASN B C 1
ATOM 5119 O O . ASN B 1 315 ? -7.465 -40.844 -23.172 1 91.75 315 ASN B O 1
ATOM 5123 N N . PHE B 1 316 ? -9.445 -40.781 -22.031 1 93.25 316 PHE B N 1
ATOM 5124 C CA . PHE B 1 316 ? -8.906 -39.875 -21.047 1 93.25 316 PHE B CA 1
ATOM 5125 C C . PHE B 1 316 ? -7.777 -40.531 -20.25 1 93.25 316 PHE B C 1
ATOM 5127 O O . PHE B 1 316 ? -6.723 -39.906 -20.047 1 93.25 316 PHE B O 1
ATOM 5134 N N . SER B 1 317 ? -7.953 -41.688 -19.766 1 94.19 317 SER B N 1
ATOM 5135 C CA . SER B 1 317 ? -6.973 -42.406 -18.953 1 94.19 317 SER B CA 1
ATOM 5136 C C . SER B 1 317 ? -5.664 -42.594 -19.719 1 94.19 317 SER B C 1
ATOM 5138 O O . SER B 1 317 ? -4.582 -42.438 -19.141 1 94.19 317 SER B O 1
ATOM 5140 N N . HIS B 1 318 ? -5.762 -42.938 -20.969 1 94.12 318 HIS B N 1
ATOM 5141 C CA . HIS B 1 318 ? -4.574 -43.125 -21.797 1 94.12 318 HIS B CA 1
ATOM 5142 C C . HIS B 1 318 ? -3.822 -41.812 -21.969 1 94.12 318 HIS B C 1
ATOM 5144 O O . HIS B 1 318 ? -2.594 -41.781 -21.875 1 94.12 318 HIS B O 1
ATOM 5150 N N . ALA B 1 319 ? -4.555 -40.812 -22.219 1 91.69 319 ALA B N 1
ATOM 5151 C CA . ALA B 1 319 ? -3.943 -39.5 -22.391 1 91.69 319 ALA B CA 1
ATOM 5152 C C . ALA B 1 319 ? -3.246 -39.031 -21.125 1 91.69 319 ALA B C 1
ATOM 5154 O O . ALA B 1 319 ? -2.111 -38.562 -21.156 1 91.69 319 ALA B O 1
ATOM 5155 N N . PHE B 1 320 ? -3.973 -39.188 -20.031 1 94 320 PHE B N 1
ATOM 5156 C CA . PHE B 1 320 ? -3.418 -38.75 -18.75 1 94 320 PHE B CA 1
ATOM 5157 C C . PHE B 1 320 ? -2.143 -39.531 -18.422 1 94 320 PHE B C 1
ATOM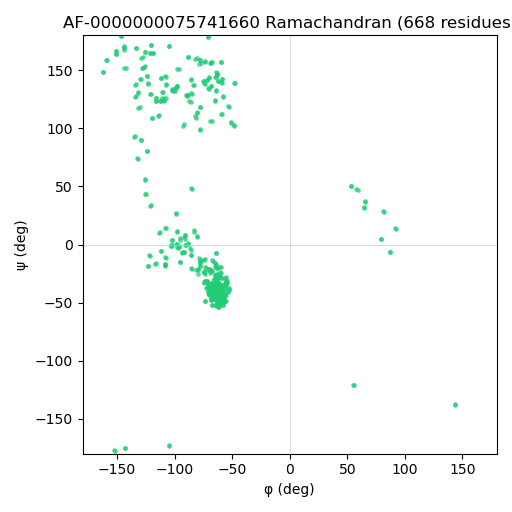 5159 O O . PHE B 1 320 ? -1.159 -38.938 -17.953 1 94 320 PHE B O 1
ATOM 5166 N N . LYS B 1 321 ? -2.094 -40.75 -18.688 1 93.62 321 LYS B N 1
ATOM 5167 C CA . LYS B 1 321 ? -0.91 -41.562 -18.469 1 93.62 321 LYS B CA 1
ATOM 5168 C C . LYS B 1 321 ? 0.24 -41.125 -19.375 1 93.62 321 LYS B C 1
ATOM 5170 O O . LYS B 1 321 ? 1.399 -41.125 -18.953 1 93.62 321 LYS B O 1
ATOM 5175 N N . ARG B 1 322 ? -0.118 -40.844 -20.5 1 92.06 322 ARG B N 1
ATOM 5176 C CA . ARG B 1 322 ? 0.896 -40.344 -21.438 1 92.06 322 ARG B CA 1
ATOM 5177 C C . ARG B 1 322 ? 1.512 -39.062 -20.938 1 92.06 322 ARG B C 1
ATOM 5179 O O . ARG B 1 322 ? 2.711 -38.812 -21.109 1 92.06 322 ARG B O 1
ATOM 5186 N N . TRP B 1 323 ? 0.63 -38.219 -20.375 1 88.94 323 TRP B N 1
ATOM 5187 C CA . TRP B 1 323 ? 1.077 -36.906 -19.906 1 88.94 323 TRP B CA 1
ATOM 5188 C C . TRP B 1 323 ? 1.94 -37.031 -18.672 1 88.94 323 TRP B C 1
ATOM 5190 O O . TRP B 1 323 ? 2.93 -36.312 -18.5 1 88.94 323 TRP B O 1
ATOM 5200 N N . THR B 1 324 ? 1.552 -37.938 -17.688 1 88.5 324 THR B N 1
ATOM 5201 C CA . THR B 1 324 ? 2.096 -37.875 -16.344 1 88.5 324 THR B CA 1
ATOM 5202 C C . THR B 1 324 ? 2.877 -39.125 -16.016 1 88.5 324 THR B C 1
ATOM 5204 O O . THR B 1 324 ? 3.619 -39.156 -15.023 1 88.5 324 THR B O 1
ATOM 5207 N N . GLY B 1 325 ? 2.641 -40.156 -16.828 1 87.88 325 GLY B N 1
ATOM 5208 C CA . GLY B 1 325 ? 3.262 -41.438 -16.562 1 87.88 325 GLY B CA 1
ATOM 5209 C C . GLY B 1 325 ? 2.461 -42.312 -15.617 1 87.88 325 GLY B C 1
ATOM 5210 O O . GLY B 1 325 ? 2.805 -43.469 -15.398 1 87.88 325 GLY B O 1
ATOM 5211 N N . ARG B 1 326 ? 1.403 -41.781 -15.07 1 90.69 326 ARG B N 1
ATOM 5212 C CA . ARG B 1 326 ? 0.543 -42.5 -14.141 1 90.69 326 ARG B CA 1
ATOM 5213 C C . ARG B 1 326 ? -0.913 -42.469 -14.586 1 90.69 326 ARG B C 1
ATOM 5215 O O . ARG B 1 326 ? -1.326 -41.531 -15.273 1 90.69 326 ARG B O 1
ATOM 5222 N N . SER B 1 327 ? -1.591 -43.469 -14.18 1 92 327 SER B N 1
ATOM 5223 C CA . SER B 1 327 ? -3.029 -43.438 -14.43 1 92 327 SER B CA 1
ATOM 5224 C C . SER B 1 327 ? -3.723 -42.438 -13.492 1 92 327 SER B C 1
ATOM 5226 O O . SER B 1 327 ? -3.168 -42.062 -12.461 1 92 327 SER B O 1
ATOM 5228 N N . PRO B 1 328 ? -4.918 -41.969 -13.898 1 91.88 328 PRO B N 1
ATOM 5229 C CA . PRO B 1 328 ? -5.664 -41.062 -13.008 1 91.88 328 PRO B CA 1
ATOM 5230 C C . PRO B 1 328 ? -5.859 -41.656 -11.617 1 91.88 328 PRO B C 1
ATOM 5232 O O . PRO B 1 328 ? -5.715 -40.969 -10.617 1 91.88 328 PRO B O 1
ATOM 5235 N N . SER B 1 329 ? -6.137 -42.906 -11.57 1 88 329 SER B N 1
ATOM 5236 C CA . SER B 1 329 ? -6.363 -43.562 -10.289 1 88 329 SER B CA 1
ATOM 5237 C C . SER B 1 329 ? -5.086 -43.625 -9.461 1 88 329 SER B C 1
ATOM 5239 O O . SER B 1 329 ? -5.117 -43.438 -8.242 1 88 329 SER B O 1
ATOM 5241 N N . GLU B 1 330 ? -3.998 -43.969 -10.086 1 86.94 330 GLU B N 1
ATOM 5242 C CA . GLU B 1 330 ? -2.707 -43.969 -9.406 1 86.94 330 GLU B CA 1
ATOM 5243 C C . GLU B 1 330 ? -2.336 -42.594 -8.891 1 86.94 330 GLU B C 1
ATOM 5245 O O . GLU B 1 330 ? -1.778 -42.469 -7.797 1 86.94 330 GLU B O 1
ATOM 5250 N N . PHE B 1 331 ? -2.65 -41.625 -9.734 1 89 331 PHE B N 1
ATOM 5251 C CA . PHE B 1 331 ? -2.363 -40.25 -9.359 1 89 331 PHE B CA 1
ATOM 5252 C C . PHE B 1 331 ? -3.121 -39.844 -8.094 1 89 331 PHE B C 1
ATOM 5254 O O . PHE B 1 331 ? -2.568 -39.188 -7.211 1 89 331 PHE B O 1
ATOM 5261 N N . ARG B 1 332 ? -4.328 -40.219 -7.965 1 84.94 332 ARG B N 1
ATOM 5262 C CA . ARG B 1 332 ? -5.195 -39.906 -6.832 1 84.94 332 ARG B CA 1
ATOM 5263 C C . ARG B 1 332 ? -4.715 -40.594 -5.566 1 84.94 332 ARG B C 1
ATOM 5265 O O . ARG B 1 332 ? -4.895 -40.094 -4.461 1 84.94 332 ARG B O 1
ATOM 5272 N N . LEU B 1 333 ? -4.273 -41.844 -5.707 1 76.25 333 LEU B N 1
ATOM 5273 C CA . LEU B 1 333 ? -3.887 -42.656 -4.555 1 76.25 333 LEU B CA 1
ATOM 5274 C C . LEU B 1 333 ? -2.545 -42.188 -3.998 1 76.25 333 LEU B C 1
ATOM 5276 O O . LEU B 1 333 ? -2.156 -42.594 -2.898 1 76.25 333 LEU B O 1
ATOM 5280 N N . SER B 1 334 ? -1.932 -41.438 -4.727 1 67.81 334 SER B N 1
ATOM 5281 C CA . SER B 1 334 ? -0.662 -40.938 -4.195 1 67.81 334 SER B CA 1
ATOM 5282 C C . SER B 1 334 ? -0.875 -40.062 -2.961 1 67.81 334 SER B C 1
ATOM 5284 O O . SER B 1 334 ? -1.865 -39.344 -2.871 1 67.81 334 SER B O 1
ATOM 5286 N N . PRO B 1 335 ? -0.18 -40.469 -1.815 1 59.34 335 PRO B N 1
ATOM 5287 C CA . PRO B 1 335 ? -0.338 -39.75 -0.549 1 59.34 335 PRO B CA 1
ATOM 5288 C C . PRO B 1 335 ? -0.212 -38.25 -0.709 1 59.34 335 PRO B C 1
ATOM 5290 O O . PRO B 1 335 ? 0.644 -37.781 -1.46 1 59.34 335 PRO B O 1
ATOM 5293 N N . HIS B 1 336 ? -1.444 -37.562 -0.701 1 53.38 336 HIS B N 1
ATOM 5294 C CA . HIS B 1 336 ? -1.37 -36.125 -0.64 1 53.38 336 HIS B CA 1
ATOM 5295 C C . HIS B 1 336 ? -2.059 -35.562 0.612 1 53.38 336 HIS B C 1
ATOM 5297 O O . HIS B 1 336 ? -2.959 -36.219 1.154 1 53.38 336 HIS B O 1
#

Nearest PDB structures (foldseek):
  5chh-assembly1_A  TM=4.149E-01  e=3.145E-14  Pseudomonas aeruginosa
  3mkl-assembly2_B  TM=9.424E-01  e=1.283E-06  Escherichia coli K-12
  3mkl-assembly1_A  TM=9.265E-01  e=2.262E-06  Escherichia coli K-12
  6xiu-assembly1_A  TM=8.940E-01  e=1.118E-05  Escherichia coli
  6xiu-assembly1_B-2  TM=7.380E-01  e=9.578E-06  Escherichia coli

Organism: Mycobacterium marinum (strain ATCC BAA-535 / M) (NCBI:txid216594)

pLDDT: mean 90.15, std 7.89, range [53.28, 97.69]